Protein AF-A0A419FSQ4-F1 (afdb_monomer_lite)

Sequence (465 aa):
MSKDSKLITILVILYAFLVFSLTVTVSAEEASLGAWVLKETPSRTVMCEERNSCFSPNVVVTDSTVYITYFAKEGECDAQYNSKAAWNVPPTELKPGESMISTLSLSASQSTDCPGGEPIIGVTLYMGKSELLGDWAGSWEIMERVEIRGWLKKGKDLTDTRAITWKVPSGSDGEELHVKFASGFSTLPAGDKTFLYEYKSNNLSSDNAKKEKKSSPVSCSAFFKSGSADSSGIKLKSDDLLNLITIIPAAYARDSGARFADFSGEVAVAPGLDPKDAQPAELNMVLEVGSIITTESDSSAIISFADMTTFCMQSFSKVILDTPPEKDSKLQLLTGKILLNVEKMIKDGTLSVTMNQAVAGIKATTLVLEETENQSVLKVVQGEVEFTSLATGEKQMVRTGEMLVANSSGLSKIDWFDLEEEKKSWENLESGENKSKSWTRFFWVLVIGVLALFAVGYFFAKKKK

Foldseek 3Di:
DDPVVVVVVVVVVVVVVVVVVPPPPPPPPPQQAWKWAWDDKDKDFDQDPDPDDDFGWDWDDDQFKIKTWGWDDDPPDIKIKIKMWGWDHDDRIGGAFDKDKIKIKMKMAIQDQPQDDWWKKKKWKWKFFDPPVPVDDDTIDGQDMDIDTDGHGHPDMDMDMDIGIDGHHGDDAQTKMKIKIFIDTDPDTRMMMITITGTDGPPPPVPDPDDDDDDDADALLVQQDDDDDDDDDDDDDDDPPPPPPDDDPPPDQDFLQKFWSDKDDFKWKDRADDPVRIDTHDGRDGDGQRIKIAAAPPMKTWMAGPQRKIKIFDHGWIKGFHHRQPAEGEIETEAGKMKIADQGDDPRHWYWYHYPFKIKIDDRFIWMWGHDPFKIKIAGQADKIWIATPQPRDTDIAHHQWMWMGGNVGIDDIDGDDNVVVSVVRNVRPPSDPPPPPVVVVVVVVVVVVVVVVVVVVVVVVVVD

Secondary structure (DSSP, 8-state):
--HHHHHHHHHHHHHHHHHHT-------------EEEEEE--EEE-PPPSSS-----EEEE-SSEEEEEEEEEETTEEEEEEEEEEEPPPPSEE-TTPEEEEEEEEEEEESS-S-----EEEEEEEEES-----SSSSS-EEEEEEEEE---BTTB-EEEEEEEEEEPPP--TT-EEEEEEEEEETTEEEEEEEEEEEEE-----TT---------S--TTGGGS------------GGGSTT-SS---S----EEEEEEEEEES-EEEESTT-GGG-EE--TTPEEETT-EEEE-TT-EEEEEETTS-EEEE-TT-EEEE-S-TTSEEEEEEEEEEEEEE-----TT-EEEEE-SSEEEEESS-EEEEEE-SSEEEEEEEESEEEEEETTT--EEEEETTEEEEEETTEE---EE--HHHHHHHHHGGGS-----TTHHHHHHHHHHHHHHHHHHHHHHHHTT-

Radius of gyration: 31.24 Å; chains: 1; bounding box: 74×76×105 Å

Structure (mmCIF, N/CA/C/O backbone):
data_AF-A0A419FSQ4-F1
#
_entry.id   AF-A0A419FSQ4-F1
#
loop_
_atom_site.group_PDB
_atom_site.id
_atom_site.type_symbol
_atom_site.label_atom_id
_atom_site.label_alt_id
_atom_site.label_comp_id
_atom_site.label_asym_id
_atom_site.label_entity_id
_atom_site.label_seq_id
_atom_site.pdbx_PDB_ins_code
_atom_site.Cartn_x
_atom_site.Cartn_y
_atom_site.Cartn_z
_atom_site.occupancy
_atom_site.B_iso_or_equiv
_atom_site.auth_seq_id
_atom_site.auth_comp_id
_atom_site.auth_asym_id
_atom_site.auth_atom_id
_atom_site.pdbx_PDB_model_num
ATOM 1 N N . MET A 1 1 ? 45.066 45.951 48.649 1.00 55.22 1 MET A N 1
ATOM 2 C CA . MET A 1 1 ? 43.899 45.103 48.309 1.00 55.22 1 MET A CA 1
ATOM 3 C C . MET A 1 1 ? 44.220 43.670 48.694 1.00 55.22 1 MET A C 1
ATOM 5 O O . MET A 1 1 ? 45.184 43.130 48.158 1.00 55.22 1 MET A O 1
ATOM 9 N N . SER A 1 2 ? 43.491 43.095 49.658 1.00 67.00 2 SER A N 1
ATOM 10 C CA . SER A 1 2 ? 43.689 41.695 50.065 1.00 67.00 2 SER A CA 1
ATOM 11 C C . SER A 1 2 ? 43.283 40.750 48.929 1.00 67.00 2 SER A C 1
ATOM 13 O O . SER A 1 2 ? 42.531 41.138 48.028 1.00 67.00 2 SER A O 1
ATOM 15 N N . LYS A 1 3 ? 43.794 39.513 48.956 1.00 71.50 3 LYS A N 1
ATOM 16 C CA . LYS A 1 3 ? 43.436 38.459 47.988 1.00 71.50 3 LYS A CA 1
ATOM 17 C C . LYS A 1 3 ? 41.915 38.296 47.842 1.00 71.50 3 LYS A C 1
ATOM 19 O O . LYS A 1 3 ? 41.444 38.039 46.738 1.00 71.50 3 LYS A O 1
ATOM 24 N N . ASP A 1 4 ? 41.164 38.560 48.905 1.00 73.75 4 ASP A N 1
ATOM 25 C CA . ASP A 1 4 ? 39.710 38.382 48.951 1.00 73.75 4 ASP A CA 1
ATOM 26 C C . ASP A 1 4 ? 38.963 39.429 48.109 1.00 73.75 4 ASP A C 1
ATOM 28 O O . ASP A 1 4 ? 37.964 39.121 47.463 1.00 73.75 4 ASP A O 1
ATOM 32 N N . SER A 1 5 ? 39.502 40.648 47.995 1.00 72.50 5 SER A N 1
ATOM 33 C CA . SER A 1 5 ? 38.918 41.712 47.162 1.00 72.50 5 SER A CA 1
ATOM 34 C C . SER A 1 5 ? 39.000 41.400 45.659 1.00 72.50 5 SER A C 1
ATOM 36 O O . SER A 1 5 ? 38.109 41.779 44.893 1.00 72.50 5 SER A O 1
ATOM 38 N N . LYS A 1 6 ? 40.031 40.662 45.223 1.00 79.31 6 LYS A N 1
ATOM 39 C CA . LYS A 1 6 ? 40.174 40.256 43.815 1.00 79.31 6 LYS A CA 1
ATOM 40 C C . LYS A 1 6 ? 39.195 39.142 43.439 1.00 79.31 6 LYS A C 1
ATOM 42 O O . LYS A 1 6 ? 38.668 39.162 42.332 1.00 79.31 6 LYS A O 1
ATOM 47 N N . LEU A 1 7 ? 38.911 38.220 44.362 1.00 83.19 7 LEU A N 1
ATOM 48 C CA . LEU A 1 7 ? 37.983 37.112 44.124 1.00 83.19 7 LEU A CA 1
ATOM 49 C C . LEU A 1 7 ? 36.540 37.608 43.940 1.00 83.19 7 LEU A C 1
ATOM 51 O O . LEU A 1 7 ? 35.853 37.185 43.014 1.00 83.19 7 LEU A O 1
ATOM 55 N N . ILE A 1 8 ? 36.113 38.563 44.771 1.00 82.12 8 ILE A N 1
ATOM 56 C CA . ILE A 1 8 ? 34.764 39.147 44.699 1.00 82.12 8 ILE A CA 1
ATOM 57 C C . ILE A 1 8 ? 34.567 39.901 43.379 1.00 82.12 8 ILE A C 1
ATOM 59 O O . ILE A 1 8 ? 33.534 39.759 42.732 1.00 82.12 8 ILE A O 1
ATOM 63 N N . THR A 1 9 ? 35.581 40.642 42.928 1.00 83.81 9 THR A N 1
ATOM 64 C CA . THR A 1 9 ? 35.501 41.398 41.667 1.00 83.81 9 THR A CA 1
ATOM 65 C C . THR A 1 9 ? 35.370 40.467 40.455 1.00 83.81 9 THR A C 1
ATOM 67 O O . THR A 1 9 ? 34.580 40.733 39.554 1.00 83.81 9 THR A O 1
ATOM 70 N N . ILE A 1 10 ? 36.086 39.336 40.453 1.00 85.00 10 ILE A N 1
ATOM 71 C CA . ILE A 1 10 ? 35.995 38.331 39.382 1.00 85.00 10 ILE A CA 1
ATOM 72 C C . ILE A 1 10 ? 34.615 37.659 39.369 1.00 85.00 10 ILE A C 1
ATOM 74 O O . ILE A 1 10 ? 34.037 37.484 38.298 1.00 85.00 10 ILE A O 1
ATOM 78 N N . LEU A 1 11 ? 34.052 37.337 40.539 1.00 84.81 11 LEU A N 1
ATOM 79 C CA . LEU A 1 11 ? 32.713 36.747 40.643 1.00 84.81 11 LEU A CA 1
ATOM 80 C C . LEU A 1 11 ? 31.612 37.696 40.156 1.00 84.81 11 LEU A C 1
ATOM 82 O O . LEU A 1 11 ? 30.695 37.254 39.471 1.00 84.81 11 LEU A O 1
ATOM 86 N N . VAL A 1 12 ? 31.720 38.996 40.442 1.00 85.69 12 VAL A N 1
ATOM 87 C CA . VAL A 1 12 ? 30.748 39.998 39.971 1.00 85.69 12 VAL A CA 1
ATOM 88 C C . VAL A 1 12 ? 30.815 40.172 38.450 1.00 85.69 12 VAL A C 1
ATOM 90 O O . VAL A 1 12 ? 29.773 40.268 37.807 1.00 85.69 12 VAL A O 1
ATOM 93 N N . ILE A 1 13 ? 32.012 40.147 37.854 1.00 83.75 13 ILE A N 1
ATOM 94 C CA . ILE A 1 13 ? 32.176 40.233 36.392 1.00 83.75 13 ILE A CA 1
ATOM 95 C C . ILE A 1 13 ? 31.641 38.970 35.702 1.00 83.75 13 ILE A C 1
ATOM 97 O O . ILE A 1 13 ? 30.959 39.078 34.685 1.00 83.75 13 ILE A O 1
ATOM 101 N N . LEU A 1 14 ? 31.887 37.784 36.270 1.00 81.81 14 LEU A N 1
ATOM 102 C CA . LEU A 1 14 ? 31.327 36.527 35.762 1.00 81.81 14 LEU A CA 1
ATOM 103 C C . LEU A 1 14 ? 29.801 36.499 35.867 1.00 81.81 14 LEU A C 1
ATOM 105 O O . LEU A 1 14 ? 29.144 36.091 34.916 1.00 81.81 14 LEU A O 1
ATOM 109 N N . TYR A 1 15 ? 29.236 36.979 36.977 1.00 79.88 15 TYR A N 1
ATOM 110 C CA . TYR A 1 15 ? 27.787 37.075 37.147 1.00 79.88 15 TYR A CA 1
ATOM 111 C C . TYR A 1 15 ? 27.168 38.071 36.159 1.00 79.88 15 TYR A C 1
ATOM 113 O O . TYR A 1 15 ? 26.154 37.768 35.539 1.00 79.88 15 TYR A O 1
ATOM 121 N N . ALA A 1 16 ? 27.812 39.220 35.930 1.00 76.00 16 ALA A N 1
ATOM 122 C CA . ALA A 1 16 ? 27.371 40.182 34.925 1.00 76.00 16 ALA A CA 1
ATOM 123 C C . ALA A 1 16 ? 27.417 39.593 33.502 1.00 76.00 16 ALA A C 1
ATOM 125 O O . ALA A 1 16 ? 26.468 39.781 32.748 1.00 76.00 16 ALA A O 1
ATOM 126 N N . PHE A 1 17 ? 28.452 38.819 33.153 1.00 72.50 17 PHE A N 1
ATOM 127 C CA . PHE A 1 17 ? 28.522 38.108 31.868 1.00 72.50 17 PHE A CA 1
ATOM 128 C C . PHE A 1 17 ? 27.434 37.034 31.727 1.00 72.50 17 PHE A C 1
ATOM 130 O O . PHE A 1 17 ? 26.852 36.883 30.653 1.00 72.50 17 PHE A O 1
ATOM 137 N N . LEU A 1 18 ? 27.115 36.322 32.811 1.00 68.69 18 LEU A N 1
ATOM 138 C CA . LEU A 1 18 ? 26.058 35.308 32.831 1.00 68.69 18 LEU A CA 1
ATOM 139 C C . LEU A 1 18 ? 24.667 35.932 32.659 1.00 68.69 18 LEU A C 1
ATOM 141 O O . LEU A 1 18 ? 23.848 35.402 31.916 1.00 68.69 18 LEU A O 1
ATOM 145 N N . VAL A 1 19 ? 24.423 37.090 33.277 1.00 69.06 19 VAL A N 1
ATOM 146 C CA . VAL A 1 19 ? 23.147 37.813 33.168 1.00 69.06 19 VAL A CA 1
ATOM 147 C C . VAL A 1 19 ? 23.000 38.511 31.809 1.00 69.06 19 VAL A C 1
ATOM 149 O O . VAL A 1 19 ? 21.898 38.554 31.272 1.00 69.06 19 VAL A O 1
ATOM 152 N N . PHE A 1 20 ? 24.088 38.999 31.199 1.00 55.66 20 PHE A N 1
ATOM 153 C CA . PHE A 1 20 ? 24.032 39.669 29.888 1.00 55.66 20 PHE A CA 1
ATOM 154 C C . PHE A 1 20 ? 23.961 38.701 28.693 1.00 55.66 20 PHE A C 1
ATOM 156 O O . PHE A 1 20 ? 23.584 39.108 27.598 1.00 55.66 20 PHE A O 1
ATOM 163 N N . SER A 1 21 ? 24.273 37.416 28.898 1.00 55.06 21 SER A N 1
ATOM 164 C CA . SER A 1 21 ? 24.117 36.363 27.878 1.00 55.06 21 SER A CA 1
ATOM 165 C C . SER A 1 21 ? 22.671 35.858 27.746 1.00 55.06 21 SER A C 1
ATOM 167 O O . SER A 1 21 ? 22.371 35.073 26.853 1.00 55.06 21 SER A O 1
ATOM 169 N N . LEU A 1 22 ? 21.761 36.322 28.610 1.00 50.16 22 LEU A N 1
ATOM 170 C CA . LEU A 1 22 ? 20.314 36.141 28.486 1.00 50.16 22 LEU A CA 1
ATOM 171 C C . LEU A 1 22 ? 19.706 37.273 27.641 1.00 50.16 22 LEU A C 1
ATOM 173 O O . LEU A 1 22 ? 18.767 37.954 28.050 1.00 50.16 22 LEU A O 1
ATOM 177 N N . THR A 1 23 ? 20.227 37.495 26.436 1.00 51.53 23 TH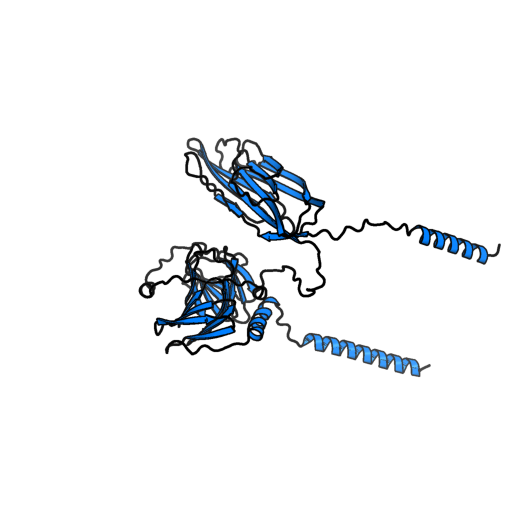R A N 1
ATOM 178 C CA . THR A 1 23 ? 19.441 38.168 25.402 1.00 51.53 23 THR A CA 1
ATOM 179 C C . THR A 1 23 ? 18.353 37.201 24.969 1.00 51.53 23 THR A C 1
ATOM 181 O O . THR A 1 23 ? 18.585 36.247 24.231 1.00 51.53 23 THR A O 1
ATOM 184 N N . VAL A 1 24 ? 17.155 37.444 25.496 1.00 51.38 24 VAL A N 1
ATOM 185 C CA . VAL A 1 24 ? 15.910 36.810 25.075 1.00 51.38 24 VAL A CA 1
ATOM 186 C C . VAL A 1 24 ? 15.805 36.995 23.564 1.00 51.38 24 VAL A C 1
ATOM 188 O O . VAL A 1 24 ? 15.484 38.077 23.073 1.00 51.38 24 VAL A O 1
ATOM 191 N N . THR A 1 25 ? 16.110 35.939 22.813 1.00 51.38 25 THR A N 1
ATOM 192 C CA . THR A 1 25 ? 15.549 35.770 21.483 1.00 51.38 25 THR A CA 1
ATOM 193 C C . THR A 1 25 ? 14.054 35.685 21.720 1.00 51.38 25 THR A C 1
ATOM 195 O O . THR A 1 25 ? 13.527 34.665 22.156 1.00 51.38 25 THR A O 1
ATOM 198 N N . VAL A 1 26 ? 13.372 36.813 21.522 1.00 44.69 26 VAL A N 1
ATOM 199 C CA . VAL A 1 26 ? 11.932 36.822 21.308 1.00 44.69 26 VAL A CA 1
ATOM 200 C C . VAL A 1 26 ? 11.757 36.089 19.985 1.00 44.69 26 VAL A C 1
ATOM 202 O O . VAL A 1 26 ? 11.758 36.692 18.915 1.00 44.69 26 VAL A O 1
ATOM 205 N N . SER A 1 27 ? 11.758 34.756 20.062 1.00 52.75 27 SER A N 1
ATOM 206 C CA . SER A 1 27 ? 11.221 33.902 19.022 1.00 52.75 27 SER A CA 1
ATOM 207 C C . SER A 1 27 ? 9.819 34.434 18.833 1.00 52.75 27 SER A C 1
ATOM 209 O O . SER A 1 27 ? 9.017 34.366 19.766 1.00 52.75 27 SER A O 1
ATOM 211 N N . ALA A 1 28 ? 9.575 35.073 17.687 1.00 53.94 28 ALA A N 1
ATOM 212 C CA . ALA A 1 28 ? 8.225 35.379 17.267 1.00 53.94 28 ALA A CA 1
ATOM 213 C C . ALA A 1 28 ? 7.434 34.099 17.511 1.00 53.94 28 ALA A C 1
ATOM 215 O O . ALA A 1 28 ? 7.850 33.023 17.076 1.00 53.94 28 ALA A O 1
ATOM 216 N N . GLU A 1 29 ? 6.420 34.211 18.356 1.00 47.03 29 GLU A N 1
ATOM 217 C CA . GLU A 1 29 ? 5.527 33.128 18.703 1.00 47.03 29 GLU A CA 1
ATOM 218 C C . GLU A 1 29 ? 4.869 32.738 17.378 1.00 47.03 29 GLU A C 1
ATOM 220 O O . GLU A 1 29 ? 3.941 33.397 16.911 1.00 47.03 29 GLU A O 1
ATOM 225 N N . GLU A 1 30 ? 5.480 31.771 16.684 1.00 56.75 30 GLU A N 1
ATOM 226 C CA . GLU A 1 30 ? 4.935 31.120 15.504 1.00 56.75 30 GLU A CA 1
ATOM 227 C C . GLU A 1 30 ? 3.662 30.460 16.006 1.00 56.75 30 GLU A C 1
ATOM 229 O O . GLU A 1 30 ? 3.686 29.339 16.515 1.00 56.75 30 GLU A O 1
ATOM 234 N N . ALA A 1 31 ? 2.568 31.227 15.961 1.00 55.75 31 ALA A N 1
ATOM 235 C CA . ALA A 1 31 ? 1.217 30.753 16.183 1.00 55.75 31 ALA A CA 1
ATOM 236 C C . ALA A 1 31 ? 1.130 29.411 15.476 1.00 55.75 31 ALA A C 1
ATOM 238 O O . ALA A 1 31 ? 1.364 29.371 14.272 1.00 55.75 31 ALA A O 1
ATOM 239 N N . SER A 1 32 ? 0.943 28.342 16.253 1.00 58.66 32 SER A N 1
ATOM 240 C CA . SER A 1 32 ? 1.217 26.962 15.859 1.00 58.66 32 SER A CA 1
ATOM 241 C C . SER A 1 32 ? 0.625 26.665 14.487 1.00 58.66 32 SER A C 1
ATOM 243 O O . SER A 1 32 ? -0.555 26.325 14.372 1.00 58.66 32 SER A O 1
ATOM 245 N N . LEU A 1 33 ? 1.442 26.835 13.447 1.00 74.00 33 LEU A N 1
ATOM 246 C CA . LEU A 1 33 ? 1.026 26.633 12.073 1.00 74.00 33 LEU A CA 1
ATOM 247 C C . LEU A 1 33 ? 0.652 25.156 11.984 1.00 74.00 33 LEU A C 1
ATOM 249 O O . LEU A 1 33 ? 1.411 24.291 12.424 1.00 74.00 33 LEU A O 1
ATOM 253 N N . GLY A 1 34 ? -0.555 24.875 11.503 1.00 91.38 34 GLY A N 1
ATOM 254 C CA . GLY A 1 34 ? -0.958 23.515 11.169 1.00 91.38 34 GLY A CA 1
ATOM 255 C C . GLY A 1 34 ? 0.036 22.836 10.233 1.00 91.38 34 GLY A C 1
ATOM 256 O O . GLY A 1 34 ? 0.904 23.490 9.651 1.00 91.38 34 GLY A O 1
ATOM 257 N N . ALA A 1 35 ? -0.109 21.532 10.056 1.00 95.62 35 ALA A N 1
ATOM 258 C CA . ALA A 1 35 ? 0.738 20.745 9.169 1.00 95.62 35 ALA A CA 1
ATOM 259 C C . ALA A 1 35 ? -0.077 20.170 8.012 1.00 95.62 35 ALA A C 1
ATOM 261 O O . ALA A 1 35 ? -1.254 19.847 8.158 1.00 95.62 35 ALA A O 1
ATOM 262 N N . TRP A 1 36 ? 0.569 20.007 6.864 1.00 95.75 36 TRP A N 1
ATOM 263 C CA . TRP A 1 36 ? 0.065 19.161 5.791 1.00 95.75 36 TRP A CA 1
ATOM 264 C C . TRP A 1 36 ? 0.360 17.710 6.153 1.00 95.75 36 TRP A C 1
ATOM 266 O O . TRP A 1 36 ? 1.524 17.348 6.314 1.00 95.75 36 TRP A O 1
ATOM 276 N N . VAL A 1 37 ? -0.670 16.882 6.282 1.00 95.81 37 VAL A N 1
ATOM 277 C CA . VAL A 1 37 ? -0.555 15.470 6.659 1.00 95.81 37 VAL A CA 1
ATOM 278 C C . VAL A 1 37 ? -0.890 14.605 5.454 1.00 95.81 37 VAL A C 1
ATOM 280 O O . VAL A 1 37 ? -1.927 14.795 4.824 1.00 95.81 37 VAL A O 1
ATOM 283 N N . LEU A 1 38 ? -0.011 13.661 5.123 1.00 96.31 38 LEU A N 1
ATOM 284 C CA . LEU A 1 38 ? -0.189 12.762 3.989 1.00 96.31 38 LEU A CA 1
ATOM 285 C C . LEU A 1 38 ? -1.467 11.931 4.170 1.00 96.31 38 LEU A C 1
ATOM 287 O O . LEU A 1 38 ? -1.641 11.247 5.179 1.00 96.31 38 LEU A O 1
ATOM 291 N N . LYS A 1 39 ? -2.343 11.993 3.169 1.00 93.88 39 LYS A N 1
ATOM 292 C CA . LYS A 1 39 ? -3.635 11.306 3.112 1.00 93.88 39 LYS A CA 1
ATOM 293 C C . LYS A 1 39 ? -3.556 10.057 2.240 1.00 93.88 39 LYS A C 1
ATOM 295 O O . LYS A 1 39 ? -3.975 8.984 2.664 1.00 93.88 39 LYS A O 1
ATOM 300 N N . GLU A 1 40 ? -2.997 10.186 1.039 1.00 91.88 40 GLU A N 1
ATOM 301 C CA . GLU A 1 40 ? -2.890 9.093 0.069 1.00 91.88 40 GLU A CA 1
ATOM 302 C C . GLU A 1 40 ? -1.773 9.327 -0.956 1.00 91.88 40 GLU A C 1
ATOM 304 O O . GLU A 1 40 ? -1.227 10.426 -1.083 1.00 91.88 40 GLU A O 1
ATOM 309 N N . THR A 1 41 ? -1.421 8.269 -1.689 1.00 92.81 41 THR A N 1
ATOM 310 C CA . THR A 1 41 ? -0.322 8.276 -2.663 1.00 92.81 41 THR A CA 1
ATOM 311 C C . THR A 1 41 ? -0.737 7.687 -4.021 1.00 92.81 41 THR A C 1
ATOM 313 O O . THR A 1 41 ? -0.186 6.664 -4.449 1.00 92.81 41 THR A O 1
ATOM 316 N N . PRO A 1 42 ? -1.715 8.286 -4.727 1.00 90.06 42 PRO A N 1
ATOM 317 C CA . PRO A 1 42 ? -2.197 7.745 -5.991 1.00 90.06 42 PRO A CA 1
ATOM 318 C C . PRO A 1 42 ? -1.089 7.685 -7.050 1.00 90.06 42 PRO A C 1
ATOM 320 O O . PRO A 1 42 ? -0.217 8.556 -7.145 1.00 90.06 42 PRO A O 1
ATOM 323 N N . SER A 1 43 ? -1.132 6.640 -7.870 1.00 89.00 43 SER A N 1
ATOM 324 C CA . SER A 1 43 ? -0.288 6.472 -9.051 1.00 89.00 43 SER A CA 1
ATOM 325 C C . SER A 1 43 ? -1.155 6.388 -10.300 1.00 89.00 43 SER A C 1
ATOM 327 O O . SER A 1 43 ? -2.279 5.886 -10.270 1.00 89.00 43 SER A O 1
ATOM 329 N N . ARG A 1 44 ? -0.625 6.883 -11.419 1.00 86.25 44 ARG A N 1
ATOM 330 C CA . ARG A 1 44 ? -1.280 6.790 -12.722 1.00 86.25 44 ARG A CA 1
ATOM 331 C C . ARG A 1 44 ? -0.295 6.324 -13.778 1.00 86.25 44 ARG A C 1
ATOM 333 O O . ARG A 1 44 ? 0.822 6.827 -13.874 1.00 86.25 44 ARG A O 1
ATOM 340 N N . THR A 1 45 ? -0.755 5.406 -14.616 1.00 87.00 45 THR A N 1
ATOM 341 C CA . THR A 1 45 ? -0.118 5.036 -15.880 1.00 87.00 45 THR A CA 1
ATOM 342 C C . THR A 1 45 ? -0.976 5.571 -17.017 1.00 87.00 45 THR A C 1
ATOM 344 O O . THR A 1 45 ? -2.169 5.269 -17.090 1.00 87.00 45 THR A O 1
ATOM 347 N N . VAL A 1 46 ? -0.400 6.387 -17.895 1.00 78.94 46 VAL A N 1
ATOM 348 C CA . VAL A 1 46 ? -1.113 6.896 -19.069 1.00 78.94 46 VAL A CA 1
ATOM 349 C C . VAL A 1 46 ? -0.909 5.898 -20.200 1.00 78.94 46 VAL A C 1
ATOM 351 O O . VAL A 1 46 ? 0.157 5.825 -20.806 1.00 78.94 46 VAL A O 1
ATOM 354 N N . MET A 1 47 ? -1.946 5.112 -20.476 1.00 67.44 47 MET A N 1
ATOM 355 C CA . MET A 1 47 ? -2.020 4.309 -21.693 1.00 67.44 47 MET A CA 1
ATOM 356 C C . MET A 1 47 ? -2.380 5.259 -22.834 1.00 67.44 47 MET A C 1
ATOM 358 O O . MET A 1 47 ? -3.393 5.954 -22.764 1.00 67.44 47 MET A O 1
ATOM 362 N N . CYS A 1 48 ? -1.538 5.357 -23.858 1.00 63.19 48 CYS A N 1
ATOM 363 C CA . CYS A 1 48 ? -1.851 6.215 -24.991 1.00 63.19 48 CYS A CA 1
ATOM 364 C C . CYS A 1 48 ? -3.077 5.674 -25.751 1.00 63.19 48 CYS A C 1
ATOM 366 O O . CYS A 1 48 ? -3.093 4.503 -26.127 1.00 63.19 48 CYS A O 1
ATOM 368 N N . GLU A 1 49 ? -4.082 6.520 -26.001 1.00 53.78 49 GLU A N 1
ATOM 369 C CA . GLU A 1 49 ? -5.224 6.172 -26.857 1.00 53.78 49 GLU A CA 1
ATOM 370 C C . GLU A 1 49 ? -4.777 5.944 -28.312 1.00 53.78 49 GLU A C 1
ATOM 372 O O . GLU A 1 49 ? -3.927 6.662 -28.837 1.00 53.78 49 GLU A O 1
ATOM 377 N N . GLU A 1 50 ? -5.393 4.949 -28.957 1.00 46.03 50 GLU A N 1
ATOM 378 C CA . GLU A 1 50 ? -5.042 4.234 -30.201 1.00 46.03 50 GLU A CA 1
ATOM 379 C C . GLU A 1 50 ? -4.855 5.056 -31.500 1.00 46.03 50 GLU A C 1
ATOM 381 O O . GLU A 1 50 ? -4.923 4.509 -32.602 1.00 46.03 50 GLU A O 1
ATOM 386 N N . ARG A 1 51 ? -4.588 6.365 -31.460 1.00 47.72 51 ARG A N 1
ATOM 387 C CA . ARG A 1 51 ? -4.358 7.145 -32.687 1.00 47.72 51 ARG A CA 1
ATOM 388 C C . ARG A 1 51 ? -2.910 7.022 -33.180 1.00 47.72 51 ARG A C 1
ATOM 390 O O . ARG A 1 51 ? -2.075 7.893 -32.982 1.00 47.72 51 ARG A O 1
ATOM 397 N N . ASN A 1 52 ? -2.676 5.924 -33.900 1.00 44.69 52 ASN A N 1
ATOM 398 C CA . ASN A 1 52 ? -1.718 5.709 -34.999 1.00 44.69 52 ASN A CA 1
ATOM 399 C C . ASN A 1 52 ? -0.200 5.852 -34.786 1.00 44.69 52 ASN A C 1
ATOM 401 O O . ASN A 1 52 ? 0.538 5.646 -35.750 1.00 44.69 52 ASN A O 1
ATOM 405 N N . SER A 1 53 ? 0.315 6.105 -33.585 1.00 53.19 53 SER A N 1
ATOM 406 C CA . SER A 1 53 ? 1.776 6.034 -33.365 1.00 53.19 53 SER A CA 1
ATOM 407 C C . SER A 1 53 ? 2.175 5.747 -31.920 1.00 53.19 53 SER A C 1
ATOM 409 O O . SER A 1 53 ? 3.210 6.215 -31.446 1.00 53.19 53 SER A O 1
ATOM 411 N N . CYS A 1 54 ? 1.347 5.001 -31.196 1.00 48.75 54 CYS A N 1
ATOM 412 C CA . CYS A 1 54 ? 1.597 4.692 -29.799 1.00 48.75 54 CYS A CA 1
ATOM 413 C C . CYS A 1 54 ? 2.129 3.272 -29.667 1.00 48.75 54 CYS A C 1
ATOM 415 O O . CYS A 1 54 ? 1.409 2.299 -29.866 1.00 48.75 54 CYS A O 1
ATOM 417 N N . PHE A 1 55 ? 3.406 3.167 -29.323 1.00 62.41 55 PHE A N 1
ATOM 418 C CA . PHE A 1 55 ? 3.969 1.924 -28.830 1.00 62.41 55 PHE A CA 1
ATOM 419 C C . PHE A 1 55 ? 3.638 1.873 -27.344 1.00 62.41 55 PHE A C 1
ATOM 421 O O . PHE A 1 55 ? 4.041 2.778 -26.619 1.00 62.41 55 PHE A O 1
ATOM 428 N N . SER A 1 56 ? 2.863 0.882 -26.912 1.00 64.62 56 SER A N 1
ATOM 429 C CA . SER A 1 56 ? 2.425 0.721 -25.524 1.00 64.62 56 SER A CA 1
ATOM 430 C C . SER A 1 56 ? 3.641 0.633 -24.594 1.00 64.62 56 SER A C 1
ATOM 432 O O . SER A 1 56 ? 4.305 -0.408 -24.579 1.00 64.62 56 SER A O 1
ATOM 434 N N . PRO A 1 57 ? 3.989 1.700 -23.849 1.00 79.38 57 PRO A N 1
ATOM 435 C CA . PRO A 1 57 ? 5.125 1.622 -22.955 1.00 79.38 57 PRO A CA 1
ATOM 436 C C . PRO A 1 57 ? 4.743 0.744 -21.762 1.00 79.38 57 PRO A C 1
ATOM 438 O O . PRO A 1 57 ? 3.641 0.856 -21.224 1.00 79.38 57 PRO A O 1
ATOM 441 N N . ASN A 1 58 ? 5.654 -0.120 -21.323 1.00 86.94 58 ASN A N 1
ATOM 442 C CA . ASN A 1 58 ? 5.519 -0.749 -20.018 1.00 86.94 58 ASN A CA 1
ATOM 443 C C . ASN A 1 58 ? 5.942 0.288 -18.972 1.00 86.94 58 ASN A C 1
ATOM 445 O O . ASN A 1 58 ? 7.095 0.722 -18.966 1.00 86.94 58 ASN A O 1
ATOM 449 N N . VAL A 1 59 ? 4.993 0.729 -18.148 1.00 90.50 59 VAL A N 1
ATOM 450 C CA . VAL A 1 59 ? 5.213 1.747 -17.118 1.00 90.50 59 VAL A CA 1
ATOM 451 C C . VAL A 1 59 ? 5.046 1.097 -15.753 1.00 90.50 59 VAL A C 1
ATOM 453 O O . VAL A 1 59 ? 3.969 0.605 -15.427 1.00 90.50 59 VAL A O 1
ATOM 456 N N . VAL A 1 60 ? 6.093 1.149 -14.934 1.00 90.25 60 VAL A N 1
ATOM 457 C CA . VAL A 1 60 ? 6.058 0.713 -13.535 1.00 90.25 60 VAL A CA 1
ATOM 458 C C . VAL A 1 60 ? 6.247 1.933 -12.646 1.00 90.25 60 VAL A C 1
ATOM 460 O O . VAL A 1 60 ? 7.276 2.607 -12.710 1.00 90.25 60 VAL A O 1
ATOM 463 N N . VAL A 1 61 ? 5.247 2.221 -11.815 1.00 92.12 61 VAL A N 1
ATOM 464 C CA . VAL A 1 61 ? 5.258 3.351 -10.879 1.00 92.12 61 VAL A CA 1
ATOM 465 C C . VAL A 1 61 ? 5.364 2.823 -9.455 1.00 92.12 61 VAL A C 1
ATOM 467 O O . VAL A 1 61 ? 4.566 1.996 -9.028 1.00 92.12 61 VAL A O 1
ATOM 470 N N . THR A 1 62 ? 6.336 3.334 -8.710 1.00 92.62 62 THR A N 1
ATOM 471 C CA . THR A 1 62 ? 6.533 3.086 -7.273 1.00 92.62 62 THR A CA 1
ATOM 472 C C . THR A 1 62 ? 6.484 4.415 -6.513 1.00 92.62 62 THR A C 1
ATOM 474 O O . THR A 1 62 ? 6.313 5.474 -7.117 1.00 92.62 62 THR A O 1
ATOM 477 N N . ASP A 1 63 ? 6.690 4.397 -5.196 1.00 90.88 63 ASP A N 1
ATOM 478 C CA . ASP A 1 63 ? 6.723 5.632 -4.401 1.00 90.88 63 ASP A CA 1
ATOM 479 C C . ASP A 1 63 ? 7.900 6.558 -4.728 1.00 90.88 63 ASP A C 1
ATOM 481 O O . ASP A 1 63 ? 7.802 7.766 -4.543 1.00 90.88 63 ASP A O 1
ATOM 485 N N . SER A 1 64 ? 9.010 6.024 -5.231 1.00 92.38 64 SER A N 1
ATOM 486 C CA . SER A 1 64 ? 10.240 6.798 -5.460 1.00 92.38 64 SER A CA 1
ATOM 487 C C . SER A 1 64 ? 10.726 6.759 -6.900 1.00 92.38 64 SER A C 1
ATOM 489 O O . SER A 1 64 ? 11.718 7.407 -7.224 1.00 92.38 64 SER A O 1
ATOM 491 N N . THR A 1 65 ? 10.089 5.972 -7.767 1.00 92.81 65 THR A N 1
ATOM 492 C CA . THR A 1 65 ? 10.561 5.768 -9.136 1.00 92.81 65 THR A CA 1
ATOM 493 C C . THR A 1 65 ? 9.421 5.560 -10.121 1.00 92.81 65 THR A C 1
ATOM 495 O O . THR A 1 65 ? 8.429 4.902 -9.804 1.00 92.81 65 THR A O 1
ATOM 498 N N . VAL A 1 66 ? 9.609 6.079 -11.333 1.00 92.44 66 VAL A N 1
ATOM 499 C CA . VAL A 1 66 ? 8.869 5.690 -12.538 1.00 92.44 66 VAL A CA 1
ATOM 500 C C . VAL A 1 66 ? 9.864 5.054 -13.494 1.00 92.44 66 VAL A C 1
ATOM 502 O O . VAL A 1 66 ? 10.850 5.680 -13.886 1.00 92.44 66 VAL A O 1
ATOM 505 N N . TYR A 1 67 ? 9.607 3.804 -13.853 1.00 92.06 67 TYR A N 1
ATOM 506 C CA . TYR A 1 67 ? 10.352 3.075 -14.865 1.00 92.06 67 TYR A CA 1
ATOM 507 C C . TYR A 1 67 ? 9.494 2.951 -16.116 1.00 92.06 67 TYR A C 1
ATOM 509 O O . TYR A 1 67 ? 8.334 2.552 -16.030 1.00 92.06 67 TYR A O 1
ATOM 517 N N . ILE A 1 68 ? 10.052 3.312 -17.267 1.00 90.44 68 ILE A N 1
ATOM 518 C CA . ILE A 1 68 ? 9.352 3.247 -18.543 1.00 90.44 68 ILE A CA 1
ATOM 519 C C . ILE A 1 68 ? 10.212 2.456 -19.518 1.00 90.44 68 ILE A C 1
ATOM 521 O O . ILE A 1 68 ? 11.334 2.847 -19.839 1.00 90.44 68 ILE A O 1
ATOM 525 N N . THR A 1 69 ? 9.662 1.364 -20.030 1.00 89.06 69 THR A N 1
ATOM 526 C CA . THR A 1 69 ? 10.223 0.645 -21.169 1.00 89.06 69 THR A CA 1
ATOM 527 C C . THR A 1 69 ? 9.373 0.929 -22.391 1.00 89.06 69 THR A C 1
ATOM 529 O O . THR A 1 69 ? 8.166 0.702 -22.395 1.00 89.06 69 THR A O 1
ATOM 532 N N . TYR A 1 70 ? 10.017 1.404 -23.445 1.00 85.50 70 TYR A N 1
ATOM 533 C CA . TYR A 1 70 ? 9.387 1.701 -24.718 1.00 85.50 70 TYR A CA 1
ATOM 534 C C . TYR A 1 70 ? 10.136 0.972 -25.832 1.00 85.50 70 TYR A C 1
ATOM 536 O O . TYR A 1 70 ? 11.366 0.954 -25.862 1.00 85.50 70 TYR A O 1
ATOM 544 N N . PHE A 1 71 ? 9.387 0.364 -26.745 1.00 83.81 71 PHE A N 1
ATOM 545 C CA . PHE A 1 71 ? 9.927 -0.303 -27.923 1.00 83.81 71 PHE A CA 1
ATOM 546 C C . PHE A 1 71 ? 9.672 0.588 -29.130 1.00 83.81 71 PHE A C 1
ATOM 548 O O . PHE A 1 71 ? 8.553 1.055 -29.291 1.00 83.81 71 PHE A O 1
ATOM 555 N N . ALA A 1 72 ? 10.674 0.817 -29.972 1.00 79.69 72 ALA A N 1
ATOM 556 C CA . ALA A 1 72 ? 10.516 1.477 -31.261 1.00 79.69 72 ALA A CA 1
ATOM 557 C C . ALA A 1 72 ? 10.970 0.542 -32.369 1.00 79.69 72 ALA A C 1
ATOM 559 O O . ALA A 1 72 ? 11.953 -0.178 -32.210 1.00 79.69 72 ALA A O 1
ATOM 560 N N . LYS A 1 73 ? 10.303 0.615 -33.515 1.00 79.12 73 LYS A N 1
ATOM 561 C CA . LYS A 1 73 ? 10.775 -0.029 -34.733 1.00 79.12 73 LYS A CA 1
ATOM 562 C C . LYS A 1 73 ? 11.255 1.037 -35.702 1.00 79.12 73 LYS A C 1
ATOM 564 O O . LYS A 1 73 ? 10.460 1.860 -36.151 1.00 79.12 73 LYS A O 1
ATOM 569 N N . GLU A 1 74 ? 12.543 1.022 -36.015 1.00 74.50 74 GLU A N 1
ATOM 570 C CA . GLU A 1 74 ? 13.177 1.966 -36.935 1.00 74.50 74 GLU A CA 1
ATOM 571 C C . GLU A 1 74 ? 13.739 1.184 -38.128 1.00 74.50 74 GLU A C 1
ATOM 573 O O . GLU A 1 74 ? 14.809 0.574 -38.076 1.00 74.50 74 GLU A O 1
ATOM 578 N N . GLY A 1 75 ? 12.945 1.114 -39.202 1.00 82.94 75 GLY A N 1
ATOM 579 C CA . GLY A 1 75 ? 13.216 0.230 -40.338 1.00 82.94 75 GLY A CA 1
ATOM 580 C C . GLY A 1 75 ? 13.078 -1.250 -39.962 1.00 82.94 75 GLY A C 1
ATOM 581 O O . GLY A 1 75 ? 12.012 -1.694 -39.532 1.00 82.94 75 GLY A O 1
ATOM 582 N N . GLU A 1 76 ? 14.154 -2.018 -40.142 1.00 83.88 76 GLU A N 1
ATOM 583 C CA . GLU A 1 76 ? 14.239 -3.437 -39.751 1.00 83.88 76 GLU A CA 1
ATOM 584 C C . GLU A 1 76 ? 14.762 -3.639 -38.318 1.00 83.88 76 GLU A C 1
ATOM 586 O O . GLU A 1 76 ? 14.890 -4.774 -37.867 1.00 83.88 76 GLU A O 1
ATOM 591 N N . CYS A 1 77 ? 15.074 -2.555 -37.600 1.00 81.44 77 CYS A N 1
ATOM 592 C CA . CYS A 1 77 ? 15.660 -2.618 -36.268 1.00 81.44 77 CYS A CA 1
ATOM 593 C C . CYS A 1 77 ? 14.593 -2.412 -35.188 1.00 81.44 77 CYS A C 1
ATOM 595 O O . CYS A 1 77 ? 13.909 -1.388 -35.182 1.00 81.44 77 CYS A O 1
ATOM 597 N N . ASP A 1 78 ? 14.485 -3.360 -34.259 1.00 82.81 78 ASP A N 1
ATOM 598 C CA . ASP A 1 78 ? 13.656 -3.231 -33.061 1.00 82.81 78 ASP A CA 1
ATOM 599 C C . ASP A 1 78 ? 14.535 -2.710 -31.915 1.00 82.81 78 ASP A C 1
ATOM 601 O O . ASP A 1 78 ? 15.438 -3.404 -31.448 1.00 82.81 78 ASP A O 1
ATOM 605 N N . ALA A 1 79 ? 14.296 -1.475 -31.480 1.00 82.12 79 ALA A N 1
ATOM 606 C CA . ALA A 1 79 ? 15.011 -0.833 -30.388 1.00 82.12 79 ALA A CA 1
ATOM 607 C C . ALA A 1 79 ? 14.180 -0.831 -29.108 1.00 82.12 79 ALA A C 1
ATOM 609 O O . ALA A 1 79 ? 13.011 -0.456 -29.121 1.00 82.12 79 ALA A O 1
ATOM 610 N N . GLN A 1 80 ? 14.795 -1.181 -27.980 1.00 87.38 80 GLN A N 1
ATOM 611 C CA . GLN A 1 80 ? 14.189 -1.000 -26.663 1.00 87.38 80 GLN A CA 1
ATOM 612 C C . GLN A 1 80 ? 14.918 0.113 -25.917 1.00 87.38 80 GLN A C 1
ATOM 614 O O . GLN A 1 80 ? 16.136 0.066 -25.717 1.00 87.38 80 GLN A O 1
ATOM 619 N N . TYR A 1 81 ? 14.136 1.090 -25.480 1.00 86.00 81 TYR A N 1
ATOM 620 C CA . TYR A 1 81 ? 14.555 2.214 -24.667 1.00 86.00 81 TYR A CA 1
ATOM 621 C C . TYR A 1 81 ? 14.035 2.020 -23.256 1.00 86.00 81 TYR A C 1
ATOM 623 O O . TYR A 1 81 ? 12.846 1.781 -23.048 1.00 86.00 81 TYR A O 1
ATOM 631 N N . ASN A 1 82 ? 14.927 2.148 -22.286 1.00 89.25 82 ASN A N 1
ATOM 632 C CA . ASN A 1 82 ? 14.569 2.113 -20.882 1.00 89.25 82 ASN A CA 1
ATOM 633 C C . ASN A 1 82 ? 14.845 3.484 -20.294 1.00 89.25 82 ASN A C 1
ATOM 635 O O . ASN A 1 82 ? 15.927 4.037 -20.496 1.00 89.25 82 ASN A O 1
ATOM 639 N N . SER A 1 83 ? 13.886 4.019 -19.555 1.00 89.69 83 SER A N 1
ATOM 640 C CA . SER A 1 83 ? 14.077 5.218 -18.764 1.00 89.69 83 SER A CA 1
ATOM 641 C C . SER A 1 83 ? 13.667 4.982 -17.323 1.00 89.69 83 SER A C 1
ATOM 643 O O . SER A 1 83 ? 12.748 4.221 -17.023 1.00 89.69 83 SER A O 1
ATOM 645 N N . LYS A 1 84 ? 14.393 5.618 -16.410 1.00 91.31 84 LYS A N 1
ATOM 646 C CA . LYS A 1 84 ? 14.095 5.594 -14.986 1.00 91.31 84 LYS A CA 1
ATOM 647 C C . LYS A 1 84 ? 14.161 7.013 -14.463 1.00 91.31 84 LYS A C 1
ATOM 649 O O . LYS A 1 84 ? 15.238 7.602 -14.423 1.00 91.31 84 LYS A O 1
ATOM 654 N N . ALA A 1 85 ? 13.023 7.534 -14.037 1.00 91.38 85 ALA A N 1
ATOM 655 C CA . ALA A 1 85 ? 12.965 8.695 -13.169 1.00 91.38 85 ALA A CA 1
ATOM 656 C C . ALA A 1 85 ? 12.950 8.220 -11.715 1.00 91.38 85 ALA A C 1
ATOM 658 O O . ALA A 1 85 ? 12.255 7.261 -11.380 1.00 91.38 85 ALA A O 1
ATOM 659 N N . ALA A 1 86 ? 13.717 8.878 -10.858 1.00 89.00 86 ALA A N 1
ATOM 660 C CA . ALA A 1 86 ? 13.764 8.612 -9.432 1.00 89.00 86 ALA A CA 1
ATOM 661 C C . ALA A 1 86 ? 13.719 9.917 -8.640 1.00 89.00 86 ALA A C 1
ATOM 663 O O . ALA A 1 86 ? 14.238 10.941 -9.090 1.00 89.00 86 ALA A O 1
ATOM 664 N N . TRP A 1 87 ? 13.115 9.863 -7.459 1.00 93.69 87 TRP A N 1
ATOM 665 C CA . TRP A 1 87 ? 13.062 10.965 -6.512 1.00 93.69 87 TRP A CA 1
ATOM 666 C C . TRP A 1 87 ? 13.098 10.480 -5.067 1.00 93.69 87 TRP A C 1
ATOM 668 O O . TRP A 1 87 ? 12.815 9.321 -4.766 1.00 93.69 87 TRP A O 1
ATOM 678 N N . ASN A 1 88 ? 13.448 11.375 -4.148 1.00 90.94 88 ASN A N 1
ATOM 679 C CA . ASN A 1 88 ? 13.246 11.135 -2.725 1.00 90.94 88 ASN A CA 1
ATOM 680 C C . ASN A 1 88 ? 11.763 11.291 -2.372 1.00 90.94 88 ASN A C 1
ATOM 682 O O . ASN A 1 88 ? 11.120 12.268 -2.750 1.00 90.94 88 ASN A O 1
ATOM 686 N N . VAL A 1 89 ? 11.239 10.318 -1.628 1.00 93.31 89 VAL A N 1
ATOM 687 C CA . VAL A 1 89 ? 9.853 10.318 -1.154 1.00 93.31 89 VAL A CA 1
ATOM 688 C C . VAL A 1 89 ? 9.655 11.506 -0.203 1.00 93.31 89 VAL A C 1
ATOM 690 O O . VAL A 1 89 ? 10.407 11.619 0.771 1.00 93.31 89 VAL A O 1
ATOM 693 N N . PRO A 1 90 ? 8.689 12.404 -0.468 1.00 93.88 90 PRO A N 1
ATOM 694 C CA . PRO A 1 90 ? 8.325 13.455 0.473 1.00 93.88 90 PRO A CA 1
ATOM 695 C C . PRO A 1 90 ? 7.919 12.877 1.847 1.00 93.88 90 PRO A C 1
ATOM 697 O O . PRO A 1 90 ? 7.357 11.783 1.909 1.00 93.88 90 PRO A O 1
ATOM 700 N N . PRO A 1 91 ? 8.191 13.572 2.965 1.00 94.81 91 PRO A N 1
ATOM 701 C CA . PRO A 1 91 ? 7.818 13.105 4.299 1.00 94.81 91 PRO A CA 1
ATOM 702 C C . PRO A 1 91 ? 6.295 13.035 4.469 1.00 94.81 91 PRO A C 1
ATOM 704 O O . PRO A 1 91 ? 5.540 13.688 3.750 1.00 94.81 91 PRO A O 1
ATOM 707 N N . THR A 1 92 ? 5.831 12.276 5.461 1.00 95.50 92 THR A N 1
ATOM 708 C CA . THR A 1 92 ? 4.396 12.131 5.768 1.00 95.50 92 THR A CA 1
ATOM 709 C C . THR A 1 92 ? 3.761 13.401 6.331 1.00 95.50 92 THR A C 1
ATOM 711 O O . THR A 1 92 ? 2.541 13.522 6.329 1.00 95.50 92 THR A O 1
ATOM 714 N N . GLU A 1 93 ? 4.569 14.345 6.810 1.00 95.75 93 GLU A N 1
ATOM 715 C CA . GLU A 1 93 ? 4.128 15.641 7.318 1.00 95.75 93 GLU A CA 1
ATOM 716 C C . GLU A 1 93 ? 4.996 16.749 6.713 1.00 95.75 93 GLU A C 1
ATOM 718 O O . GLU A 1 93 ? 6.221 16.621 6.680 1.00 95.75 93 GLU A O 1
ATOM 723 N N . LEU A 1 94 ? 4.370 17.834 6.249 1.00 95.31 94 LEU A N 1
ATOM 724 C CA . LEU A 1 94 ? 5.059 19.024 5.745 1.00 95.31 94 LEU A CA 1
ATOM 725 C C . LEU A 1 94 ? 4.630 20.252 6.546 1.00 95.31 94 LEU A C 1
ATOM 727 O O . LEU A 1 94 ? 3.434 20.520 6.707 1.00 95.31 94 LEU A O 1
ATOM 731 N N . LYS A 1 95 ? 5.601 21.038 7.015 1.00 94.88 95 LYS A N 1
ATOM 732 C CA . LYS A 1 95 ? 5.318 22.275 7.748 1.00 94.88 95 LYS A CA 1
ATOM 733 C C . LYS A 1 95 ? 5.245 23.457 6.782 1.00 94.88 95 LYS A C 1
ATOM 735 O O . LYS A 1 95 ? 6.175 23.647 6.001 1.00 94.88 95 LYS A O 1
ATOM 740 N N . PRO A 1 96 ? 4.191 24.289 6.824 1.00 94.62 96 PRO A N 1
ATOM 741 C CA . PRO A 1 96 ? 4.138 25.533 6.063 1.00 94.62 96 PRO A CA 1
ATOM 742 C C . PRO A 1 96 ? 5.402 26.378 6.211 1.00 94.62 96 PRO A C 1
ATOM 744 O O . PRO A 1 96 ? 5.887 26.593 7.318 1.00 94.62 96 PRO A O 1
ATOM 747 N N . GLY A 1 97 ? 5.922 26.880 5.093 1.00 92.12 97 GLY A N 1
ATOM 748 C CA . GLY A 1 97 ? 7.132 27.702 5.052 1.00 92.12 97 GLY A CA 1
ATOM 749 C C . GLY A 1 97 ? 8.449 26.919 5.103 1.00 92.12 97 GLY A C 1
ATOM 750 O O . GLY A 1 97 ? 9.491 27.496 4.774 1.00 92.12 97 GLY A O 1
ATOM 751 N N . GLU A 1 98 ? 8.421 25.624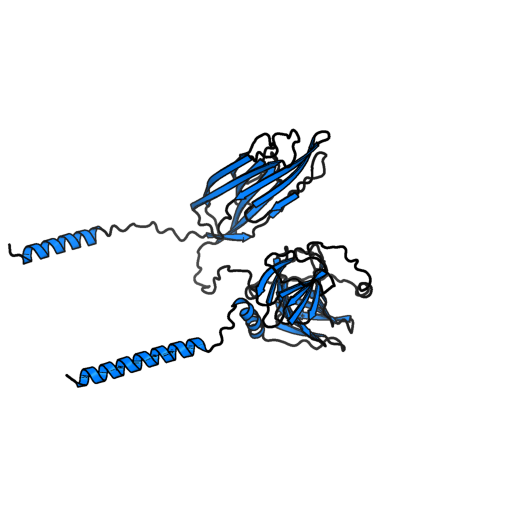 5.439 1.00 93.81 98 GLU A N 1
ATOM 752 C CA . GLU A 1 98 ? 9.596 24.754 5.384 1.00 93.81 98 GLU A CA 1
ATOM 753 C C . GLU A 1 98 ? 10.122 24.656 3.947 1.00 93.81 98 GLU A C 1
ATOM 755 O O . GLU A 1 98 ? 9.360 24.625 2.977 1.00 93.81 98 GLU A O 1
ATOM 760 N N . SER A 1 99 ? 11.447 24.658 3.801 1.00 92.69 99 SER A N 1
ATOM 761 C CA . SER A 1 99 ? 12.096 24.441 2.508 1.00 92.69 99 SER A CA 1
ATOM 762 C C . SER A 1 99 ? 12.438 22.967 2.364 1.00 92.69 99 SER A C 1
ATOM 764 O O . SER A 1 99 ? 13.230 22.430 3.132 1.00 92.69 99 SER A O 1
ATOM 766 N N . MET A 1 100 ? 11.855 22.336 1.357 1.00 92.75 100 MET A N 1
ATOM 767 C CA . MET A 1 100 ? 12.049 20.938 1.018 1.00 92.75 100 MET A CA 1
ATOM 768 C C . MET A 1 100 ? 13.031 20.817 -0.135 1.00 92.75 100 MET A C 1
ATOM 770 O O . MET A 1 100 ? 13.037 21.645 -1.044 1.00 92.75 100 MET A O 1
ATOM 774 N N . ILE A 1 101 ? 13.851 19.768 -0.110 1.00 91.00 101 ILE A N 1
ATOM 775 C CA . ILE A 1 101 ? 14.756 19.437 -1.209 1.00 91.00 101 ILE A CA 1
ATOM 776 C C . ILE A 1 101 ? 14.253 18.155 -1.858 1.00 91.00 101 ILE A C 1
ATOM 778 O O . ILE A 1 101 ? 14.234 17.108 -1.213 1.00 91.00 101 ILE A O 1
ATOM 782 N N . SER A 1 102 ? 13.889 18.228 -3.135 1.00 88.56 102 SER A N 1
ATOM 783 C CA . SER A 1 102 ? 13.596 17.062 -3.964 1.00 88.56 102 SER A CA 1
ATOM 784 C C . SER A 1 102 ? 14.755 16.801 -4.919 1.00 88.56 102 SER A C 1
ATOM 786 O O . SER A 1 102 ? 15.120 17.671 -5.702 1.00 88.56 102 SER A O 1
ATOM 788 N N . THR A 1 103 ? 15.352 15.616 -4.868 1.00 88.56 103 THR A N 1
ATOM 789 C CA . THR A 1 103 ? 16.376 15.194 -5.828 1.00 88.56 103 THR A CA 1
ATOM 790 C C . THR A 1 103 ? 15.696 14.433 -6.945 1.00 88.56 103 THR A C 1
ATOM 792 O O . THR A 1 103 ? 15.130 13.385 -6.681 1.00 88.56 103 THR A O 1
ATOM 795 N N . LEU A 1 104 ? 15.745 14.939 -8.172 1.00 87.62 104 LEU A N 1
ATOM 796 C CA . LEU A 1 104 ? 15.257 14.245 -9.356 1.00 87.62 104 LEU A CA 1
ATOM 797 C C . LEU A 1 104 ? 16.445 13.643 -10.093 1.00 87.62 104 LEU A C 1
ATOM 799 O O . LEU A 1 104 ? 17.330 14.373 -10.537 1.00 87.62 104 LEU A O 1
ATOM 803 N N . SER A 1 105 ? 16.452 12.325 -10.234 1.00 85.06 105 SER A N 1
ATOM 804 C CA . SER A 1 105 ? 17.430 11.591 -11.029 1.00 85.06 105 SER A CA 1
ATOM 805 C C . SER A 1 105 ? 16.744 10.990 -12.237 1.00 85.06 105 SER A C 1
ATOM 807 O O . SER A 1 105 ? 15.665 10.414 -12.126 1.00 85.06 105 SER A O 1
ATOM 809 N N . LEU A 1 106 ? 17.386 11.099 -13.390 1.00 88.12 106 LEU A N 1
ATOM 810 C CA . LEU A 1 106 ? 16.908 10.503 -14.618 1.00 88.12 106 LEU A CA 1
ATOM 811 C C . LEU A 1 106 ? 18.029 9.677 -15.236 1.00 88.12 106 LEU A C 1
ATOM 813 O O . LEU A 1 106 ? 19.162 10.146 -15.327 1.00 88.12 106 LEU A O 1
ATOM 817 N N . SER A 1 107 ? 17.716 8.454 -15.649 1.00 86.44 107 SER A N 1
ATOM 818 C CA . SER A 1 107 ? 18.601 7.638 -16.470 1.00 86.44 107 SER A CA 1
ATOM 819 C C . SER A 1 107 ? 17.875 7.109 -17.696 1.00 86.44 107 SER A C 1
ATOM 821 O O . SER A 1 107 ? 16.671 6.850 -17.659 1.00 86.44 107 SER A O 1
ATOM 823 N N . ALA A 1 108 ? 18.614 6.967 -18.790 1.00 84.25 108 ALA A N 1
ATOM 824 C CA . ALA A 1 108 ? 18.104 6.460 -20.047 1.00 84.25 108 ALA A CA 1
ATOM 825 C C . ALA A 1 108 ? 19.141 5.566 -20.724 1.00 84.25 108 ALA A C 1
ATOM 827 O O . ALA A 1 108 ? 20.319 5.923 -20.785 1.00 84.25 108 ALA A O 1
ATOM 828 N N . SER A 1 109 ? 18.701 4.423 -21.242 1.00 85.62 109 SER A N 1
ATOM 829 C CA . SER A 1 109 ? 19.556 3.461 -21.935 1.00 85.62 109 SER A CA 1
ATOM 830 C C . SER A 1 109 ? 18.841 2.821 -23.122 1.00 85.62 109 SER A C 1
ATOM 832 O O . SER A 1 109 ? 17.611 2.818 -23.212 1.00 85.62 109 SER A O 1
ATOM 834 N N . GLN A 1 110 ? 19.629 2.281 -24.049 1.00 85.00 110 GLN A N 1
ATOM 835 C CA . GLN A 1 110 ? 19.156 1.526 -25.207 1.00 85.00 110 GLN A CA 1
ATOM 836 C C . GLN A 1 110 ? 19.795 0.135 -25.174 1.00 85.00 110 GLN A C 1
ATOM 838 O O . GLN A 1 110 ? 21.010 0.018 -25.004 1.00 85.00 110 GLN A O 1
ATOM 843 N N . SER A 1 111 ? 18.999 -0.925 -25.324 1.00 81.69 111 SER A N 1
ATOM 844 C CA . SER A 1 111 ? 19.520 -2.302 -25.257 1.00 81.69 111 SER A CA 1
ATOM 845 C C . SER A 1 111 ? 20.136 -2.793 -26.578 1.00 81.69 111 SER A C 1
ATOM 847 O O . SER A 1 111 ? 20.902 -3.760 -26.593 1.00 81.69 111 SER A O 1
ATOM 849 N N . THR A 1 112 ? 19.841 -2.115 -27.688 1.00 82.00 112 THR A N 1
ATOM 850 C CA . THR A 1 112 ? 20.176 -2.530 -29.058 1.00 82.00 112 THR A CA 1
ATOM 851 C C . THR A 1 112 ? 21.078 -1.530 -29.773 1.00 82.00 112 THR A C 1
ATOM 853 O O . THR A 1 112 ? 20.998 -0.334 -29.518 1.00 82.00 112 THR A O 1
ATOM 856 N N . ASP A 1 113 ? 21.865 -2.000 -30.743 1.00 81.06 113 ASP A N 1
ATOM 857 C CA . ASP A 1 113 ? 22.757 -1.174 -31.580 1.00 81.06 113 ASP A CA 1
ATOM 858 C C . ASP A 1 113 ? 22.029 -0.412 -32.710 1.00 81.06 113 ASP A C 1
ATOM 860 O O . ASP A 1 113 ? 22.663 0.079 -33.645 1.00 81.06 113 ASP A O 1
ATOM 864 N N . CYS A 1 114 ? 20.697 -0.314 -32.653 1.00 80.25 114 CYS A N 1
ATOM 865 C CA . CYS A 1 114 ? 19.921 0.444 -33.629 1.00 80.25 114 CYS A CA 1
ATOM 866 C C . CYS A 1 114 ? 20.367 1.914 -33.628 1.00 80.25 114 CYS A C 1
ATOM 868 O O . CYS A 1 114 ? 20.592 2.459 -32.540 1.00 80.25 114 CYS A O 1
ATOM 870 N N . PRO A 1 115 ? 20.469 2.574 -34.798 1.00 74.31 115 PRO A N 1
ATOM 871 C CA . PRO A 1 115 ? 20.682 4.016 -34.870 1.00 74.31 115 PRO A CA 1
ATOM 872 C C . PRO A 1 115 ? 19.466 4.703 -34.246 1.00 74.31 115 PRO A C 1
ATOM 874 O O . PRO A 1 115 ? 18.487 4.946 -34.927 1.00 74.31 115 PRO A O 1
ATOM 877 N N . GLY A 1 116 ? 19.488 4.901 -32.929 1.00 64.12 116 GLY A N 1
ATOM 878 C CA . GLY A 1 116 ? 18.316 5.349 -32.192 1.00 64.12 116 GLY A CA 1
ATOM 879 C C . GLY A 1 116 ? 18.076 6.835 -32.387 1.00 64.12 116 GLY A C 1
ATOM 880 O O . GLY A 1 116 ? 19.030 7.560 -32.621 1.00 64.12 116 GLY A O 1
ATOM 881 N N . GLY A 1 117 ? 16.836 7.300 -32.241 1.00 69.44 117 GLY A N 1
ATOM 882 C CA . GLY A 1 117 ? 16.533 8.734 -32.197 1.00 69.44 117 GLY A CA 1
ATOM 883 C C . GLY A 1 117 ? 17.132 9.467 -30.982 1.00 69.44 117 GLY A C 1
ATOM 884 O O . GLY A 1 117 ? 17.801 8.878 -30.131 1.00 69.44 117 GLY A O 1
ATOM 885 N N . GLU A 1 118 ? 16.857 10.770 -30.879 1.00 77.88 118 GLU A N 1
ATOM 886 C CA . GLU A 1 118 ? 17.091 11.575 -29.670 1.00 77.88 118 GLU A CA 1
ATOM 887 C C . GLU A 1 118 ? 15.834 11.549 -28.783 1.00 77.88 118 GLU A C 1
ATOM 889 O O . GLU A 1 118 ? 14.993 12.450 -28.894 1.00 77.88 118 GLU A O 1
ATOM 894 N N . PRO A 1 119 ? 15.630 10.545 -27.907 1.00 75.06 119 PRO A N 1
ATOM 895 C CA . PRO A 1 119 ? 14.527 10.628 -26.975 1.00 75.06 119 PRO A CA 1
ATOM 896 C C . PRO A 1 119 ? 14.770 11.806 -26.036 1.00 75.06 119 PRO A C 1
ATOM 898 O O . PRO A 1 119 ? 15.840 11.975 -25.448 1.00 75.06 119 PRO A O 1
ATOM 901 N N . ILE A 1 120 ? 13.734 12.619 -25.891 1.00 81.81 120 ILE A N 1
ATOM 902 C CA . ILE A 1 120 ? 13.634 13.576 -24.802 1.00 81.81 120 ILE A CA 1
ATOM 903 C C . ILE A 1 120 ? 12.976 12.801 -23.676 1.00 81.81 120 ILE A C 1
ATOM 905 O O . ILE A 1 120 ? 11.877 12.287 -23.858 1.00 81.81 120 ILE A O 1
ATOM 909 N N . ILE A 1 121 ? 13.636 12.676 -22.537 1.00 82.88 121 ILE A N 1
ATOM 910 C CA . ILE A 1 121 ? 13.009 12.092 -21.356 1.00 82.88 121 ILE A CA 1
ATOM 911 C C . ILE A 1 121 ? 12.997 13.163 -20.286 1.00 82.88 121 ILE A C 1
ATOM 913 O O . ILE A 1 121 ? 13.999 13.847 -20.067 1.00 82.88 121 ILE A O 1
ATOM 917 N N . GLY A 1 122 ? 11.842 13.326 -19.655 1.00 87.38 122 GLY A N 1
ATOM 918 C CA . GLY A 1 122 ? 11.635 14.317 -18.618 1.00 87.38 122 GLY A CA 1
ATOM 919 C C . GLY A 1 122 ? 11.178 13.682 -17.317 1.00 87.38 122 GLY A C 1
ATOM 920 O O . GLY A 1 122 ? 10.450 12.687 -17.308 1.00 87.38 122 GLY A O 1
ATOM 921 N N . VAL A 1 123 ? 11.564 14.310 -16.215 1.00 87.56 123 VAL A N 1
ATOM 922 C CA . VAL A 1 123 ? 10.859 14.224 -14.940 1.00 87.56 123 VAL A CA 1
ATOM 923 C C . VAL A 1 123 ? 10.498 15.641 -14.509 1.00 87.56 123 VAL A C 1
ATOM 925 O O . VAL A 1 123 ? 11.330 16.548 -14.526 1.00 87.56 123 VAL A O 1
ATOM 928 N N . THR A 1 124 ? 9.226 15.856 -14.194 1.00 87.00 124 THR A N 1
ATOM 929 C CA . THR A 1 124 ? 8.699 17.163 -13.791 1.00 87.00 124 THR A CA 1
ATOM 930 C C . THR A 1 124 ? 8.097 17.053 -12.398 1.00 87.00 124 THR A C 1
ATOM 932 O O . THR A 1 124 ? 7.331 16.124 -12.131 1.00 87.00 124 THR A O 1
ATOM 935 N N . LEU A 1 125 ? 8.452 18.003 -11.532 1.00 88.81 125 LEU A N 1
ATOM 936 C CA . LEU A 1 125 ? 7.852 18.176 -10.214 1.00 88.81 125 LEU A CA 1
ATOM 937 C C . LEU A 1 125 ? 6.767 19.252 -10.302 1.00 88.81 125 LEU A C 1
ATOM 939 O O . LEU A 1 125 ? 7.040 20.401 -10.657 1.00 88.81 125 LEU A O 1
ATOM 943 N N . TYR A 1 126 ? 5.547 18.870 -9.954 1.00 89.62 126 TYR A N 1
ATOM 944 C CA . TYR A 1 126 ? 4.388 19.747 -9.883 1.00 89.62 126 TYR A CA 1
ATOM 945 C C . TYR A 1 126 ? 3.955 19.929 -8.433 1.00 89.62 126 TYR A C 1
ATOM 947 O O . TYR A 1 126 ? 4.003 18.984 -7.640 1.00 89.62 126 TYR A O 1
ATOM 955 N N . MET A 1 127 ? 3.471 21.127 -8.119 1.00 89.38 127 MET A N 1
ATOM 956 C CA . MET A 1 127 ? 2.828 21.424 -6.845 1.00 89.38 127 MET A CA 1
ATOM 957 C C . MET A 1 127 ? 1.545 22.226 -7.089 1.00 89.38 127 MET A C 1
ATOM 959 O O . MET A 1 127 ? 1.519 23.129 -7.925 1.00 89.38 127 MET A O 1
ATOM 963 N N . GLY A 1 128 ? 0.460 21.883 -6.395 1.00 87.00 128 GLY A N 1
ATOM 964 C CA . GLY A 1 128 ? -0.826 22.558 -6.580 1.00 87.00 128 GLY A CA 1
ATOM 965 C C . GLY A 1 128 ? -1.845 22.250 -5.485 1.00 87.00 128 GLY A C 1
ATOM 966 O O . GLY A 1 128 ? -1.738 21.239 -4.797 1.00 87.00 128 GLY A O 1
ATOM 967 N N . LYS A 1 129 ? -2.831 23.142 -5.331 1.00 81.00 129 LYS A N 1
ATOM 968 C CA . LYS A 1 129 ? -3.875 23.122 -4.285 1.00 81.00 129 LYS A CA 1
ATOM 969 C C . LYS A 1 129 ? -5.280 22.765 -4.811 1.00 81.00 129 LYS A C 1
ATOM 971 O O . LYS A 1 129 ? -6.276 23.235 -4.274 1.00 81.00 129 LYS A O 1
ATOM 976 N N . SER A 1 130 ? -5.397 22.061 -5.941 1.00 67.81 130 SER A N 1
ATOM 977 C CA . SER A 1 130 ? -6.690 21.898 -6.628 1.00 67.81 130 SER A CA 1
ATOM 978 C C . SER A 1 130 ? -6.941 20.486 -7.153 1.00 67.81 130 SER A C 1
ATOM 980 O O . SER A 1 130 ? -6.097 19.918 -7.842 1.00 67.81 130 SER A O 1
ATOM 982 N N . GLU A 1 131 ? -8.173 20.017 -6.925 1.00 55.16 131 GLU A N 1
ATOM 983 C CA . GLU A 1 131 ? -8.797 18.801 -7.469 1.00 55.16 131 GLU A CA 1
ATOM 984 C C . GLU A 1 131 ? -9.093 18.853 -8.977 1.00 55.16 131 GLU A C 1
ATOM 986 O O . GLU A 1 131 ? -9.687 17.912 -9.506 1.00 55.16 131 GLU A O 1
ATOM 991 N N . LEU A 1 132 ? -8.733 19.924 -9.701 1.00 52.53 132 LEU A N 1
ATOM 992 C CA . LEU A 1 132 ? -8.904 19.971 -11.155 1.00 52.53 132 LEU A CA 1
ATOM 993 C C . LEU A 1 132 ? -7.893 19.028 -11.831 1.00 52.53 132 LEU A C 1
ATOM 995 O O . LEU A 1 132 ? -6.926 19.432 -12.475 1.00 52.53 132 LEU A O 1
ATOM 999 N N . LEU A 1 133 ? -8.194 17.735 -11.711 1.00 50.31 133 LEU A N 1
ATOM 1000 C CA . LEU A 1 133 ? -7.688 16.559 -12.411 1.00 50.31 133 LEU A CA 1
ATOM 1001 C C . LEU A 1 133 ? -8.078 16.602 -13.901 1.00 50.31 133 LEU A C 1
ATOM 1003 O O . LEU A 1 133 ? -8.410 15.589 -14.508 1.00 50.31 133 LEU A O 1
ATOM 1007 N N . GLY A 1 134 ? -8.082 17.790 -14.505 1.00 51.97 134 GLY A N 1
ATOM 1008 C CA . GLY A 1 134 ? -8.110 17.924 -15.948 1.00 51.97 134 GLY A CA 1
ATOM 1009 C C . GLY A 1 134 ? -6.728 17.563 -16.472 1.00 51.97 134 GLY A C 1
ATOM 1010 O O . GLY A 1 134 ? -5.750 18.212 -16.110 1.00 51.97 134 GLY A O 1
ATOM 1011 N N . ASP A 1 135 ? -6.669 16.540 -17.323 1.00 55.03 135 ASP A N 1
ATOM 1012 C CA . ASP A 1 135 ? -5.472 15.869 -17.858 1.00 55.03 135 ASP A CA 1
ATOM 1013 C C . ASP A 1 135 ? -4.373 16.767 -18.460 1.00 55.03 135 ASP A C 1
ATOM 1015 O O . ASP A 1 135 ? -3.300 16.276 -18.805 1.00 55.03 135 ASP A O 1
ATOM 1019 N N . TRP A 1 136 ? -4.591 18.078 -18.578 1.00 54.38 136 TRP A N 1
ATOM 1020 C CA . TRP A 1 136 ? -3.685 18.997 -19.252 1.00 54.38 136 TRP A CA 1
ATOM 1021 C C . TRP A 1 136 ? -3.640 20.359 -18.546 1.00 54.38 136 TRP A C 1
ATOM 1023 O O . TRP A 1 136 ? -4.548 21.172 -18.682 1.00 54.38 136 TRP A O 1
ATOM 1033 N N . ALA A 1 137 ? -2.548 20.607 -17.815 1.00 53.38 137 ALA A N 1
ATOM 1034 C CA . ALA A 1 137 ? -1.971 21.924 -17.493 1.00 53.38 137 ALA A CA 1
ATOM 1035 C C . ALA A 1 137 ? -2.843 23.001 -16.794 1.00 53.38 137 ALA A C 1
ATOM 1037 O O . ALA A 1 137 ? -2.357 24.109 -16.588 1.00 53.38 137 ALA A O 1
ATOM 1038 N N . GLY A 1 138 ? -4.086 22.713 -16.399 1.00 50.69 138 GLY A N 1
ATOM 1039 C CA . GLY A 1 138 ? -5.055 23.751 -16.020 1.00 50.69 138 GLY A CA 1
ATOM 1040 C C . GLY A 1 138 ? -4.813 24.511 -14.709 1.00 50.69 138 GLY A C 1
ATOM 1041 O O . GLY A 1 138 ? -5.339 25.608 -14.557 1.00 50.69 138 GLY A O 1
ATOM 1042 N N . SER A 1 139 ? -4.038 23.988 -13.756 1.00 58.62 139 SER A N 1
ATOM 1043 C CA . SER A 1 139 ? -3.884 24.647 -12.442 1.00 58.62 139 SER A CA 1
ATOM 1044 C C . SER A 1 139 ? -2.632 24.247 -11.657 1.00 58.62 139 SER A C 1
ATOM 1046 O O . SER A 1 139 ? -2.535 24.540 -10.466 1.00 58.62 139 SER A O 1
ATOM 1048 N N . TRP A 1 140 ? -1.686 23.551 -12.291 1.00 69.62 140 TRP A N 1
ATOM 1049 C CA . TRP A 1 140 ? -0.473 23.073 -11.628 1.00 69.62 140 TRP A CA 1
ATOM 1050 C C . TRP A 1 140 ? 0.656 24.079 -11.806 1.00 69.62 140 TRP A C 1
ATOM 1052 O O . TRP A 1 140 ? 1.001 24.422 -12.938 1.00 69.62 140 TRP A O 1
ATOM 1062 N N . GLU A 1 141 ? 1.266 24.509 -10.704 1.00 77.19 141 GLU A N 1
ATOM 1063 C CA . GLU A 1 141 ? 2.512 25.260 -10.773 1.00 77.19 141 GLU A CA 1
ATOM 1064 C C . GLU A 1 141 ? 3.644 24.265 -11.053 1.00 77.19 141 GLU A C 1
ATOM 1066 O O . GLU A 1 141 ? 3.880 23.310 -10.303 1.00 77.19 141 GLU A O 1
ATOM 1071 N N . ILE A 1 142 ? 4.301 24.441 -12.201 1.00 78.00 142 ILE A N 1
ATOM 1072 C CA . ILE A 1 142 ? 5.500 23.676 -12.537 1.00 78.00 142 ILE A CA 1
ATOM 1073 C C . ILE A 1 142 ? 6.624 24.253 -11.689 1.00 78.00 142 ILE A C 1
ATOM 1075 O O . ILE A 1 142 ? 7.074 25.367 -11.946 1.00 78.00 142 ILE A O 1
ATOM 1079 N N . MET A 1 143 ? 7.071 23.490 -10.695 1.00 77.69 143 MET A N 1
ATOM 1080 C CA . MET A 1 143 ? 8.147 23.935 -9.813 1.00 77.69 143 MET A CA 1
ATOM 1081 C C . MET A 1 143 ? 9.489 23.867 -10.529 1.00 77.69 143 MET A C 1
ATOM 1083 O O . MET A 1 143 ? 10.267 24.812 -10.489 1.00 77.69 143 MET A O 1
ATOM 1087 N N . GLU A 1 144 ? 9.754 22.739 -11.186 1.00 81.31 144 GLU A N 1
ATOM 1088 C CA . GLU A 1 144 ? 10.974 22.523 -11.953 1.00 81.31 144 GLU A CA 1
ATOM 1089 C C . GLU A 1 144 ? 10.807 21.317 -12.879 1.00 81.31 144 GLU A C 1
ATOM 1091 O O . GLU A 1 144 ? 10.015 20.398 -12.622 1.00 81.31 144 GLU A O 1
ATOM 1096 N N . ARG A 1 145 ? 11.599 21.299 -13.950 1.00 80.44 145 ARG A N 1
ATOM 1097 C CA . ARG A 1 145 ? 11.634 20.199 -14.904 1.00 80.44 145 ARG A CA 1
ATOM 1098 C C . ARG A 1 145 ? 13.075 19.805 -15.214 1.00 80.44 145 ARG A C 1
ATOM 1100 O O . ARG A 1 145 ? 13.869 20.607 -15.696 1.00 80.44 145 ARG A O 1
ATOM 1107 N N . VAL A 1 146 ? 13.388 18.528 -15.011 1.00 80.06 146 VAL A N 1
ATOM 1108 C CA . VAL A 1 146 ? 14.665 17.934 -15.421 1.00 80.06 146 VAL A CA 1
ATOM 1109 C C . VAL A 1 146 ? 14.431 17.152 -16.702 1.00 80.06 146 VAL A C 1
ATOM 1111 O O . VAL A 1 146 ? 13.688 16.173 -16.710 1.00 80.06 146 VAL A O 1
ATOM 1114 N N . GLU A 1 147 ? 15.056 17.593 -17.791 1.00 86.12 147 GLU A N 1
ATOM 1115 C CA . GLU A 1 147 ? 15.049 16.884 -19.071 1.00 86.12 147 GLU A CA 1
ATOM 1116 C C . GLU A 1 147 ? 16.462 16.419 -19.416 1.00 86.12 147 GLU A C 1
ATOM 1118 O O . GLU A 1 147 ? 17.418 17.194 -19.344 1.00 86.12 147 GLU A O 1
ATOM 1123 N N . ILE A 1 148 ? 16.573 15.173 -19.871 1.00 78.62 148 ILE A N 1
ATOM 1124 C CA . ILE A 1 148 ? 17.742 14.686 -20.598 1.00 78.62 148 ILE A CA 1
ATOM 1125 C C . ILE A 1 148 ? 17.389 14.654 -22.076 1.00 78.62 148 ILE A C 1
ATOM 1127 O O . ILE A 1 148 ? 16.354 14.114 -22.476 1.00 78.62 148 ILE A O 1
ATOM 1131 N N . ARG A 1 149 ? 18.290 15.207 -22.887 1.00 83.00 149 ARG A N 1
ATOM 1132 C CA . ARG A 1 149 ? 18.259 15.091 -24.342 1.00 83.00 149 ARG A CA 1
ATOM 1133 C C . ARG A 1 149 ? 19.579 14.527 -24.822 1.00 83.00 149 ARG A C 1
ATOM 1135 O O . ARG A 1 149 ? 20.642 15.009 -24.433 1.00 83.00 149 ARG A O 1
ATOM 1142 N N . GLY A 1 150 ? 19.513 13.526 -25.683 1.00 78.25 150 GLY A N 1
ATOM 1143 C CA . GLY A 1 150 ? 20.697 13.017 -26.348 1.00 78.25 150 GLY A CA 1
ATOM 1144 C C . GLY A 1 150 ? 20.427 11.743 -27.122 1.00 78.25 150 GLY A C 1
ATOM 1145 O O . GLY A 1 150 ? 19.471 11.020 -26.857 1.00 78.25 150 GLY A O 1
ATOM 1146 N N . TRP A 1 151 ? 21.317 11.466 -28.068 1.00 77.88 151 TRP A N 1
ATOM 1147 C CA . TRP A 1 151 ? 21.350 10.204 -28.794 1.00 77.88 151 TRP A CA 1
ATOM 1148 C C . TRP A 1 151 ? 21.714 9.077 -27.832 1.00 77.88 151 TRP A C 1
ATOM 1150 O O . TRP A 1 151 ? 22.845 9.029 -27.328 1.00 77.88 151 TRP A O 1
ATOM 1160 N N . LEU A 1 152 ? 20.771 8.168 -27.596 1.00 78.00 152 LEU A N 1
ATOM 1161 C CA . LEU A 1 152 ? 21.072 6.927 -26.900 1.00 78.00 152 LEU A CA 1
ATOM 1162 C C . LEU A 1 152 ? 21.832 5.998 -27.842 1.00 78.00 152 LEU A C 1
ATOM 1164 O O . LEU A 1 152 ? 21.537 5.908 -29.032 1.00 78.00 152 LEU A O 1
ATOM 1168 N N . LYS A 1 153 ? 22.857 5.348 -27.297 1.00 78.81 153 LYS A N 1
ATOM 1169 C CA . LYS A 1 153 ? 23.613 4.296 -27.971 1.00 78.81 153 LYS A CA 1
ATOM 1170 C C . LYS A 1 153 ? 23.812 3.172 -26.975 1.00 78.81 153 LYS A C 1
ATOM 1172 O O . LYS A 1 153 ? 24.033 3.436 -25.792 1.00 78.81 153 LYS A O 1
ATOM 1177 N N . LYS A 1 154 ? 23.781 1.931 -27.447 1.00 82.69 154 LYS A N 1
ATOM 1178 C CA . LYS A 1 154 ? 24.077 0.769 -26.609 1.00 82.69 154 LYS A CA 1
ATOM 1179 C C . LYS A 1 154 ? 25.393 0.957 -25.849 1.00 82.69 154 LYS A C 1
ATOM 1181 O O . LYS A 1 154 ? 26.406 1.367 -26.416 1.00 82.69 154 LYS A O 1
ATOM 1186 N N . GLY A 1 155 ? 25.359 0.673 -24.549 1.00 81.62 155 GLY A N 1
ATOM 1187 C CA . GLY A 1 155 ? 26.513 0.819 -23.658 1.00 81.62 155 GLY A CA 1
ATOM 1188 C C . GLY A 1 155 ? 26.853 2.261 -23.265 1.00 81.62 155 GLY A C 1
ATOM 1189 O O . GLY A 1 155 ? 27.853 2.470 -22.581 1.00 81.62 155 GLY A O 1
ATOM 1190 N N . LYS A 1 156 ? 26.048 3.253 -23.667 1.00 84.69 156 LYS A N 1
ATOM 1191 C CA . LYS A 1 156 ? 26.170 4.638 -23.210 1.00 84.69 156 LYS A CA 1
ATOM 1192 C C . LYS A 1 156 ? 24.853 5.108 -22.604 1.00 84.69 156 LYS A C 1
ATOM 1194 O O . LYS A 1 156 ? 23.960 5.572 -23.313 1.00 84.69 156 LYS A O 1
ATOM 1199 N N . ASP A 1 157 ? 24.788 5.037 -21.284 1.00 86.81 157 ASP A N 1
ATOM 1200 C CA . ASP A 1 157 ? 23.661 5.561 -20.528 1.00 86.81 157 ASP A CA 1
ATOM 1201 C C . ASP A 1 157 ? 23.750 7.088 -20.446 1.00 86.81 157 ASP A C 1
ATOM 1203 O O . ASP A 1 157 ? 24.832 7.667 -20.298 1.00 86.81 157 ASP A O 1
ATOM 1207 N N . LEU A 1 158 ? 22.602 7.750 -20.548 1.00 87.38 158 LEU A N 1
ATOM 1208 C CA . LEU A 1 158 ? 22.479 9.166 -20.226 1.00 87.38 158 LEU A CA 1
ATOM 1209 C C . LEU A 1 158 ? 21.918 9.283 -18.819 1.00 87.38 158 LEU A C 1
ATOM 1211 O O . LEU A 1 158 ? 20.896 8.673 -18.513 1.00 87.38 158 LEU A O 1
ATOM 1215 N N . THR A 1 159 ? 22.570 10.078 -17.978 1.00 90.56 159 THR A N 1
ATOM 1216 C CA . THR A 1 159 ? 22.126 10.335 -16.608 1.00 90.56 159 THR A CA 1
ATOM 1217 C C . THR A 1 159 ? 22.202 11.822 -16.295 1.00 90.56 159 THR A C 1
ATOM 1219 O O . THR A 1 159 ? 23.203 12.458 -16.615 1.00 90.56 159 THR A O 1
ATOM 1222 N N . ASP A 1 160 ? 21.186 12.358 -15.629 1.00 91.12 160 ASP A N 1
ATOM 1223 C CA . ASP A 1 160 ? 21.175 13.705 -15.046 1.00 91.12 160 ASP A CA 1
ATOM 1224 C C . ASP A 1 160 ? 20.554 13.604 -13.653 1.00 91.12 160 ASP A C 1
ATOM 1226 O O . ASP A 1 160 ? 19.719 12.739 -13.378 1.00 91.12 160 ASP A O 1
ATOM 1230 N N . THR A 1 161 ? 21.011 14.435 -12.729 1.00 89.94 161 THR A N 1
ATOM 1231 C CA . THR A 1 161 ? 20.478 14.490 -11.370 1.00 89.94 161 THR A CA 1
ATOM 1232 C C . THR A 1 161 ? 20.505 15.922 -10.885 1.00 89.94 161 THR A C 1
ATOM 1234 O O . THR A 1 161 ? 21.551 16.568 -10.905 1.00 89.94 161 THR A O 1
ATOM 1237 N N . ARG A 1 162 ? 19.357 16.415 -10.417 1.00 88.31 162 ARG A N 1
ATOM 1238 C CA . ARG A 1 162 ? 19.226 17.776 -9.892 1.00 88.31 162 ARG A CA 1
ATOM 1239 C C . ARG A 1 162 ? 18.507 17.777 -8.561 1.00 88.31 162 ARG A C 1
ATOM 1241 O O . ARG A 1 162 ? 17.493 17.108 -8.398 1.00 88.31 162 ARG A O 1
ATOM 1248 N N . ALA A 1 163 ? 19.027 18.560 -7.627 1.00 89.06 163 ALA A N 1
ATOM 1249 C CA . ALA A 1 163 ? 18.341 18.883 -6.388 1.00 89.06 163 ALA A CA 1
ATOM 1250 C C . ALA A 1 163 ? 17.530 20.167 -6.583 1.00 89.06 163 ALA A C 1
ATOM 1252 O O . ALA A 1 163 ? 18.037 21.148 -7.124 1.00 89.06 163 ALA A O 1
ATOM 1253 N N . ILE A 1 164 ? 16.279 20.146 -6.143 1.00 88.69 164 ILE A N 1
ATOM 1254 C CA . ILE A 1 164 ? 15.317 21.232 -6.307 1.00 88.69 164 ILE A CA 1
ATOM 1255 C C . ILE A 1 164 ? 14.829 21.622 -4.933 1.00 88.69 164 ILE A C 1
ATOM 1257 O O . ILE A 1 164 ? 14.256 20.799 -4.220 1.00 88.69 164 ILE A O 1
ATOM 1261 N N . THR A 1 165 ? 15.033 22.884 -4.583 1.00 90.56 165 THR A N 1
ATOM 1262 C CA . THR A 1 165 ? 14.511 23.438 -3.341 1.00 90.56 165 THR A CA 1
ATOM 1263 C C . THR A 1 165 ? 13.163 24.089 -3.609 1.00 90.56 165 THR A C 1
ATOM 1265 O O . THR A 1 165 ? 13.067 24.990 -4.439 1.00 90.56 165 THR A O 1
ATOM 1268 N N . TRP A 1 166 ? 12.132 23.671 -2.886 1.00 91.94 166 TRP A N 1
ATOM 1269 C CA . TRP A 1 166 ? 10.794 24.251 -2.953 1.00 91.94 166 TRP A CA 1
ATOM 1270 C C . TRP A 1 166 ? 10.283 24.576 -1.551 1.00 91.94 166 TRP A C 1
ATOM 1272 O O . TRP A 1 166 ? 10.710 23.972 -0.571 1.00 91.94 166 TRP A O 1
ATOM 1282 N N . LYS A 1 167 ? 9.398 25.569 -1.435 1.00 92.81 167 LYS A N 1
ATOM 1283 C CA . LYS A 1 167 ? 8.793 25.950 -0.152 1.00 92.81 167 LYS A CA 1
ATOM 1284 C C . LYS A 1 167 ? 7.410 25.338 -0.016 1.00 92.81 167 LYS A C 1
ATOM 1286 O O . LYS A 1 167 ? 6.603 25.449 -0.934 1.00 92.81 167 LYS A O 1
ATOM 1291 N N . VAL A 1 168 ? 7.130 24.754 1.144 1.00 93.75 168 VAL A N 1
ATOM 1292 C CA . VAL A 1 168 ? 5.803 24.233 1.479 1.00 93.75 168 VAL A CA 1
ATOM 1293 C C . VAL A 1 168 ? 4.836 25.417 1.612 1.00 93.75 168 VAL A C 1
ATOM 1295 O O . VAL A 1 168 ? 5.100 26.327 2.408 1.00 93.75 168 VAL A O 1
ATOM 1298 N N . PRO A 1 169 ? 3.727 25.456 0.855 1.00 93.56 169 PRO A N 1
ATOM 1299 C CA . PRO A 1 169 ? 2.774 26.555 0.943 1.00 93.56 169 PRO A CA 1
ATOM 1300 C C . PRO A 1 169 ? 2.039 26.549 2.292 1.00 93.56 169 PRO A C 1
ATOM 1302 O O . PRO A 1 169 ? 1.964 25.531 2.980 1.00 93.56 169 PRO A O 1
ATOM 1305 N N . SER A 1 170 ? 1.461 27.685 2.680 1.00 93.06 170 SER A N 1
ATOM 1306 C CA . SER A 1 170 ? 0.483 27.723 3.774 1.00 93.06 170 SER A CA 1
ATOM 1307 C C . SER A 1 170 ? -0.811 27.018 3.370 1.00 93.06 170 SER A C 1
ATOM 1309 O O . SER A 1 170 ? -1.144 26.987 2.185 1.00 93.06 170 SER A O 1
ATOM 1311 N N . GLY A 1 171 ? -1.537 26.466 4.342 1.00 91.06 171 GLY A N 1
ATOM 1312 C CA . GLY A 1 171 ? -2.822 25.797 4.135 1.00 91.06 171 GLY A CA 1
ATOM 1313 C C . GLY A 1 171 ? -3.892 26.269 5.117 1.00 91.06 171 GLY A C 1
ATOM 1314 O O . GLY A 1 171 ? -3.604 27.019 6.054 1.00 91.06 171 GLY A O 1
ATOM 1315 N N . SER A 1 172 ? -5.121 25.831 4.879 1.00 92.12 172 SER A N 1
ATOM 1316 C CA . SER A 1 172 ? -6.309 26.015 5.718 1.00 92.12 172 SER A CA 1
ATOM 1317 C C . SER A 1 172 ? -6.983 24.665 5.974 1.00 92.12 172 SER A C 1
ATOM 1319 O O . SER A 1 172 ? -6.778 23.740 5.203 1.00 92.12 172 SER A O 1
ATOM 1321 N N . ASP A 1 173 ? -7.726 24.500 7.071 1.00 92.62 173 ASP A N 1
ATOM 1322 C CA . ASP A 1 173 ? -8.240 23.177 7.479 1.00 92.62 173 ASP A CA 1
ATOM 1323 C C . ASP A 1 173 ? -9.018 22.450 6.385 1.00 92.62 173 ASP A C 1
ATOM 1325 O O . ASP A 1 173 ? -9.969 22.994 5.825 1.00 92.62 173 ASP A O 1
ATOM 1329 N N . GLY A 1 174 ? -8.612 21.206 6.117 1.00 90.75 174 GLY A N 1
ATOM 1330 C CA . GLY A 1 174 ? -9.200 20.362 5.078 1.00 90.75 174 GLY A CA 1
ATOM 1331 C C . GLY A 1 174 ? -8.777 20.726 3.652 1.00 90.75 174 GLY A C 1
ATOM 1332 O O . GLY A 1 174 ? -9.199 20.058 2.713 1.00 90.75 174 GLY A O 1
ATOM 1333 N N . GLU A 1 175 ? -7.954 21.762 3.460 1.00 92.94 175 GLU A N 1
ATOM 1334 C CA . GLU A 1 175 ? -7.348 22.062 2.162 1.00 92.94 175 GLU A CA 1
ATOM 1335 C C . GLU A 1 175 ? -6.409 20.927 1.754 1.00 92.94 175 GLU A C 1
ATOM 1337 O O . GLU A 1 175 ? -5.745 20.325 2.601 1.00 92.94 175 GLU A O 1
ATOM 1342 N N . GLU A 1 176 ? -6.326 20.662 0.452 1.00 93.62 176 GLU A N 1
ATOM 1343 C CA . GLU A 1 176 ? -5.469 19.620 -0.101 1.00 93.62 176 GLU A CA 1
ATOM 1344 C C . GLU A 1 176 ? -4.258 20.204 -0.841 1.00 93.62 176 GLU A C 1
ATOM 1346 O O . GLU A 1 176 ? -4.346 21.211 -1.546 1.00 93.62 176 GLU A O 1
ATOM 1351 N N . LEU A 1 177 ? -3.103 19.562 -0.674 1.00 93.50 177 LEU A N 1
ATOM 1352 C CA . LEU A 1 177 ? -1.862 19.872 -1.377 1.00 93.50 177 LEU A CA 1
ATOM 1353 C C . LEU A 1 177 ? -1.402 18.629 -2.118 1.00 93.50 177 LEU A C 1
ATOM 1355 O O . LEU A 1 177 ? -1.196 17.571 -1.528 1.00 93.50 177 LEU A O 1
ATOM 1359 N N . HIS A 1 178 ? -1.174 18.787 -3.411 1.00 93.25 178 HIS A N 1
ATOM 1360 C CA . HIS A 1 178 ? -0.692 17.726 -4.271 1.00 93.25 178 HIS A CA 1
ATOM 1361 C C . HIS A 1 178 ? 0.767 17.995 -4.626 1.00 93.25 178 HIS A C 1
ATOM 1363 O O . HIS A 1 178 ? 1.091 19.033 -5.209 1.00 93.25 178 HIS A O 1
ATOM 1369 N N . VAL A 1 179 ? 1.639 17.036 -4.323 1.00 93.50 179 VAL A N 1
ATOM 1370 C CA . VAL A 1 179 ? 3.032 17.015 -4.785 1.00 93.50 179 VAL A CA 1
ATOM 1371 C C . VAL A 1 179 ? 3.161 15.880 -5.790 1.00 93.50 179 VAL A C 1
ATOM 1373 O O . VAL A 1 179 ? 3.055 14.710 -5.426 1.00 93.50 179 VAL A O 1
ATOM 1376 N N . LYS A 1 180 ? 3.339 16.210 -7.069 1.00 93.44 180 LYS A N 1
ATOM 1377 C CA . LYS A 1 180 ? 3.275 15.238 -8.166 1.00 93.44 180 LYS A CA 1
ATOM 1378 C C . LYS A 1 180 ? 4.599 15.146 -8.912 1.00 93.44 180 LYS A C 1
ATOM 1380 O O . LYS A 1 180 ? 5.153 16.151 -9.347 1.00 93.44 180 LYS A O 1
ATOM 1385 N N . PHE A 1 181 ? 5.059 13.920 -9.121 1.00 93.06 181 PHE A N 1
ATOM 1386 C CA . PHE A 1 181 ? 6.222 13.581 -9.928 1.00 93.06 181 PHE A CA 1
ATOM 1387 C C . PHE A 1 181 ? 5.736 12.872 -11.185 1.00 93.06 181 PHE A C 1
ATOM 1389 O O . PHE A 1 181 ? 5.214 11.762 -11.103 1.00 93.06 181 PHE A O 1
ATOM 1396 N N . ALA A 1 182 ? 5.888 13.505 -12.347 1.00 90.44 182 ALA A N 1
ATOM 1397 C CA . ALA A 1 182 ? 5.530 12.886 -13.621 1.00 90.44 182 ALA A CA 1
ATOM 1398 C C . ALA A 1 182 ? 6.778 12.632 -14.457 1.00 90.44 182 ALA A C 1
ATOM 1400 O O . ALA A 1 182 ? 7.641 13.506 -14.568 1.00 90.44 182 ALA A O 1
ATOM 1401 N N . SER A 1 183 ? 6.843 11.463 -15.084 1.00 90.62 183 SER A N 1
ATOM 1402 C CA . SER A 1 183 ? 7.870 11.133 -16.061 1.00 90.62 183 SER A CA 1
ATOM 1403 C C . SER A 1 183 ? 7.251 10.671 -17.370 1.00 90.62 183 SER A C 1
ATOM 1405 O O . SER A 1 183 ? 6.159 10.100 -17.415 1.00 90.62 183 SER A O 1
ATOM 1407 N N . GLY A 1 184 ? 7.944 10.953 -18.463 1.00 87.31 184 GLY A N 1
ATOM 1408 C CA . GLY A 1 184 ? 7.479 10.608 -19.790 1.00 87.31 184 GLY A CA 1
ATOM 1409 C C . GLY A 1 184 ? 8.539 10.816 -20.853 1.00 87.31 184 GLY A C 1
ATOM 1410 O O . GLY A 1 184 ? 9.622 11.353 -20.598 1.00 87.31 184 GLY A O 1
ATOM 1411 N N . PHE A 1 185 ? 8.188 10.377 -22.056 1.00 77.88 185 PHE A N 1
ATOM 1412 C CA . PHE A 1 185 ? 8.951 10.641 -23.262 1.00 77.88 185 PHE A CA 1
ATOM 1413 C C . PHE A 1 185 ? 8.373 11.882 -23.948 1.00 77.88 185 PHE A C 1
ATOM 1415 O O . PHE A 1 185 ? 7.175 11.976 -24.215 1.00 77.88 185 PHE A O 1
ATOM 1422 N N . SER A 1 186 ? 9.244 12.832 -24.274 1.00 76.81 186 SER A N 1
ATOM 1423 C CA . SER A 1 186 ? 8.901 14.103 -24.898 1.00 76.81 186 SER A CA 1
ATOM 1424 C C . SER A 1 186 ? 7.927 14.917 -24.036 1.00 76.81 186 SER A C 1
ATOM 1426 O O . SER A 1 186 ? 8.121 15.072 -22.832 1.00 76.81 186 SER A O 1
ATOM 1428 N N . THR A 1 187 ? 6.897 15.488 -24.650 1.00 64.88 187 THR A N 1
ATOM 1429 C CA . THR A 1 187 ? 5.889 16.329 -24.001 1.00 64.88 187 THR A CA 1
ATOM 1430 C C . THR A 1 187 ? 4.765 15.538 -23.332 1.00 64.88 187 THR A C 1
ATOM 1432 O O . THR A 1 187 ? 3.913 16.156 -22.694 1.00 64.88 187 THR A O 1
ATOM 1435 N N . LEU A 1 188 ? 4.754 14.204 -23.445 1.00 67.56 188 LEU A N 1
ATOM 1436 C CA . LEU A 1 188 ? 3.669 13.357 -22.953 1.00 67.56 188 LEU A CA 1
ATOM 1437 C C . LEU A 1 188 ? 4.085 12.612 -21.674 1.00 67.56 188 LEU A C 1
ATOM 1439 O O . LEU A 1 188 ? 5.037 11.828 -21.716 1.00 67.56 188 LEU A O 1
ATOM 1443 N N . PRO A 1 189 ? 3.393 12.815 -20.537 1.00 76.00 189 PRO A N 1
ATOM 1444 C CA . PRO A 1 189 ? 3.617 12.007 -19.344 1.00 76.00 189 PRO A CA 1
ATOM 1445 C C . PRO A 1 189 ? 3.187 10.559 -19.615 1.00 76.00 189 PRO A C 1
ATOM 1447 O O . PRO A 1 189 ? 2.093 10.318 -20.116 1.00 76.00 189 PRO A O 1
ATOM 1450 N N . ALA A 1 190 ? 4.052 9.600 -19.284 1.00 84.38 190 ALA A N 1
ATOM 1451 C CA . ALA A 1 190 ? 3.767 8.167 -19.402 1.00 84.38 190 ALA A CA 1
ATOM 1452 C C . ALA A 1 190 ? 3.353 7.565 -18.050 1.00 84.38 190 ALA A C 1
ATOM 1454 O O . ALA A 1 190 ? 2.508 6.673 -17.989 1.00 84.38 190 ALA A O 1
ATOM 1455 N N . GLY A 1 191 ? 3.911 8.083 -16.955 1.00 89.38 191 GLY A N 1
ATOM 1456 C CA . GLY A 1 191 ? 3.547 7.685 -15.602 1.00 89.38 191 GLY A CA 1
ATOM 1457 C C . GLY A 1 191 ? 3.754 8.812 -14.608 1.00 89.38 191 GLY A C 1
ATOM 1458 O O . GLY A 1 191 ? 4.651 9.645 -14.769 1.00 89.38 191 GLY A O 1
ATOM 1459 N N . ASP A 1 192 ? 2.930 8.833 -13.568 1.00 92.31 192 ASP A N 1
ATOM 1460 C CA . ASP A 1 192 ? 3.085 9.779 -12.477 1.00 92.31 192 ASP A CA 1
ATOM 1461 C C . ASP A 1 192 ? 2.731 9.199 -11.111 1.00 92.31 192 ASP A C 1
ATOM 1463 O O . ASP A 1 192 ? 1.924 8.276 -10.981 1.00 92.31 192 ASP A O 1
ATOM 1467 N N . LYS A 1 193 ? 3.376 9.766 -10.092 1.00 94.06 193 LYS A N 1
ATOM 1468 C CA . LYS A 1 193 ? 3.115 9.509 -8.682 1.00 94.06 193 LYS A CA 1
ATOM 1469 C C . LYS A 1 193 ? 2.731 10.819 -8.017 1.00 94.06 193 LYS A C 1
ATOM 1471 O O . LYS A 1 193 ? 3.458 11.807 -8.130 1.00 94.06 193 LYS A O 1
ATOM 1476 N N . THR A 1 194 ? 1.608 10.819 -7.313 1.00 94.19 194 THR A N 1
ATOM 1477 C CA . THR A 1 194 ? 1.107 11.988 -6.592 1.00 94.19 194 THR A CA 1
ATOM 1478 C C . THR A 1 194 ? 1.067 11.685 -5.098 1.00 94.19 194 THR A C 1
ATOM 1480 O O . THR A 1 194 ? 0.633 10.613 -4.691 1.00 94.19 194 THR A O 1
ATOM 1483 N N . PHE A 1 195 ? 1.533 12.629 -4.287 1.00 94.75 195 PHE A N 1
ATOM 1484 C CA . PHE A 1 195 ? 1.419 12.623 -2.832 1.00 94.75 195 PHE A CA 1
ATOM 1485 C C . PHE A 1 195 ? 0.359 13.649 -2.447 1.00 94.75 195 PHE A C 1
ATOM 1487 O O . PHE A 1 195 ? 0.560 14.846 -2.671 1.00 94.75 195 PHE A O 1
ATOM 1494 N N . LEU A 1 196 ? -0.774 13.169 -1.932 1.00 94.62 196 LEU A N 1
ATOM 1495 C CA . LEU A 1 196 ? -1.889 14.007 -1.511 1.00 94.62 196 LEU A CA 1
ATOM 1496 C C . LEU A 1 196 ? -1.794 14.268 -0.015 1.00 94.62 196 LEU A C 1
ATOM 1498 O O . LEU A 1 196 ? -1.817 13.332 0.785 1.00 94.62 196 LEU A O 1
ATOM 1502 N N . TYR A 1 197 ? -1.728 15.535 0.356 1.00 95.69 197 TYR A N 1
ATOM 1503 C CA . TYR A 1 197 ? -1.732 15.985 1.737 1.00 95.69 197 TYR A CA 1
ATOM 1504 C C . TYR A 1 197 ? -3.020 16.730 2.051 1.00 95.69 197 TYR A C 1
ATOM 1506 O O . TYR A 1 197 ? -3.522 17.457 1.205 1.00 95.69 197 TYR A O 1
ATOM 1514 N N . GLU A 1 198 ? -3.489 16.615 3.286 1.00 95.44 198 GLU A N 1
ATOM 1515 C CA . GLU A 1 198 ? -4.585 17.401 3.849 1.00 95.44 198 GLU A CA 1
ATOM 1516 C C . GLU A 1 198 ? -4.033 18.297 4.962 1.00 95.44 198 GLU A C 1
ATOM 1518 O O . GLU A 1 198 ? -3.282 17.838 5.829 1.00 95.44 198 GLU A O 1
ATOM 1523 N N . TYR A 1 199 ? -4.381 19.578 4.954 1.00 95.12 199 TYR A N 1
ATOM 1524 C CA . TYR A 1 199 ? -3.943 20.504 5.987 1.00 95.12 199 TYR A CA 1
ATOM 1525 C C . TYR A 1 199 ? -4.759 20.349 7.273 1.00 95.12 199 TYR A C 1
ATOM 1527 O O . TYR A 1 199 ? -5.991 20.362 7.255 1.00 95.12 199 TYR A O 1
ATOM 1535 N N . LYS A 1 200 ? -4.059 20.258 8.407 1.00 94.44 200 LYS A N 1
ATOM 1536 C CA . LYS A 1 200 ? -4.643 20.184 9.750 1.00 94.44 200 LYS A CA 1
ATOM 1537 C C . LYS A 1 200 ? -4.073 21.288 10.629 1.00 94.44 200 LYS A C 1
ATOM 1539 O O . LYS A 1 200 ? -2.896 21.253 10.991 1.00 94.44 200 LYS A O 1
ATOM 1544 N N . SER A 1 201 ? -4.896 22.267 10.983 1.00 92.38 201 SER A N 1
ATOM 1545 C CA . SER A 1 201 ? -4.567 23.316 11.940 1.00 92.38 201 SER A CA 1
ATOM 1546 C C . SER A 1 201 ? -4.461 22.729 13.334 1.00 92.38 201 SER A C 1
ATOM 1548 O O . SER A 1 201 ? -5.221 21.855 13.748 1.00 92.38 201 SER A O 1
ATOM 1550 N N . ASN A 1 202 ? -3.519 23.267 14.098 1.00 84.69 202 ASN A N 1
ATOM 1551 C CA . ASN A 1 202 ? -3.348 22.931 15.503 1.00 84.69 202 ASN A CA 1
ATOM 1552 C C . ASN A 1 202 ? -4.410 23.598 16.393 1.00 84.69 202 ASN A C 1
ATOM 1554 O O . ASN A 1 202 ? -4.164 23.781 17.585 1.00 84.69 202 ASN A O 1
ATOM 1558 N N . ASN A 1 203 ? -5.579 23.974 15.851 1.00 64.56 203 ASN A N 1
ATOM 1559 C CA . ASN A 1 203 ? -6.703 24.445 16.651 1.00 64.56 203 ASN A CA 1
ATOM 1560 C C . ASN A 1 203 ? -7.265 23.272 17.459 1.00 64.56 203 ASN A C 1
ATOM 1562 O O . ASN A 1 203 ? -8.302 22.686 17.151 1.00 64.56 203 ASN A O 1
ATOM 1566 N N . LEU A 1 204 ? -6.564 22.958 18.545 1.00 53.16 204 LEU A N 1
ATOM 1567 C CA . LEU A 1 204 ? -7.101 22.277 19.703 1.00 53.16 204 LEU A CA 1
ATOM 1568 C C . LEU A 1 204 ? -8.248 23.135 20.248 1.00 53.16 204 LEU A C 1
ATOM 1570 O O . LEU A 1 204 ? -8.078 23.944 21.157 1.00 53.16 204 LEU A O 1
ATOM 1574 N N . SER A 1 205 ? -9.445 22.937 19.694 1.00 45.78 205 SER A N 1
ATOM 1575 C CA . SER A 1 205 ? -10.662 23.058 20.485 1.00 45.78 205 SER A CA 1
ATOM 1576 C C . SER A 1 205 ? -10.447 22.206 21.737 1.00 45.78 205 SER A C 1
ATOM 1578 O O . SER A 1 205 ? -10.171 21.007 21.653 1.00 45.78 205 SER A O 1
ATOM 1580 N N . SER A 1 206 ? -10.514 22.849 22.900 1.00 46.22 206 SER A N 1
ATOM 1581 C CA . SER A 1 206 ? -10.250 22.285 24.226 1.00 46.22 206 SER A CA 1
ATOM 1582 C C . SER A 1 206 ? -11.155 21.115 24.625 1.00 46.22 206 SER A C 1
ATOM 1584 O O . SER A 1 206 ? -11.006 20.596 25.729 1.00 46.22 206 SER A O 1
ATOM 1586 N N . ASP A 1 207 ? -12.065 20.672 23.758 1.00 44.25 207 ASP A N 1
ATOM 1587 C CA . ASP A 1 207 ? -13.143 19.765 24.142 1.00 44.25 207 ASP A CA 1
ATOM 1588 C C . ASP A 1 207 ? -12.937 18.310 23.713 1.00 44.25 207 ASP A C 1
ATOM 1590 O O . ASP A 1 207 ? -13.725 17.459 24.108 1.00 44.25 207 ASP A O 1
ATOM 1594 N N . ASN A 1 208 ? -11.857 17.963 23.002 1.00 41.47 208 ASN A N 1
ATOM 1595 C CA . ASN A 1 208 ? -11.563 16.559 22.679 1.00 41.47 208 ASN A CA 1
ATOM 1596 C C . ASN A 1 208 ? -10.080 16.199 22.818 1.00 41.47 208 ASN A C 1
ATOM 1598 O O . ASN A 1 208 ? -9.418 15.732 21.892 1.00 41.47 208 ASN A O 1
ATOM 1602 N N . ALA A 1 209 ? -9.563 16.318 24.039 1.00 41.38 209 ALA A N 1
ATOM 1603 C CA . ALA A 1 209 ? -8.349 15.617 24.435 1.00 41.38 209 ALA A CA 1
ATOM 1604 C C . ALA A 1 209 ? -8.634 14.113 24.620 1.00 41.38 209 ALA A C 1
ATOM 1606 O O . ALA A 1 209 ? -8.784 13.637 25.747 1.00 41.38 209 ALA A O 1
ATOM 1607 N N . LYS A 1 210 ? -8.686 13.344 23.521 1.00 42.88 210 LYS A N 1
ATOM 1608 C CA . LYS A 1 210 ? -8.257 11.932 23.519 1.00 42.88 210 LYS A CA 1
ATOM 1609 C C . LYS A 1 210 ? -8.069 11.361 22.108 1.00 42.88 210 LYS A C 1
ATOM 1611 O O . LYS A 1 210 ? -9.031 11.110 21.394 1.00 42.88 210 LYS A O 1
ATOM 1616 N N . LYS A 1 211 ? -6.806 10.983 21.867 1.00 38.88 211 LYS A N 1
ATOM 1617 C CA . LYS A 1 211 ? -6.254 10.040 20.873 1.00 38.88 211 LYS A CA 1
ATOM 1618 C C . LYS A 1 211 ? -5.828 10.610 19.516 1.00 38.88 211 LYS A C 1
ATOM 1620 O O . LYS A 1 211 ? -6.465 10.378 18.497 1.00 38.88 211 LYS A O 1
ATOM 1625 N N . GLU A 1 212 ? -4.606 11.133 19.491 1.00 38.25 212 GLU A N 1
ATOM 1626 C CA . GLU A 1 212 ? -3.691 10.889 18.370 1.00 38.25 212 GLU A CA 1
ATOM 1627 C C . GLU A 1 212 ? -3.267 9.410 18.315 1.00 38.25 212 GLU A C 1
ATOM 1629 O O . GLU A 1 212 ? -3.141 8.739 19.346 1.00 38.25 212 GLU A O 1
ATOM 1634 N N . LYS A 1 213 ? -2.967 8.905 17.112 1.00 37.09 213 LYS A N 1
ATOM 1635 C CA . LYS A 1 213 ? -2.019 7.794 16.946 1.00 37.09 213 LYS A CA 1
ATOM 1636 C C . LYS A 1 213 ? -1.284 7.931 15.608 1.00 37.09 213 LYS A C 1
ATOM 1638 O O . LYS A 1 213 ? -1.923 7.925 14.561 1.00 37.09 213 LYS A O 1
ATOM 1643 N N . LYS A 1 214 ? 0.046 8.022 15.716 1.00 32.19 214 LYS A N 1
ATOM 1644 C CA . LYS A 1 214 ? 1.074 7.835 14.682 1.00 32.19 214 LYS A CA 1
ATOM 1645 C C . LYS A 1 214 ? 0.774 6.640 13.772 1.00 32.19 214 LYS A C 1
ATOM 1647 O O . LYS A 1 214 ? 0.418 5.576 14.279 1.00 32.19 214 LYS A O 1
ATOM 1652 N N . SER A 1 215 ? 1.021 6.794 12.472 1.00 32.69 215 SER A N 1
ATOM 1653 C CA . SER A 1 215 ? 1.169 5.673 11.544 1.00 32.69 215 SER A CA 1
ATOM 1654 C C . SER A 1 215 ? 2.509 4.980 11.797 1.00 32.69 215 SER A C 1
ATOM 1656 O O . SER A 1 215 ? 3.582 5.580 11.730 1.00 32.69 215 SER A O 1
ATOM 1658 N N . SER A 1 216 ? 2.429 3.705 12.137 1.00 36.34 216 SER A N 1
ATOM 1659 C CA . SER A 1 216 ? 3.514 2.720 12.099 1.00 36.34 216 SER A CA 1
ATOM 1660 C C . SER A 1 216 ? 2.999 1.553 11.219 1.00 36.34 216 SER A C 1
ATOM 1662 O O . SER A 1 216 ? 1.925 1.726 10.637 1.00 36.34 216 SER A O 1
ATOM 1664 N N . PRO A 1 217 ? 3.749 0.455 11.007 1.00 36.62 217 PRO A N 1
ATOM 1665 C CA . PRO A 1 217 ? 3.557 -0.456 9.872 1.00 36.62 217 PRO A CA 1
ATOM 1666 C C . PRO A 1 217 ? 2.148 -1.062 9.842 1.00 36.62 217 PRO A C 1
ATOM 1668 O O . PRO A 1 217 ? 1.466 -1.080 10.861 1.00 36.62 217 PRO A O 1
ATOM 1671 N N . VAL A 1 218 ? 1.710 -1.518 8.663 1.00 49.12 218 VAL A N 1
ATOM 1672 C CA . VAL A 1 218 ? 0.407 -2.169 8.443 1.00 49.12 218 VAL A CA 1
ATOM 1673 C C . VAL A 1 218 ? 0.203 -3.251 9.510 1.00 49.12 218 VAL A C 1
ATOM 1675 O O . VAL A 1 218 ? 0.931 -4.234 9.555 1.00 49.12 218 VAL A O 1
ATOM 1678 N N . SER A 1 219 ? -0.751 -3.000 10.406 1.00 50.22 219 SER A N 1
ATOM 1679 C CA . SER A 1 219 ? -0.924 -3.677 11.694 1.00 50.22 219 SER A CA 1
ATOM 1680 C C . SER A 1 219 ? -2.340 -4.255 11.742 1.00 50.22 219 SER A C 1
ATOM 1682 O O . SER A 1 219 ? -3.294 -3.505 11.516 1.00 50.22 219 SER A O 1
ATOM 1684 N N . CYS A 1 220 ? -2.518 -5.536 12.074 1.00 56.75 220 CYS A N 1
ATOM 1685 C CA . CYS A 1 220 ? -3.840 -6.150 12.264 1.00 56.75 220 CYS A CA 1
ATOM 1686 C C . CYS A 1 220 ? -4.721 -5.459 13.336 1.00 56.75 220 CYS A C 1
ATOM 1688 O O . CYS A 1 220 ? -5.941 -5.589 13.335 1.00 56.75 220 CYS A O 1
ATOM 1690 N N . SER A 1 221 ? -4.132 -4.688 14.248 1.00 48.50 221 SER A N 1
ATOM 1691 C CA . SER A 1 221 ? -4.795 -3.900 15.289 1.00 48.50 221 SER A CA 1
ATOM 1692 C C . SER A 1 221 ? -5.198 -2.499 14.827 1.00 48.50 221 SER A C 1
ATOM 1694 O O . SER A 1 221 ? -5.986 -1.823 15.495 1.00 48.50 221 SER A O 1
ATOM 1696 N N . ALA A 1 222 ? -4.695 -2.038 13.676 1.00 51.59 222 ALA A N 1
ATOM 1697 C CA . ALA A 1 222 ? -5.057 -0.735 13.124 1.00 51.59 222 ALA A CA 1
ATOM 1698 C C . ALA A 1 222 ? -6.488 -0.711 12.552 1.00 51.59 222 ALA A C 1
ATOM 1700 O O . ALA A 1 222 ? -7.050 0.371 12.388 1.00 51.59 222 ALA A O 1
ATOM 1701 N N . PHE A 1 223 ? -7.102 -1.880 12.331 1.00 53.31 223 PHE A N 1
ATOM 1702 C CA . PHE A 1 223 ? -8.405 -2.051 11.674 1.00 53.31 223 PHE A CA 1
ATOM 1703 C C . PHE A 1 223 ? -9.629 -1.580 12.470 1.00 53.31 223 PHE A C 1
ATOM 1705 O O . PHE A 1 223 ? -10.728 -1.527 11.931 1.00 53.31 223 PHE A O 1
ATOM 1712 N N . PHE A 1 224 ? -9.481 -1.207 13.743 1.00 50.72 224 PHE A N 1
ATOM 1713 C CA . PHE A 1 224 ? -10.620 -0.858 14.605 1.00 50.72 224 PHE A CA 1
ATOM 1714 C C . PHE A 1 224 ? -10.953 0.647 14.636 1.00 50.72 224 PHE A C 1
ATOM 1716 O O . PHE A 1 224 ? -11.489 1.138 15.635 1.00 50.72 224 PHE A O 1
ATOM 1723 N N . LYS A 1 225 ? -10.620 1.413 13.585 1.00 36.72 225 LYS A N 1
ATOM 1724 C CA . LYS A 1 225 ? -10.832 2.871 13.540 1.00 36.72 225 LYS A CA 1
ATOM 1725 C C . LYS A 1 225 ? -11.740 3.329 12.387 1.00 36.72 225 LYS A C 1
ATOM 1727 O O . LYS A 1 225 ? -11.270 3.612 11.303 1.00 36.72 225 LYS A O 1
ATOM 1732 N N . SER A 1 226 ? -13.014 3.506 12.749 1.00 34.97 226 SER A N 1
ATOM 1733 C CA . SER A 1 226 ? -14.071 4.377 12.190 1.00 34.97 226 SER A CA 1
ATOM 1734 C C . SER A 1 226 ? -14.400 4.344 10.691 1.00 34.97 226 SER A C 1
ATOM 1736 O O . SER A 1 226 ? -13.624 4.799 9.863 1.00 34.97 226 SER A O 1
ATOM 1738 N N . GLY A 1 227 ? -15.670 4.052 10.395 1.00 30.73 227 GLY A N 1
ATOM 1739 C CA . GLY A 1 227 ? -16.348 4.451 9.159 1.00 30.73 227 GLY A CA 1
ATOM 1740 C C . GLY A 1 227 ? -17.734 3.813 9.053 1.00 30.73 227 GLY A C 1
ATOM 1741 O O . GLY A 1 227 ? -17.848 2.593 9.055 1.00 30.73 227 GLY A O 1
ATOM 1742 N N . SER A 1 228 ? -18.784 4.634 9.015 1.00 33.09 228 SER A N 1
ATOM 1743 C CA . SER A 1 228 ? -20.194 4.242 8.855 1.00 33.09 228 SER A CA 1
ATOM 1744 C C . SER A 1 228 ? -20.630 4.511 7.415 1.00 33.09 228 SER A C 1
ATOM 1746 O O . SER A 1 228 ? -20.408 5.624 6.940 1.00 33.09 228 SER A O 1
ATOM 1748 N N . ALA A 1 229 ? -21.297 3.562 6.748 1.00 31.31 229 ALA A N 1
ATOM 1749 C CA . ALA A 1 229 ? -21.985 3.815 5.479 1.00 31.31 229 ALA A CA 1
ATOM 1750 C C . ALA A 1 229 ? -23.183 2.871 5.251 1.00 31.31 229 ALA A C 1
ATOM 1752 O O . ALA A 1 229 ? -23.100 1.674 5.518 1.00 31.31 229 ALA A O 1
ATOM 1753 N N . ASP A 1 230 ? -24.271 3.451 4.734 1.00 29.48 230 ASP A N 1
ATOM 1754 C CA . ASP A 1 230 ? -25.545 2.820 4.369 1.00 29.48 230 ASP A CA 1
ATOM 1755 C C . ASP A 1 230 ? -25.448 1.949 3.103 1.00 29.48 230 ASP A C 1
ATOM 1757 O O . ASP A 1 230 ? -24.716 2.267 2.159 1.00 29.48 230 ASP A O 1
ATOM 1761 N N . SER A 1 231 ? -26.247 0.878 3.042 1.00 31.92 231 SER A N 1
ATOM 1762 C CA . SER A 1 231 ? -26.247 -0.101 1.953 1.00 31.92 231 SER A CA 1
ATOM 1763 C C . SER A 1 231 ? -27.568 -0.141 1.166 1.00 31.92 231 SER A C 1
ATOM 1765 O O . SER A 1 231 ? -28.671 0.020 1.689 1.00 31.92 231 SER A O 1
ATOM 1767 N N . SER A 1 232 ? -27.455 -0.398 -0.140 1.00 27.45 232 SER A N 1
ATOM 1768 C CA . SER A 1 232 ? -28.523 -0.980 -0.958 1.00 27.45 232 SER A CA 1
ATOM 1769 C C . SER A 1 232 ? -27.941 -2.154 -1.753 1.00 27.45 232 SER A C 1
ATOM 1771 O O . SER A 1 232 ? -26.826 -2.079 -2.283 1.00 27.45 232 SER A O 1
ATOM 1773 N N . GLY A 1 233 ? -28.659 -3.280 -1.719 1.00 27.25 233 GLY A N 1
ATOM 1774 C CA . GLY A 1 233 ? -28.178 -4.598 -2.137 1.00 27.25 233 GLY A CA 1
ATOM 1775 C C . GLY A 1 233 ? -28.478 -4.958 -3.593 1.00 27.25 233 GLY A C 1
ATOM 1776 O O . GLY A 1 233 ? -29.445 -4.484 -4.189 1.00 27.25 233 GLY A O 1
ATOM 1777 N N . ILE A 1 234 ? -27.664 -5.865 -4.137 1.00 26.98 234 ILE A N 1
ATOM 1778 C CA . ILE A 1 234 ? -27.844 -6.519 -5.441 1.00 26.98 234 ILE A CA 1
ATOM 1779 C C . ILE A 1 234 ? -27.908 -8.035 -5.199 1.00 26.98 234 ILE A C 1
ATOM 1781 O O . ILE A 1 234 ? -27.163 -8.567 -4.382 1.00 26.98 234 ILE A O 1
ATOM 1785 N N . LYS A 1 235 ? -28.825 -8.729 -5.885 1.00 27.88 235 LYS A N 1
ATOM 1786 C CA . LYS A 1 235 ? -29.062 -10.179 -5.765 1.00 27.88 235 LYS A CA 1
ATOM 1787 C C . LYS A 1 235 ? -28.336 -10.950 -6.871 1.00 27.88 235 LYS A C 1
ATOM 1789 O O . LYS A 1 235 ? -28.559 -10.659 -8.043 1.00 27.88 235 LYS A O 1
ATOM 1794 N N . LEU A 1 236 ? -27.597 -11.998 -6.509 1.00 29.22 236 LEU A N 1
ATOM 1795 C CA . LEU A 1 236 ? -27.088 -13.030 -7.427 1.00 29.22 236 LEU A CA 1
ATOM 1796 C C . LEU A 1 236 ? -27.709 -14.403 -7.088 1.00 29.22 236 LEU A C 1
ATOM 1798 O O . LEU A 1 236 ? -28.050 -14.665 -5.931 1.00 29.22 236 LEU A O 1
ATOM 1802 N N . LYS A 1 237 ? -27.935 -15.237 -8.115 1.00 32.81 237 LYS A N 1
ATOM 1803 C CA . LYS A 1 237 ? -28.652 -16.530 -8.049 1.00 32.81 237 LYS A CA 1
ATOM 1804 C C . LYS A 1 237 ? -27.694 -17.711 -7.823 1.00 32.81 237 LYS A C 1
ATOM 1806 O O . LYS A 1 237 ? -26.549 -17.664 -8.248 1.00 32.81 237 LYS A O 1
ATOM 1811 N N . SER A 1 238 ? -28.199 -18.756 -7.164 1.00 38.62 238 SER A N 1
ATOM 1812 C CA . SER A 1 238 ? -27.464 -19.891 -6.576 1.00 38.62 238 SER A CA 1
ATOM 1813 C C . SER A 1 238 ? -26.967 -20.970 -7.540 1.00 38.62 238 SER A C 1
ATOM 1815 O O . SER A 1 238 ? -26.198 -21.832 -7.125 1.00 38.62 238 SER A O 1
ATOM 1817 N N . ASP A 1 239 ? -27.389 -20.960 -8.802 1.00 33.81 239 ASP A N 1
ATOM 1818 C CA . ASP A 1 239 ? -27.343 -22.184 -9.616 1.00 33.81 239 ASP A CA 1
ATOM 1819 C C . ASP A 1 239 ? -26.040 -22.360 -10.428 1.00 33.81 239 ASP A C 1
ATOM 1821 O O . ASP A 1 239 ? -25.865 -23.380 -11.089 1.00 33.81 239 ASP A O 1
ATOM 1825 N N . ASP A 1 240 ? -25.084 -21.428 -10.314 1.00 40.44 240 ASP A N 1
ATOM 1826 C CA . ASP A 1 240 ? -23.791 -21.470 -11.025 1.00 40.44 240 ASP A CA 1
ATOM 1827 C C . ASP A 1 240 ? -22.619 -22.055 -10.198 1.00 40.44 240 ASP A C 1
ATOM 1829 O O . ASP A 1 240 ? -21.524 -22.247 -10.726 1.00 40.44 240 ASP A O 1
ATOM 1833 N N . LEU A 1 241 ? -22.804 -22.366 -8.906 1.00 42.88 241 LEU A N 1
ATOM 1834 C CA . LEU A 1 241 ? -21.683 -22.688 -7.998 1.00 42.88 241 LEU A CA 1
ATOM 1835 C C . LEU A 1 241 ? -21.228 -24.160 -7.996 1.00 42.88 241 LEU A C 1
ATOM 1837 O O . LEU A 1 241 ? -20.114 -24.447 -7.566 1.00 42.88 241 LEU A O 1
ATOM 1841 N N . LEU A 1 242 ? -22.036 -25.102 -8.494 1.00 38.09 242 LEU A N 1
ATOM 1842 C CA . LEU A 1 242 ? -21.751 -26.544 -8.364 1.00 38.09 242 LEU A CA 1
ATOM 1843 C C . LEU A 1 242 ? -21.074 -27.192 -9.586 1.00 38.09 242 LEU A C 1
ATOM 1845 O O . LEU A 1 242 ? -20.688 -28.355 -9.515 1.00 38.09 242 LEU A O 1
ATOM 1849 N N . ASN A 1 243 ? -20.848 -26.449 -10.674 1.00 34.22 243 ASN A N 1
ATOM 1850 C CA . ASN A 1 243 ? -20.146 -26.947 -11.869 1.00 34.22 243 ASN A CA 1
ATOM 1851 C C . ASN A 1 243 ? -18.674 -26.495 -11.974 1.00 34.22 243 ASN A C 1
ATOM 1853 O O . ASN A 1 243 ? -18.036 -26.735 -12.996 1.00 34.22 243 ASN A O 1
ATOM 1857 N N . LEU A 1 244 ? -18.101 -25.877 -10.933 1.00 39.03 244 LEU A N 1
ATOM 1858 C CA . LEU A 1 244 ? -16.749 -25.296 -10.975 1.00 39.03 244 LEU A CA 1
ATOM 1859 C C . LEU A 1 244 ? -15.627 -26.214 -10.440 1.00 39.03 244 LEU A C 1
ATOM 1861 O O . LEU A 1 244 ? -14.520 -25.748 -10.203 1.00 39.03 244 LEU A O 1
ATOM 1865 N N . ILE A 1 245 ? -15.887 -27.510 -10.221 1.00 39.31 245 ILE A N 1
ATOM 1866 C CA . ILE A 1 245 ? -14.903 -28.443 -9.619 1.00 39.31 245 ILE A CA 1
ATOM 1867 C C . ILE A 1 245 ? -14.099 -29.225 -10.675 1.00 39.31 245 ILE A C 1
ATOM 1869 O O . ILE A 1 245 ? -13.210 -30.005 -10.345 1.00 39.31 245 ILE A O 1
ATOM 1873 N N . THR A 1 246 ? -14.334 -29.024 -11.973 1.00 37.34 246 THR A N 1
ATOM 1874 C CA . THR A 1 246 ? -13.601 -29.780 -13.001 1.00 37.34 246 THR A CA 1
ATOM 1875 C C . THR A 1 246 ? -12.961 -28.882 -14.052 1.00 37.34 246 THR A C 1
ATOM 1877 O O . THR A 1 246 ? -13.640 -28.278 -14.872 1.00 37.34 246 THR A O 1
ATOM 1880 N N . ILE A 1 247 ? -11.622 -28.937 -14.066 1.00 40.00 247 ILE A N 1
ATOM 1881 C CA . ILE A 1 247 ? -10.689 -28.438 -15.088 1.00 40.00 247 ILE A CA 1
ATOM 1882 C C . ILE A 1 247 ? -10.300 -26.957 -14.918 1.00 40.00 247 ILE A C 1
ATOM 1884 O O . ILE A 1 247 ? -10.718 -26.094 -15.682 1.00 40.00 247 ILE A O 1
ATOM 1888 N N . ILE A 1 248 ? -9.390 -26.681 -13.978 1.00 43.31 248 ILE A N 1
ATOM 1889 C CA . ILE A 1 248 ? -8.459 -25.550 -14.114 1.00 43.31 248 ILE A CA 1
ATOM 1890 C C . ILE A 1 248 ? -7.129 -26.146 -14.604 1.00 43.31 248 ILE A C 1
ATOM 1892 O O . ILE A 1 248 ? -6.483 -26.881 -13.855 1.00 43.31 248 ILE A O 1
ATOM 1896 N N . PRO A 1 249 ? -6.728 -25.933 -15.872 1.00 38.84 249 PRO A N 1
ATOM 1897 C CA . PRO A 1 249 ? -5.408 -26.330 -16.348 1.00 38.84 249 PRO A CA 1
ATOM 1898 C C . PRO A 1 249 ? -4.324 -25.597 -15.550 1.00 38.84 249 PRO A C 1
ATOM 1900 O O . PRO A 1 249 ? -4.522 -24.448 -15.165 1.00 38.84 249 PRO A O 1
ATOM 1903 N N . ALA A 1 250 ? -3.158 -26.226 -15.386 1.00 41.84 250 ALA A N 1
ATOM 1904 C CA . ALA A 1 250 ? -1.943 -25.705 -14.741 1.00 41.84 250 ALA A CA 1
ATOM 1905 C C . ALA A 1 250 ? -1.302 -24.481 -15.445 1.00 41.84 250 ALA A C 1
ATOM 1907 O O . ALA A 1 250 ? -0.090 -24.293 -15.428 1.00 41.84 250 ALA A O 1
ATOM 1908 N N . ALA A 1 251 ? -2.100 -23.663 -16.120 1.00 41.25 251 ALA A N 1
ATOM 1909 C CA . ALA A 1 251 ? -1.672 -22.542 -16.924 1.00 41.25 251 ALA A CA 1
ATOM 1910 C C . ALA A 1 251 ? -2.474 -21.311 -16.523 1.00 41.25 251 ALA A C 1
ATOM 1912 O O . ALA A 1 251 ? -3.359 -20.938 -17.272 1.00 41.25 251 ALA A O 1
ATOM 1913 N N . TYR A 1 252 ? -2.168 -20.707 -15.371 1.00 48.88 252 TYR A N 1
ATOM 1914 C CA . TYR A 1 252 ? -2.202 -19.252 -15.170 1.00 48.88 252 TYR A CA 1
ATOM 1915 C C . TYR A 1 252 ? -1.425 -18.884 -13.898 1.00 48.88 252 TYR A C 1
ATOM 1917 O O . TYR A 1 252 ? -2.015 -18.596 -12.865 1.00 48.88 252 TYR A 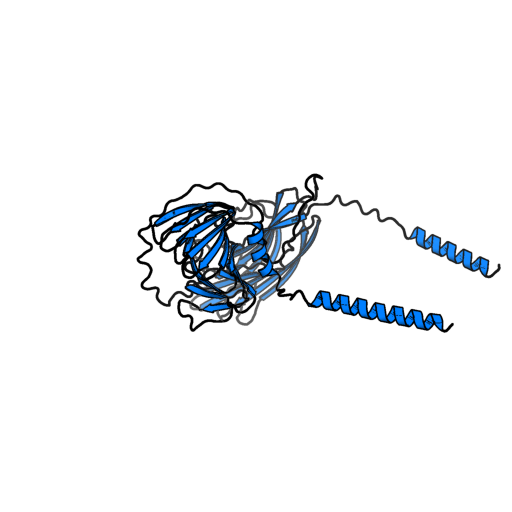O 1
ATOM 1925 N N . ALA A 1 253 ? -0.097 -18.818 -14.017 1.00 63.56 253 ALA A N 1
ATOM 1926 C CA . ALA A 1 253 ? 0.766 -18.007 -13.154 1.00 63.56 253 ALA A CA 1
ATOM 1927 C C . ALA A 1 253 ? 0.467 -16.515 -13.407 1.00 63.56 253 ALA A C 1
ATOM 1929 O O . ALA A 1 253 ? 1.230 -15.794 -14.052 1.00 63.56 253 ALA A O 1
ATOM 1930 N N . ARG A 1 254 ? -0.750 -16.081 -13.061 1.00 77.06 254 ARG A N 1
ATOM 1931 C CA . ARG A 1 254 ? -1.164 -14.680 -13.139 1.00 77.06 254 ARG A CA 1
ATOM 1932 C C . ARG A 1 254 ? -1.030 -14.079 -11.757 1.00 77.06 254 ARG A C 1
ATOM 1934 O O . ARG A 1 254 ? -1.498 -14.656 -10.781 1.00 77.06 254 ARG A O 1
ATOM 1941 N N . ASP A 1 255 ? -0.425 -12.905 -11.712 1.00 84.81 255 ASP A N 1
ATOM 1942 C CA . ASP A 1 255 ? -0.336 -12.094 -10.510 1.00 84.81 255 ASP A CA 1
ATOM 1943 C C . ASP A 1 255 ? -1.740 -11.826 -9.942 1.00 84.81 255 ASP A C 1
ATOM 1945 O O . ASP A 1 255 ? -2.612 -11.312 -10.645 1.00 84.81 255 ASP A O 1
ATOM 1949 N N . SER A 1 256 ? -1.964 -12.192 -8.679 1.00 82.75 256 SER A N 1
ATOM 1950 C CA . SER A 1 256 ? -3.225 -11.916 -7.980 1.00 82.75 256 SER A CA 1
ATOM 1951 C C . SER A 1 256 ? -3.319 -10.475 -7.465 1.00 82.75 256 SER A C 1
ATOM 1953 O O . SER A 1 256 ? -4.348 -10.080 -6.931 1.00 82.75 256 SER A O 1
ATOM 1955 N N . GLY A 1 257 ? -2.246 -9.685 -7.559 1.00 85.06 257 GLY A N 1
ATOM 1956 C CA . GLY A 1 257 ? -2.136 -8.380 -6.908 1.00 85.06 257 GLY A CA 1
ATOM 1957 C C . GLY A 1 257 ? -1.955 -8.461 -5.387 1.00 85.06 257 GLY A C 1
ATOM 1958 O O . GLY A 1 257 ? -1.874 -7.415 -4.744 1.00 85.06 257 GLY A O 1
ATOM 1959 N N . ALA A 1 258 ? -1.874 -9.669 -4.814 1.00 88.19 258 ALA A N 1
ATOM 1960 C CA . ALA A 1 258 ? -1.641 -9.897 -3.393 1.00 88.19 258 ALA A CA 1
ATOM 1961 C C . ALA A 1 258 ? -0.150 -10.094 -3.088 1.00 88.19 258 ALA A C 1
ATOM 1963 O O . ALA A 1 258 ? 0.578 -10.739 -3.849 1.00 88.19 258 ALA A O 1
ATOM 1964 N N . ARG A 1 259 ? 0.311 -9.543 -1.965 1.00 91.56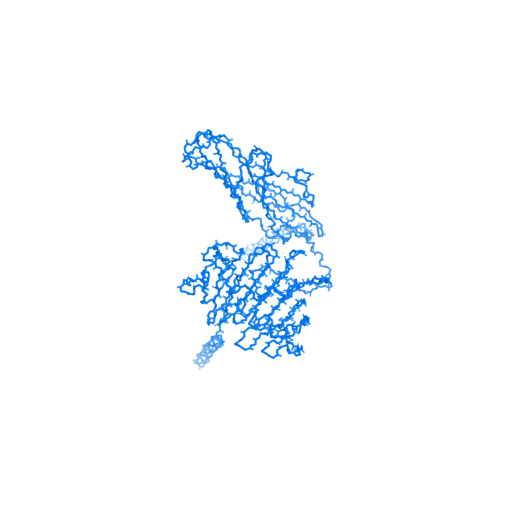 259 ARG A N 1
ATOM 1965 C CA . ARG A 1 259 ? 1.696 -9.634 -1.475 1.00 91.56 259 ARG A CA 1
ATOM 1966 C C . ARG A 1 259 ? 1.707 -9.826 0.037 1.00 91.56 259 ARG A C 1
ATOM 1968 O O . ARG A 1 259 ? 0.807 -9.345 0.723 1.00 91.56 259 ARG A O 1
ATOM 1975 N N . PHE A 1 260 ? 2.748 -10.462 0.573 1.00 91.19 260 PHE A N 1
ATOM 1976 C CA . PHE A 1 260 ? 2.987 -10.415 2.017 1.00 91.19 260 PHE A CA 1
ATOM 1977 C C . PHE A 1 260 ? 3.448 -9.018 2.427 1.00 91.19 260 PHE A C 1
ATOM 1979 O O . PHE A 1 260 ? 4.501 -8.555 1.982 1.00 91.19 260 PHE A O 1
ATOM 1986 N N . ALA A 1 261 ? 2.656 -8.379 3.284 1.00 87.56 261 ALA A N 1
ATOM 1987 C CA . ALA A 1 261 ? 3.012 -7.141 3.961 1.00 87.56 261 ALA A CA 1
ATOM 1988 C C . ALA A 1 261 ? 3.928 -7.416 5.162 1.00 87.56 261 ALA A C 1
ATOM 1990 O O . ALA A 1 261 ? 4.873 -6.667 5.394 1.00 87.56 261 ALA A O 1
ATOM 1991 N N . ASP A 1 262 ? 3.648 -8.494 5.897 1.00 90.00 262 ASP A N 1
ATOM 1992 C CA . ASP A 1 262 ? 4.444 -8.976 7.026 1.00 90.00 262 ASP A CA 1
ATOM 1993 C C . ASP A 1 262 ? 4.138 -10.460 7.284 1.00 90.00 262 ASP A C 1
ATOM 1995 O O . ASP A 1 262 ? 3.098 -10.964 6.853 1.00 90.00 262 ASP A O 1
ATOM 1999 N N . PHE A 1 263 ? 5.016 -11.171 7.984 1.00 91.81 263 PHE A N 1
ATOM 2000 C CA . PHE A 1 263 ? 4.751 -12.519 8.486 1.00 91.81 263 PHE A CA 1
ATOM 2001 C C . PHE A 1 263 ? 5.717 -12.897 9.612 1.00 91.81 263 PHE A C 1
ATOM 2003 O O . PHE A 1 263 ? 6.817 -12.362 9.739 1.00 91.81 263 PHE A O 1
ATOM 2010 N N . SER A 1 264 ? 5.311 -13.863 10.430 1.00 89.69 264 SER A N 1
ATOM 2011 C CA . SER A 1 264 ? 6.112 -14.425 11.512 1.00 89.69 264 SER A CA 1
ATOM 2012 C C . SER A 1 264 ? 6.004 -15.947 11.524 1.00 89.69 264 SER A C 1
ATOM 2014 O O . SER A 1 264 ? 4.967 -16.499 11.162 1.00 89.69 264 SER A O 1
ATOM 2016 N N . GLY A 1 265 ? 7.065 -16.624 11.960 1.00 89.88 265 GLY A N 1
ATOM 2017 C CA . GLY A 1 265 ? 7.116 -18.085 12.021 1.00 89.88 265 GLY A CA 1
ATOM 2018 C C . GLY A 1 265 ? 7.316 -18.754 10.657 1.00 89.88 265 GLY A C 1
ATOM 2019 O O . GLY A 1 265 ? 7.972 -18.211 9.768 1.00 89.88 265 GLY A O 1
ATOM 2020 N N . GLU A 1 266 ? 6.783 -19.965 10.524 1.00 91.00 266 GLU A N 1
ATOM 2021 C CA . GLU A 1 266 ? 6.849 -20.794 9.325 1.00 91.00 266 GLU A CA 1
ATOM 2022 C C . GLU A 1 266 ? 5.599 -20.563 8.466 1.00 91.00 266 GLU A C 1
ATOM 2024 O O . GLU A 1 266 ? 4.494 -21.028 8.764 1.00 91.00 266 GLU A O 1
ATOM 2029 N N . VAL A 1 267 ? 5.789 -19.812 7.380 1.00 94.50 267 VAL A N 1
ATOM 2030 C CA . VAL A 1 267 ? 4.761 -19.545 6.373 1.00 94.50 267 VAL A CA 1
ATOM 2031 C C . VAL A 1 267 ? 5.240 -20.096 5.041 1.00 94.50 267 VAL A C 1
ATOM 2033 O O . VAL A 1 267 ? 6.360 -19.809 4.615 1.00 94.50 267 VAL A O 1
ATOM 2036 N N . ALA A 1 268 ? 4.393 -20.886 4.387 1.00 93.31 268 ALA A N 1
ATOM 2037 C CA . ALA A 1 268 ? 4.696 -21.509 3.108 1.00 93.31 268 ALA A CA 1
ATOM 2038 C C . ALA A 1 268 ? 3.651 -21.149 2.049 1.00 93.31 268 ALA A C 1
ATOM 2040 O O . ALA A 1 268 ? 2.455 -21.039 2.336 1.00 93.31 268 ALA A O 1
ATOM 2041 N N . VAL A 1 269 ? 4.112 -21.003 0.811 1.00 92.94 269 VAL A N 1
ATOM 2042 C CA . VAL A 1 269 ? 3.291 -20.757 -0.373 1.00 92.94 269 VAL A CA 1
ATOM 2043 C C . VAL A 1 269 ? 3.545 -21.856 -1.386 1.00 92.94 269 VAL A C 1
ATOM 2045 O O . VAL A 1 269 ? 4.679 -22.059 -1.811 1.00 92.94 269 VAL A O 1
ATOM 2048 N N . ALA A 1 270 ? 2.491 -22.551 -1.797 1.00 89.94 270 ALA A N 1
ATOM 2049 C CA . ALA A 1 270 ? 2.540 -23.477 -2.919 1.00 89.94 270 ALA A CA 1
ATOM 2050 C C . ALA A 1 270 ? 1.875 -22.826 -4.147 1.00 89.94 270 ALA A C 1
ATOM 2052 O O . ALA A 1 270 ? 0.732 -22.364 -4.041 1.00 89.94 270 ALA A O 1
ATOM 2053 N N . PRO A 1 271 ? 2.562 -22.742 -5.301 1.00 80.50 271 PRO A N 1
ATOM 2054 C CA . PRO A 1 271 ? 1.955 -22.270 -6.538 1.00 80.50 271 PRO A CA 1
ATOM 2055 C C . PRO A 1 271 ? 0.952 -23.309 -7.065 1.00 80.50 271 PRO A C 1
ATOM 2057 O O . PRO A 1 271 ? 1.292 -24.464 -7.315 1.00 80.50 271 PRO A O 1
ATOM 2060 N N . GLY A 1 272 ? -0.305 -22.896 -7.243 1.00 69.00 272 GLY A N 1
ATOM 2061 C CA . GLY A 1 272 ? -1.385 -23.773 -7.696 1.00 69.00 272 GLY A CA 1
ATOM 2062 C C . GLY A 1 272 ? -1.830 -24.817 -6.661 1.00 69.00 272 GLY A C 1
ATOM 2063 O O . GLY A 1 272 ? -1.639 -24.667 -5.459 1.00 69.00 272 GLY A O 1
ATOM 2064 N N . LEU A 1 273 ? -2.461 -25.896 -7.139 1.00 60.78 273 LEU A N 1
ATOM 2065 C CA . LEU A 1 273 ? -3.068 -26.936 -6.294 1.00 60.78 273 LEU A CA 1
ATOM 2066 C C . LEU A 1 273 ? -2.103 -28.057 -5.858 1.00 60.78 273 LEU A C 1
ATOM 2068 O O . LEU A 1 273 ? -2.560 -29.014 -5.228 1.00 60.78 273 LEU A O 1
ATOM 2072 N N . ASP A 1 274 ? -0.806 -27.985 -6.186 1.00 63.97 274 ASP A N 1
ATOM 2073 C CA . ASP A 1 274 ? 0.165 -29.010 -5.778 1.00 63.97 274 ASP A CA 1
ATOM 2074 C C . ASP A 1 274 ? 0.953 -28.570 -4.527 1.00 63.97 274 ASP A C 1
ATOM 2076 O O . ASP A 1 274 ? 1.854 -27.737 -4.619 1.00 63.97 274 ASP A O 1
ATOM 2080 N N . PRO A 1 275 ? 0.669 -29.139 -3.339 1.00 63.00 275 PRO A N 1
ATOM 2081 C CA . PRO A 1 275 ? 1.382 -28.797 -2.110 1.00 63.00 275 PRO A CA 1
ATOM 2082 C C . PRO A 1 275 ? 2.856 -29.237 -2.101 1.00 63.00 275 PRO A C 1
ATOM 2084 O O . PRO A 1 275 ? 3.573 -28.908 -1.158 1.00 63.00 275 PRO A O 1
ATOM 2087 N N . LYS A 1 276 ? 3.327 -30.000 -3.098 1.00 72.38 276 LYS A N 1
ATOM 2088 C CA . LYS A 1 276 ? 4.714 -30.492 -3.152 1.00 72.38 276 LYS A CA 1
ATOM 2089 C C . LYS A 1 276 ? 5.734 -29.424 -3.527 1.00 72.38 276 LYS A C 1
ATOM 2091 O O . LYS A 1 276 ? 6.902 -29.588 -3.185 1.00 72.38 276 LYS A O 1
ATOM 2096 N N . ASP A 1 277 ? 5.289 -28.340 -4.154 1.00 80.00 277 ASP A N 1
ATOM 2097 C CA . ASP A 1 277 ? 6.140 -27.222 -4.565 1.00 80.00 277 ASP A CA 1
ATOM 2098 C C . ASP A 1 277 ? 6.063 -26.046 -3.575 1.00 80.00 277 ASP A C 1
ATOM 2100 O O . ASP A 1 277 ? 6.269 -24.891 -3.946 1.00 80.00 277 ASP A O 1
ATOM 2104 N N . ALA A 1 278 ? 5.750 -26.328 -2.304 1.00 86.69 278 ALA A N 1
ATOM 2105 C CA . ALA A 1 278 ? 5.688 -25.321 -1.253 1.00 86.69 278 ALA A CA 1
ATOM 2106 C C . ALA A 1 278 ? 7.061 -24.670 -1.016 1.00 86.69 278 ALA A C 1
ATOM 2108 O O . ALA A 1 278 ? 8.062 -25.345 -0.767 1.00 86.69 278 ALA A O 1
ATOM 2109 N N . GLN A 1 279 ? 7.089 -23.342 -1.061 1.00 90.50 279 GLN A N 1
ATOM 2110 C CA . GLN A 1 279 ? 8.264 -22.512 -0.817 1.00 90.50 279 GLN A CA 1
ATOM 2111 C C . GLN A 1 279 ? 8.031 -21.632 0.414 1.00 90.50 279 GLN A C 1
ATOM 2113 O O . GLN A 1 279 ? 6.888 -21.253 0.677 1.00 90.50 279 GLN A O 1
ATOM 2118 N N . PRO A 1 280 ? 9.077 -21.301 1.188 1.00 92.62 280 PRO A N 1
ATOM 2119 C CA . PRO A 1 280 ? 8.940 -20.363 2.295 1.00 92.62 280 PRO A CA 1
ATOM 2120 C C . PRO A 1 280 ? 8.484 -18.989 1.786 1.00 92.62 280 PRO A C 1
ATOM 2122 O O . PRO A 1 280 ? 8.882 -18.556 0.706 1.00 92.62 280 PRO A O 1
ATOM 2125 N N . ALA A 1 281 ? 7.648 -18.308 2.568 1.00 92.75 281 ALA A N 1
ATOM 2126 C CA . ALA A 1 281 ? 7.189 -16.965 2.248 1.00 92.75 281 ALA A CA 1
ATOM 2127 C C . ALA A 1 281 ? 8.353 -15.965 2.240 1.00 92.75 281 ALA A C 1
ATOM 2129 O O . ALA A 1 281 ? 9.217 -15.981 3.119 1.00 92.75 281 ALA A O 1
ATOM 2130 N N . GLU A 1 282 ? 8.335 -15.049 1.273 1.00 91.50 282 GLU A N 1
ATOM 2131 C CA . GLU A 1 282 ? 9.240 -13.904 1.219 1.00 91.50 282 GLU A CA 1
ATOM 2132 C C . GLU A 1 282 ? 8.440 -12.598 1.200 1.00 91.50 282 GLU A C 1
ATOM 2134 O O . GLU A 1 282 ? 7.350 -12.506 0.624 1.00 91.50 282 GLU A O 1
ATOM 2139 N N . LEU A 1 283 ? 8.985 -11.558 1.837 1.00 88.12 283 LEU A N 1
ATOM 2140 C CA . LEU A 1 283 ? 8.354 -10.240 1.841 1.00 88.12 283 LEU A CA 1
ATOM 2141 C C . LEU A 1 283 ? 8.255 -9.718 0.408 1.00 88.12 283 LEU A C 1
ATOM 2143 O O . LEU A 1 283 ? 9.223 -9.773 -0.349 1.00 88.12 283 LEU A O 1
ATOM 2147 N N . ASN A 1 284 ? 7.095 -9.165 0.054 1.00 81.56 284 ASN A N 1
ATOM 2148 C CA . ASN A 1 284 ? 6.782 -8.701 -1.300 1.00 81.56 284 ASN A CA 1
ATOM 2149 C C . ASN A 1 284 ? 6.812 -9.784 -2.396 1.00 81.56 284 ASN A C 1
ATOM 2151 O O . ASN A 1 284 ? 6.789 -9.425 -3.578 1.00 81.56 284 ASN A O 1
ATOM 2155 N N . MET A 1 285 ? 6.828 -11.082 -2.058 1.00 88.31 285 MET A N 1
ATOM 2156 C CA . MET A 1 285 ? 6.703 -12.120 -3.085 1.00 88.31 285 MET A CA 1
ATOM 2157 C C . MET A 1 285 ? 5.355 -12.003 -3.795 1.00 88.31 285 MET A C 1
ATOM 2159 O O . MET A 1 285 ? 4.328 -11.734 -3.165 1.00 88.31 285 MET A O 1
ATOM 2163 N N . VAL A 1 286 ? 5.369 -12.218 -5.108 1.00 88.31 286 VAL A N 1
ATOM 2164 C CA . VAL A 1 286 ? 4.157 -12.245 -5.925 1.00 88.31 286 VAL A CA 1
ATOM 2165 C C . VAL A 1 286 ? 3.355 -13.485 -5.568 1.00 88.31 286 VAL A C 1
ATOM 2167 O O . VAL A 1 286 ? 3.831 -14.600 -5.759 1.00 88.31 286 VAL A O 1
ATOM 2170 N N . LEU A 1 287 ? 2.144 -13.289 -5.049 1.00 90.06 287 LEU A N 1
ATOM 2171 C CA . LEU A 1 287 ? 1.192 -14.374 -4.869 1.00 90.06 287 LEU A CA 1
ATOM 2172 C C . LEU A 1 287 ? 0.381 -14.507 -6.154 1.00 90.06 287 LEU A C 1
ATOM 2174 O O . LEU A 1 287 ? -0.179 -13.528 -6.657 1.00 90.06 287 LEU A O 1
ATOM 2178 N N . GLU A 1 288 ? 0.339 -15.706 -6.708 1.00 88.44 288 GLU A N 1
ATOM 2179 C CA . GLU A 1 288 ? -0.361 -15.978 -7.955 1.00 88.44 288 GLU A CA 1
ATOM 2180 C C . GLU A 1 288 ? -1.800 -16.410 -7.675 1.00 88.44 288 GLU A C 1
ATOM 2182 O O . GLU A 1 288 ? -2.159 -16.868 -6.587 1.00 88.44 288 GLU A O 1
ATOM 2187 N N . VAL A 1 289 ? -2.655 -16.261 -8.681 1.00 86.06 289 VAL A N 1
ATOM 2188 C CA . VAL A 1 289 ? -3.989 -16.853 -8.645 1.00 86.06 289 VAL A CA 1
ATOM 2189 C C . VAL A 1 289 ? -3.848 -18.376 -8.561 1.00 86.06 289 VAL A C 1
ATOM 2191 O O . VAL A 1 289 ? -3.111 -19.001 -9.318 1.00 86.06 289 VAL A O 1
ATOM 2194 N N . GLY A 1 290 ? -4.554 -18.971 -7.612 1.00 85.75 290 GLY A N 1
ATOM 2195 C CA . GLY A 1 290 ? -4.491 -20.377 -7.239 1.00 85.75 290 GLY A CA 1
ATOM 2196 C C . GLY A 1 290 ? -3.438 -20.699 -6.178 1.00 85.75 290 GLY A C 1
ATOM 2197 O O . GLY A 1 290 ? -3.365 -21.855 -5.770 1.00 85.75 290 GLY A O 1
ATOM 2198 N N . SER A 1 291 ? -2.629 -19.733 -5.721 1.00 88.38 291 SER A N 1
ATOM 2199 C CA . SER A 1 291 ? -1.642 -19.983 -4.666 1.00 88.38 291 SER A CA 1
ATOM 2200 C C . SER A 1 291 ? -2.308 -20.423 -3.363 1.00 88.38 291 SER A C 1
ATOM 2202 O O . SER A 1 291 ? -3.286 -19.825 -2.907 1.00 88.38 291 SER A O 1
ATOM 2204 N N . ILE A 1 292 ? -1.727 -21.453 -2.748 1.00 91.06 292 ILE A N 1
ATOM 2205 C CA . ILE A 1 292 ? -2.110 -21.961 -1.433 1.00 91.06 292 ILE A CA 1
ATOM 2206 C C . ILE A 1 292 ? -1.131 -21.408 -0.405 1.00 91.06 292 ILE A C 1
ATOM 2208 O O . ILE A 1 292 ? 0.065 -21.684 -0.473 1.00 91.06 292 ILE A O 1
ATOM 2212 N N . ILE A 1 293 ? -1.649 -20.678 0.575 1.00 92.88 293 ILE A N 1
ATOM 2213 C CA . ILE A 1 293 ? -0.869 -20.080 1.658 1.00 92.88 293 ILE A CA 1
ATOM 2214 C C . ILE A 1 293 ? -1.163 -20.853 2.934 1.00 92.88 293 ILE A C 1
ATOM 2216 O O . ILE A 1 293 ? -2.331 -21.052 3.275 1.00 92.88 293 ILE A O 1
ATOM 2220 N N . THR A 1 294 ? -0.114 -21.299 3.621 1.00 93.06 294 THR A N 1
ATOM 2221 C CA . THR A 1 294 ? -0.215 -22.118 4.834 1.00 93.06 294 THR A CA 1
ATOM 2222 C C . THR A 1 294 ? 0.622 -21.505 5.953 1.00 93.06 294 THR A C 1
ATOM 2224 O O . THR A 1 294 ? 1.786 -21.170 5.736 1.00 93.06 294 THR A O 1
ATOM 2227 N N . THR A 1 295 ? 0.030 -21.361 7.138 1.00 92.62 295 THR A N 1
ATOM 2228 C CA . THR A 1 295 ? 0.706 -20.952 8.377 1.00 92.62 295 THR A CA 1
ATOM 2229 C C . THR A 1 295 ? 0.753 -22.125 9.355 1.00 92.62 295 THR A C 1
ATOM 2231 O O . THR A 1 295 ? -0.272 -22.745 9.644 1.00 92.62 295 THR A O 1
ATOM 2234 N N . GLU A 1 296 ? 1.936 -22.425 9.887 1.00 91.38 296 GLU A N 1
ATOM 2235 C CA . GLU A 1 296 ? 2.131 -23.516 10.851 1.00 91.38 296 GLU A CA 1
ATOM 2236 C C . GLU A 1 296 ? 1.880 -23.065 12.305 1.00 91.38 296 GLU A C 1
ATOM 2238 O O . GLU A 1 296 ? 1.245 -22.035 12.568 1.00 91.38 296 GLU A O 1
ATOM 2243 N N . SER A 1 297 ? 2.349 -23.854 13.279 1.00 88.19 297 SER A N 1
ATOM 2244 C CA . SER A 1 297 ? 2.333 -23.478 14.699 1.00 88.19 297 SER A CA 1
ATOM 2245 C C . SER A 1 297 ? 3.066 -22.158 14.923 1.00 88.19 297 SER A C 1
ATOM 2247 O O . SER A 1 297 ? 4.084 -21.890 14.289 1.00 88.19 297 SER A O 1
ATOM 2249 N N . ASP A 1 298 ? 2.551 -21.339 15.846 1.00 86.69 298 ASP A N 1
ATOM 2250 C CA . ASP A 1 298 ? 3.160 -20.057 16.242 1.00 86.69 298 ASP A CA 1
ATOM 2251 C C . ASP A 1 298 ? 3.505 -19.121 15.065 1.00 86.69 298 ASP A C 1
ATOM 2253 O O . ASP A 1 298 ? 4.421 -18.304 15.159 1.00 86.69 298 ASP A O 1
ATOM 2257 N N . SER A 1 299 ? 2.769 -19.248 13.957 1.00 90.00 299 SER A N 1
ATOM 2258 C CA . SER A 1 299 ? 3.024 -18.531 12.711 1.00 90.00 299 SER A CA 1
ATOM 2259 C C . SER A 1 299 ? 1.861 -17.610 12.361 1.00 90.00 299 SER A C 1
ATOM 2261 O O . SER A 1 299 ? 0.703 -17.891 12.664 1.00 90.00 299 SER A O 1
ATOM 2263 N N . SER A 1 300 ? 2.159 -16.493 11.714 1.00 90.19 300 SER A N 1
ATOM 2264 C CA . SER A 1 300 ? 1.167 -15.512 11.286 1.00 90.19 300 SER A CA 1
ATOM 2265 C C . SER A 1 300 ? 1.566 -14.902 9.954 1.00 90.19 300 SER A C 1
ATOM 2267 O O . SER A 1 300 ? 2.749 -14.804 9.634 1.00 90.19 300 SER A O 1
ATOM 2269 N N . ALA A 1 301 ? 0.583 -14.485 9.165 1.00 92.06 301 ALA A N 1
ATOM 2270 C CA . ALA A 1 301 ? 0.845 -13.815 7.898 1.00 92.06 301 ALA A CA 1
ATOM 2271 C C . ALA A 1 301 ? -0.115 -12.646 7.701 1.00 92.06 301 ALA A C 1
ATOM 2273 O O . ALA A 1 301 ? -1.305 -12.759 7.997 1.00 92.06 301 ALA A O 1
ATOM 2274 N N . ILE A 1 302 ? 0.401 -11.535 7.187 1.00 90.94 302 ILE A N 1
ATOM 2275 C CA . ILE A 1 302 ? -0.370 -10.363 6.785 1.00 90.94 302 ILE A CA 1
ATOM 2276 C C . ILE A 1 302 ? -0.222 -10.217 5.277 1.00 90.94 302 ILE A C 1
ATOM 2278 O O . ILE A 1 302 ? 0.871 -9.984 4.761 1.00 90.94 302 ILE A O 1
ATOM 2282 N N . ILE A 1 303 ? -1.334 -10.348 4.566 1.00 90.94 303 ILE A N 1
ATOM 2283 C CA . ILE A 1 303 ? -1.395 -10.234 3.111 1.00 90.94 303 ILE A CA 1
ATOM 2284 C C . ILE A 1 303 ? -2.138 -8.950 2.769 1.00 90.94 303 ILE A C 1
ATOM 2286 O O . ILE A 1 303 ? -3.223 -8.692 3.294 1.00 90.94 303 ILE A O 1
ATOM 2290 N N . SER A 1 304 ? -1.561 -8.153 1.879 1.00 87.75 304 SER A N 1
ATOM 2291 C CA . SER A 1 304 ? -2.174 -6.943 1.344 1.00 87.75 304 SER A CA 1
ATOM 2292 C C . SER A 1 304 ? -2.420 -7.082 -0.151 1.00 87.75 304 SER A C 1
ATOM 2294 O O . SER A 1 304 ? -1.629 -7.680 -0.882 1.00 87.75 304 SER A O 1
ATOM 2296 N N . PHE A 1 305 ? -3.537 -6.523 -0.599 1.00 84.38 305 PHE A N 1
ATOM 2297 C CA . PHE A 1 305 ? -3.920 -6.443 -2.002 1.00 84.38 305 PHE A CA 1
ATOM 2298 C C . PHE A 1 305 ? -3.755 -5.008 -2.510 1.00 84.38 305 PHE A C 1
ATOM 2300 O O . PHE A 1 305 ? -3.723 -4.048 -1.733 1.00 84.38 305 PHE A O 1
ATOM 2307 N N . ALA A 1 306 ? -3.668 -4.848 -3.832 1.00 77.00 306 ALA A N 1
ATOM 2308 C CA . ALA A 1 306 ? -3.560 -3.538 -4.478 1.00 77.00 306 ALA A CA 1
ATOM 2309 C C . ALA A 1 306 ? -4.753 -2.601 -4.187 1.00 77.00 306 ALA A C 1
ATOM 2311 O O . ALA A 1 306 ? -4.605 -1.382 -4.238 1.00 77.00 306 ALA A O 1
ATOM 2312 N N . ASP A 1 307 ? -5.919 -3.156 -3.849 1.00 69.19 307 ASP A N 1
ATOM 2313 C CA . ASP A 1 307 ? -7.136 -2.428 -3.471 1.00 69.19 307 ASP A CA 1
ATOM 2314 C C . ASP A 1 307 ? -7.165 -2.003 -1.984 1.00 69.19 307 ASP A C 1
ATOM 2316 O O . ASP A 1 307 ? -8.188 -1.525 -1.496 1.00 69.19 307 ASP A O 1
ATOM 2320 N N . MET A 1 308 ? -6.041 -2.152 -1.265 1.00 71.62 308 MET A N 1
ATOM 2321 C CA . MET A 1 308 ? -5.895 -1.941 0.185 1.00 71.62 308 MET A CA 1
ATOM 2322 C C . MET A 1 308 ? -6.679 -2.930 1.060 1.00 71.62 308 MET A C 1
ATOM 2324 O O . MET A 1 308 ? -6.688 -2.777 2.285 1.00 71.62 308 MET A O 1
ATOM 2328 N N . THR A 1 309 ? -7.294 -3.966 0.482 1.00 80.44 309 THR A N 1
ATOM 2329 C CA . THR A 1 309 ? -7.855 -5.067 1.265 1.00 80.44 309 THR A CA 1
ATOM 2330 C C . THR A 1 309 ? -6.716 -5.809 1.958 1.00 80.44 309 THR A C 1
ATOM 2332 O O . THR A 1 309 ? -5.656 -6.067 1.378 1.00 80.44 309 THR A O 1
ATOM 2335 N N . THR A 1 310 ? -6.920 -6.130 3.231 1.00 83.62 310 THR A N 1
ATOM 2336 C CA . THR A 1 310 ? -5.899 -6.764 4.068 1.00 83.62 310 THR A CA 1
ATOM 2337 C C . THR A 1 310 ? -6.452 -7.986 4.782 1.00 83.62 310 THR A C 1
ATOM 2339 O O . THR A 1 310 ? -7.584 -7.997 5.271 1.00 83.62 310 THR A O 1
ATOM 2342 N N . PHE A 1 311 ? -5.618 -9.021 4.833 1.00 86.81 311 PHE A N 1
ATOM 2343 C CA . PHE A 1 311 ? -5.919 -10.315 5.427 1.00 86.81 311 PHE A CA 1
ATOM 2344 C C . PHE A 1 311 ? -4.861 -10.635 6.463 1.00 86.81 311 PHE A C 1
ATOM 2346 O O . PHE A 1 311 ? -3.670 -10.621 6.156 1.00 86.81 311 PHE A O 1
ATOM 2353 N N . CYS A 1 312 ? -5.294 -10.964 7.672 1.00 90.12 312 CYS A N 1
ATOM 2354 C CA . CYS A 1 312 ? -4.419 -11.490 8.705 1.00 90.12 312 CYS A CA 1
ATOM 2355 C C . CYS A 1 312 ? -4.756 -12.955 8.955 1.00 90.12 312 CYS A C 1
ATOM 2357 O O . CYS A 1 312 ? -5.900 -13.292 9.254 1.00 90.12 312 CYS A O 1
ATOM 2359 N N . MET A 1 313 ? -3.750 -13.815 8.853 1.00 92.62 313 MET A N 1
ATOM 2360 C CA . MET A 1 313 ? -3.830 -15.251 9.099 1.00 92.62 313 MET A CA 1
ATOM 2361 C C . MET A 1 313 ? -3.185 -15.579 10.447 1.00 92.62 313 MET A C 1
ATOM 2363 O O . MET A 1 313 ? -2.060 -15.149 10.711 1.00 92.62 313 MET A O 1
ATOM 2367 N N . GLN A 1 314 ? -3.887 -16.342 11.288 1.00 91.50 314 GLN A N 1
ATOM 2368 C CA . GLN A 1 314 ? -3.321 -16.931 12.510 1.00 91.50 314 GLN A CA 1
ATOM 2369 C C . GLN A 1 314 ? -2.674 -18.288 12.227 1.00 91.50 314 GLN A C 1
ATOM 2371 O O . GLN A 1 314 ? -2.743 -18.796 11.107 1.00 91.50 314 GLN A O 1
ATOM 2376 N N . SER A 1 315 ? -2.068 -18.888 13.250 1.00 89.12 315 SER A N 1
ATOM 2377 C CA . SER A 1 315 ? -1.506 -20.238 13.198 1.00 89.12 315 SER A CA 1
ATOM 2378 C C . SER A 1 315 ? -2.525 -21.260 12.684 1.00 89.12 315 SER A C 1
ATOM 2380 O O . SER A 1 315 ? -3.727 -21.115 12.919 1.00 89.12 315 SER A O 1
ATOM 2382 N N . PHE A 1 316 ? -2.042 -22.313 12.023 1.00 88.62 316 PHE A N 1
ATOM 2383 C CA . PHE A 1 316 ? -2.862 -23.402 11.471 1.00 88.62 316 PHE A CA 1
ATOM 2384 C C . PHE A 1 316 ? -3.917 -22.951 10.449 1.00 88.62 316 PHE A C 1
ATOM 2386 O O . PHE A 1 316 ? -5.010 -23.521 10.378 1.00 88.62 316 PHE A O 1
ATOM 2393 N N . SER A 1 317 ? -3.602 -21.927 9.652 1.00 89.62 317 SER A N 1
ATOM 2394 C CA . SER A 1 317 ? -4.510 -21.406 8.630 1.00 89.62 317 SER A CA 1
ATOM 2395 C C . SER A 1 317 ? -4.068 -21.794 7.230 1.00 89.62 317 SER A C 1
ATOM 2397 O O . SER A 1 317 ? -2.882 -21.767 6.903 1.00 89.62 317 SER A O 1
ATOM 2399 N N . LYS A 1 318 ? -5.045 -22.126 6.380 1.00 90.81 318 LYS A N 1
ATOM 2400 C CA . LYS A 1 318 ? -4.816 -22.457 4.973 1.00 90.81 318 LYS A CA 1
ATOM 2401 C C . LYS A 1 318 ? -5.821 -21.743 4.077 1.00 90.81 318 LYS A C 1
ATOM 2403 O O . LYS A 1 318 ? -7.027 -21.968 4.194 1.00 90.81 318 LYS A O 1
ATOM 2408 N N . VAL A 1 319 ? -5.313 -20.905 3.176 1.00 89.81 319 VAL A N 1
ATOM 2409 C CA . VAL A 1 319 ? -6.114 -20.053 2.282 1.00 89.81 319 VAL A CA 1
ATOM 2410 C C . VAL A 1 319 ? -5.702 -20.277 0.829 1.00 89.81 319 VAL A C 1
ATOM 2412 O O . VAL A 1 319 ? -4.514 -20.412 0.542 1.00 89.81 319 VAL A O 1
ATOM 2415 N N . ILE A 1 320 ? -6.679 -20.301 -0.080 1.00 88.81 320 ILE A N 1
ATOM 2416 C CA . ILE A 1 320 ? -6.460 -20.297 -1.533 1.00 88.81 320 ILE A CA 1
ATOM 2417 C C . ILE A 1 320 ? -6.918 -18.956 -2.110 1.00 88.81 320 ILE A C 1
ATOM 2419 O O . ILE A 1 320 ? -8.034 -18.501 -1.836 1.00 88.81 320 ILE A O 1
ATOM 2423 N N . LEU A 1 321 ? -6.067 -18.349 -2.936 1.00 86.19 321 LEU A N 1
ATOM 2424 C CA . LEU A 1 321 ? -6.403 -17.164 -3.726 1.00 86.19 321 LEU A CA 1
ATOM 2425 C C . LEU A 1 321 ? -7.081 -17.592 -5.033 1.00 86.19 321 LEU A C 1
ATOM 2427 O O . LEU A 1 321 ? -6.407 -18.137 -5.890 1.00 86.19 321 LEU A O 1
ATOM 2431 N N . ASP A 1 322 ? -8.385 -17.388 -5.217 1.00 75.81 322 ASP A N 1
ATOM 2432 C CA . ASP A 1 322 ? -9.113 -17.996 -6.350 1.00 75.81 322 ASP A CA 1
ATOM 2433 C C . ASP A 1 322 ? -9.258 -17.056 -7.563 1.00 75.81 322 ASP A C 1
ATOM 2435 O O . ASP A 1 322 ? -9.123 -17.488 -8.707 1.00 75.81 322 ASP A O 1
ATOM 2439 N N . THR A 1 323 ? -9.467 -15.750 -7.357 1.00 67.44 323 THR A N 1
ATOM 2440 C CA . THR A 1 323 ? -9.585 -14.782 -8.467 1.00 67.44 323 THR A CA 1
ATOM 2441 C C . THR A 1 323 ? -8.831 -13.474 -8.220 1.00 67.44 323 THR A C 1
ATOM 2443 O O . THR A 1 323 ? -8.701 -13.045 -7.072 1.00 67.44 323 THR A O 1
ATOM 2446 N N . PRO A 1 324 ? -8.330 -12.816 -9.287 1.00 59.53 324 PRO A N 1
ATOM 2447 C CA . PRO A 1 324 ? -7.706 -11.503 -9.176 1.00 59.53 324 PRO A CA 1
ATOM 2448 C C . PRO A 1 324 ? -8.753 -10.413 -8.863 1.00 59.53 324 PRO A C 1
ATOM 2450 O O . PRO A 1 324 ? -9.909 -10.532 -9.279 1.00 59.53 324 PRO A O 1
ATOM 2453 N N . PRO A 1 325 ? -8.354 -9.317 -8.194 1.00 55.31 325 PRO A N 1
ATOM 2454 C CA . PRO A 1 325 ? -9.259 -8.344 -7.579 1.00 55.31 325 PRO A CA 1
ATOM 2455 C C . PRO A 1 325 ? -9.909 -7.343 -8.548 1.00 55.31 325 PRO A C 1
ATOM 2457 O O . PRO A 1 325 ? -10.356 -6.282 -8.127 1.00 55.31 325 PRO A O 1
ATOM 2460 N N . GLU A 1 326 ? -9.977 -7.626 -9.853 1.00 55.53 326 GLU A N 1
ATOM 2461 C CA . GLU A 1 326 ? -10.419 -6.620 -10.830 1.00 55.53 326 GLU A CA 1
ATOM 2462 C C . GLU A 1 326 ? -11.898 -6.218 -10.673 1.00 55.53 326 GLU A C 1
ATOM 2464 O O . GLU A 1 326 ? -12.227 -5.067 -10.966 1.00 55.53 326 GLU A O 1
ATOM 2469 N N . LYS A 1 327 ? -12.786 -7.124 -10.216 1.00 54.41 327 LYS A N 1
ATOM 2470 C CA . LYS A 1 327 ? -14.217 -6.833 -9.950 1.00 54.41 327 LYS A CA 1
ATOM 2471 C C . LYS A 1 327 ? -14.847 -7.710 -8.864 1.00 54.41 327 LYS A C 1
ATOM 2473 O O . LYS A 1 327 ? -15.496 -7.182 -7.973 1.00 54.41 327 LYS A O 1
ATOM 2478 N N . ASP A 1 328 ? -14.635 -9.023 -8.930 1.00 61.19 328 ASP A N 1
ATOM 2479 C CA . ASP A 1 328 ? -15.140 -9.978 -7.940 1.00 61.19 328 ASP A CA 1
ATOM 2480 C C . ASP A 1 328 ? -13.978 -10.807 -7.396 1.00 61.19 328 ASP A C 1
ATOM 2482 O O . ASP A 1 328 ? -13.363 -11.610 -8.109 1.00 61.19 328 ASP A O 1
ATOM 2486 N N . SER A 1 329 ? -13.688 -10.608 -6.116 1.00 64.94 329 SER A N 1
ATOM 2487 C CA . SER A 1 329 ? -12.640 -11.341 -5.418 1.00 64.94 329 SER A CA 1
ATOM 2488 C C . SER A 1 329 ? -13.242 -12.584 -4.768 1.00 64.94 329 SER A C 1
ATOM 2490 O O . SER A 1 329 ? -14.252 -12.519 -4.056 1.00 64.94 329 SER A O 1
ATOM 2492 N N . LYS A 1 330 ? -12.622 -13.735 -5.017 1.00 74.88 330 LYS A N 1
ATOM 2493 C CA . LYS A 1 330 ? -12.966 -15.016 -4.405 1.00 74.88 330 LYS A CA 1
ATOM 2494 C C . LYS A 1 330 ? -11.785 -15.516 -3.600 1.00 74.88 330 LYS A C 1
ATOM 2496 O O . LYS A 1 330 ? -10.660 -15.602 -4.094 1.00 74.88 330 LYS A O 1
ATOM 2501 N N . LEU A 1 331 ? -12.063 -15.855 -2.352 1.00 81.56 331 LEU A N 1
ATOM 2502 C CA . LEU A 1 331 ? -11.103 -16.466 -1.447 1.00 81.56 331 LEU A CA 1
ATOM 2503 C C . LEU A 1 331 ? -11.695 -17.735 -0.883 1.00 81.56 331 LEU A C 1
ATOM 2505 O O . LEU A 1 331 ? -12.893 -17.791 -0.607 1.00 81.56 331 LEU A O 1
ATOM 2509 N N . GLN A 1 332 ? -10.854 -18.742 -0.691 1.00 83.31 332 GLN A N 1
ATOM 2510 C CA . GLN A 1 332 ? -11.277 -19.991 -0.077 1.00 83.31 332 GLN A CA 1
ATOM 2511 C C . GLN A 1 332 ? -10.503 -20.195 1.220 1.00 83.31 332 GLN A C 1
ATOM 2513 O O . GLN A 1 332 ? -9.272 -20.244 1.211 1.00 83.31 332 GLN A O 1
ATOM 2518 N N . LEU A 1 333 ? -11.225 -20.297 2.335 1.00 87.44 333 LEU A N 1
ATOM 2519 C CA . LEU A 1 333 ? -10.671 -20.640 3.639 1.00 87.44 333 LEU A CA 1
ATOM 2520 C C . LEU A 1 333 ? -10.907 -22.130 3.881 1.00 87.44 333 LEU A C 1
ATOM 2522 O O . LEU A 1 333 ? -12.045 -22.556 4.060 1.00 87.44 333 LEU A O 1
ATOM 2526 N N . LEU A 1 334 ? -9.831 -22.917 3.880 1.00 82.31 334 LEU A N 1
ATOM 2527 C CA . LEU A 1 334 ? -9.919 -24.367 4.065 1.00 82.31 334 LEU A CA 1
ATOM 2528 C C . LEU A 1 334 ? -9.921 -24.764 5.544 1.00 82.31 334 LEU A C 1
ATOM 2530 O O . LEU A 1 334 ? -10.595 -25.716 5.927 1.00 82.31 334 LEU A O 1
ATOM 2534 N N . THR A 1 335 ? -9.118 -24.068 6.352 1.00 84.62 335 THR A N 1
ATOM 2535 C CA . THR A 1 335 ? -8.987 -24.280 7.798 1.00 84.62 335 THR A CA 1
ATOM 2536 C C . THR A 1 335 ? -8.352 -23.055 8.450 1.00 84.62 335 THR A C 1
ATOM 2538 O O . THR A 1 335 ? -7.612 -22.314 7.795 1.00 84.62 335 THR A O 1
ATOM 2541 N N . GLY A 1 336 ? -8.593 -22.887 9.748 1.00 89.25 336 GLY A N 1
ATOM 2542 C CA . GLY A 1 336 ? -7.935 -21.897 10.592 1.00 89.25 336 GLY A CA 1
ATOM 2543 C C . GLY A 1 336 ? -8.743 -20.621 10.751 1.00 89.25 336 GLY A C 1
ATOM 2544 O O . GLY A 1 336 ? -9.955 -20.605 10.549 1.00 89.25 336 GLY A O 1
ATOM 2545 N N . LYS A 1 337 ? -8.072 -19.546 11.160 1.00 90.75 337 LYS A N 1
ATOM 2546 C CA . LYS A 1 337 ? -8.727 -18.309 11.582 1.00 90.75 337 LYS A CA 1
ATOM 2547 C C . LYS A 1 337 ? -8.107 -17.107 10.887 1.00 90.75 337 LYS A C 1
ATOM 2549 O O . LYS A 1 337 ? -6.901 -16.871 10.982 1.00 90.75 337 LYS A O 1
ATOM 2554 N N . ILE A 1 338 ? -8.954 -16.333 10.213 1.00 90.88 338 ILE A N 1
ATOM 2555 C CA . ILE A 1 338 ? -8.553 -15.146 9.459 1.00 90.88 338 ILE A CA 1
ATOM 2556 C C . ILE A 1 338 ? -9.347 -13.914 9.889 1.00 90.88 338 ILE A C 1
ATOM 2558 O O . ILE A 1 338 ? -10.540 -13.992 10.183 1.00 90.88 338 ILE A O 1
ATOM 2562 N N . LEU A 1 339 ? -8.670 -12.770 9.902 1.00 89.81 339 LEU A N 1
ATOM 2563 C CA . LEU A 1 339 ? -9.266 -11.447 10.043 1.00 89.81 339 LEU A CA 1
ATOM 2564 C C . LEU A 1 339 ? -9.176 -10.748 8.697 1.00 89.81 339 LEU A C 1
ATOM 2566 O O . LEU A 1 339 ? -8.113 -10.698 8.078 1.00 89.81 339 LEU A O 1
ATOM 2570 N N . LEU A 1 340 ? -10.301 -10.205 8.269 1.00 87.12 340 LEU A N 1
ATOM 2571 C CA . LEU A 1 340 ? -10.463 -9.595 6.969 1.00 87.12 340 LEU A CA 1
ATOM 2572 C C . LEU A 1 340 ? -10.951 -8.164 7.144 1.00 87.12 340 LEU A C 1
ATOM 2574 O O . LEU A 1 340 ? -11.993 -7.943 7.761 1.00 87.12 340 LEU A O 1
ATOM 2578 N N . ASN A 1 341 ? -10.198 -7.212 6.594 1.00 83.81 341 ASN A N 1
ATOM 2579 C CA . ASN A 1 341 ? -10.606 -5.818 6.495 1.00 83.81 341 ASN A CA 1
ATOM 2580 C C . ASN A 1 341 ? -10.790 -5.415 5.029 1.00 83.81 341 ASN A C 1
ATOM 2582 O O . ASN A 1 341 ? -9.834 -5.386 4.251 1.00 83.81 341 ASN A O 1
ATOM 2586 N N . VAL A 1 342 ? -12.029 -5.069 4.685 1.00 79.06 342 VAL A N 1
ATOM 2587 C CA . VAL A 1 342 ? -12.452 -4.670 3.343 1.00 79.06 342 VAL A CA 1
ATOM 2588 C C . VAL A 1 342 ? -12.946 -3.230 3.405 1.00 79.06 342 VAL A C 1
ATOM 2590 O O . VAL A 1 342 ? -14.140 -2.983 3.321 1.00 79.06 342 VAL A O 1
ATOM 2593 N N . GLU A 1 343 ? -12.062 -2.258 3.622 1.00 64.75 343 GLU A N 1
ATOM 2594 C CA . GLU A 1 343 ? -12.483 -0.865 3.852 1.00 64.75 343 GLU A CA 1
ATOM 2595 C C . GLU A 1 343 ? -12.760 -0.097 2.545 1.00 64.75 343 GLU A C 1
ATOM 2597 O O . GLU A 1 343 ? -13.598 0.804 2.510 1.00 64.75 343 GLU A O 1
ATOM 2602 N N . LYS A 1 344 ? -12.080 -0.458 1.447 1.00 57.44 344 LYS A N 1
ATOM 2603 C CA . LYS A 1 344 ? -12.069 0.322 0.196 1.00 57.44 344 LYS A CA 1
ATOM 2604 C C . LYS A 1 344 ? -12.247 -0.515 -1.075 1.00 57.44 344 LYS A C 1
ATOM 2606 O O . LYS A 1 344 ? -11.621 -0.238 -2.094 1.00 57.44 344 LYS A O 1
ATOM 2611 N N . MET A 1 345 ? -13.172 -1.476 -1.073 1.00 56.38 345 MET A N 1
ATOM 2612 C CA . MET A 1 345 ? -13.676 -1.968 -2.361 1.00 56.38 345 MET A CA 1
ATOM 2613 C C . MET A 1 345 ? -14.462 -0.846 -3.052 1.00 56.38 345 MET A C 1
ATOM 2615 O O . MET A 1 345 ? -15.469 -0.358 -2.534 1.00 56.38 345 MET A O 1
ATOM 2619 N N . ILE A 1 346 ? -13.971 -0.403 -4.212 1.00 47.97 346 ILE A N 1
ATOM 2620 C CA . ILE A 1 346 ? -14.604 0.628 -5.047 1.00 47.97 346 ILE A CA 1
ATOM 2621 C C . ILE A 1 346 ? -16.024 0.168 -5.420 1.00 47.97 346 ILE A C 1
ATOM 2623 O O . ILE A 1 346 ? -16.255 -1.026 -5.565 1.00 47.97 346 ILE A O 1
ATOM 2627 N N . LYS A 1 347 ? -16.950 1.132 -5.558 1.00 46.72 347 LYS A N 1
ATOM 2628 C CA . LYS A 1 347 ? -18.430 1.072 -5.689 1.00 46.72 347 LYS A CA 1
ATOM 2629 C C . LYS A 1 347 ? -19.119 -0.172 -6.295 1.00 46.72 347 LYS A C 1
ATOM 2631 O O . LYS A 1 347 ? -20.294 -0.361 -5.983 1.00 46.72 347 LYS A O 1
ATOM 2636 N N . ASP A 1 348 ? -18.437 -1.009 -7.069 1.00 51.88 348 ASP A N 1
ATOM 2637 C CA . ASP A 1 348 ? -18.993 -2.176 -7.765 1.00 51.88 348 ASP A CA 1
ATOM 2638 C C . ASP A 1 348 ? -18.355 -3.525 -7.367 1.00 51.88 348 ASP A C 1
ATOM 2640 O O . ASP A 1 348 ? -18.774 -4.558 -7.880 1.00 51.88 348 ASP A O 1
ATOM 2644 N N . GLY A 1 349 ? -17.363 -3.540 -6.467 1.00 57.25 349 GLY A N 1
ATOM 2645 C CA . GLY A 1 349 ? -16.671 -4.765 -6.065 1.00 57.25 349 GLY A CA 1
ATOM 2646 C C . GLY A 1 349 ? -17.436 -5.584 -5.026 1.00 57.25 349 GLY A C 1
ATOM 2647 O O . GLY A 1 349 ? -17.971 -5.026 -4.062 1.00 57.25 349 GLY A O 1
ATOM 2648 N N . THR A 1 350 ? -17.470 -6.909 -5.193 1.00 66.12 350 THR A N 1
ATOM 2649 C CA . THR A 1 350 ? -17.920 -7.843 -4.150 1.00 66.12 350 THR A CA 1
ATOM 2650 C C . THR A 1 350 ? -16.799 -8.807 -3.776 1.00 66.12 350 THR A C 1
ATOM 2652 O O . THR A 1 350 ? -16.084 -9.318 -4.637 1.00 66.12 350 THR A O 1
ATOM 2655 N N . LEU A 1 351 ? -16.625 -9.048 -2.475 1.00 79.06 351 LEU A N 1
ATOM 2656 C CA . LEU A 1 351 ? -15.700 -10.055 -1.973 1.00 79.06 351 LEU A CA 1
ATOM 2657 C C . LEU A 1 351 ? -16.528 -11.208 -1.432 1.00 79.06 351 LEU A C 1
ATOM 2659 O O . LEU A 1 351 ? -17.383 -11.022 -0.566 1.00 79.06 351 LEU A O 1
ATOM 2663 N N . SER A 1 352 ? -16.265 -12.400 -1.945 1.00 82.44 352 SER A N 1
ATOM 2664 C CA . SER A 1 352 ? -16.863 -13.623 -1.429 1.00 82.44 352 SER A CA 1
ATOM 2665 C C . SER A 1 352 ? -15.782 -14.509 -0.833 1.00 82.44 352 SER A C 1
ATOM 2667 O O . SER A 1 352 ? -14.770 -14.795 -1.477 1.00 82.44 352 SER A O 1
ATOM 2669 N N . VAL A 1 353 ? -15.995 -14.937 0.409 1.00 83.38 353 VAL A N 1
ATOM 2670 C CA . VAL A 1 353 ? -15.150 -15.947 1.044 1.00 83.38 353 VAL A CA 1
ATOM 2671 C C . VAL A 1 353 ? -15.937 -17.243 1.128 1.00 83.38 353 VAL A C 1
ATOM 2673 O O . VAL A 1 353 ? -17.012 -17.292 1.725 1.00 83.38 353 VAL A O 1
ATOM 2676 N N . THR A 1 354 ? -15.403 -18.285 0.502 1.00 86.19 354 THR A N 1
ATOM 2677 C CA . THR A 1 354 ? -15.951 -19.640 0.528 1.00 86.19 354 THR A CA 1
ATOM 2678 C C . THR A 1 354 ? -15.270 -20.429 1.640 1.00 86.19 354 THR A C 1
ATOM 2680 O O . THR A 1 354 ? -14.044 -20.479 1.715 1.00 86.19 354 THR A O 1
ATOM 2683 N N . MET A 1 355 ? -16.076 -21.027 2.506 1.00 87.25 355 MET A N 1
ATOM 2684 C CA . MET A 1 355 ? -15.681 -21.902 3.610 1.00 87.25 355 MET A CA 1
ATOM 2685 C C . MET A 1 355 ? -16.259 -23.305 3.362 1.00 87.25 355 MET A C 1
ATOM 2687 O O . MET A 1 355 ? -17.037 -23.484 2.421 1.00 87.25 355 MET A O 1
ATOM 2691 N N . ASN A 1 356 ? -15.946 -24.310 4.191 1.00 84.12 356 ASN A N 1
ATOM 2692 C CA . ASN A 1 356 ? -16.446 -25.664 3.912 1.00 84.12 356 ASN A CA 1
ATOM 2693 C C . ASN A 1 356 ? -17.971 -25.779 4.087 1.00 84.12 356 ASN A C 1
ATOM 2695 O O . ASN A 1 356 ? -18.601 -26.570 3.388 1.00 84.12 356 ASN A O 1
ATOM 2699 N N . GLN A 1 357 ? -18.578 -25.012 5.004 1.00 85.81 357 GLN A N 1
ATOM 2700 C CA . GLN A 1 357 ? -20.018 -25.090 5.302 1.00 85.81 357 GLN A CA 1
ATOM 2701 C C . GLN A 1 357 ? -20.820 -23.865 4.835 1.00 85.81 357 GLN A C 1
ATOM 2703 O O . GLN A 1 357 ? -22.056 -23.894 4.874 1.00 85.81 357 GLN A O 1
ATOM 2708 N N . ALA A 1 358 ? -20.163 -22.784 4.404 1.00 85.31 358 ALA A N 1
ATOM 2709 C CA . ALA A 1 358 ? -20.834 -21.524 4.091 1.00 85.31 358 ALA A CA 1
ATOM 2710 C C . ALA A 1 358 ? -20.072 -20.623 3.110 1.00 85.31 358 ALA A C 1
ATOM 2712 O O . ALA A 1 358 ? -18.885 -20.799 2.851 1.00 85.31 358 ALA A O 1
ATOM 2713 N N . VAL A 1 359 ? -20.777 -19.612 2.602 1.00 85.56 359 VAL A N 1
ATOM 2714 C CA . VAL A 1 359 ? -20.220 -18.509 1.811 1.00 85.56 359 VAL A CA 1
ATOM 2715 C C . VAL A 1 359 ? -20.567 -17.189 2.491 1.00 85.56 359 VAL A C 1
ATOM 2717 O O . VAL A 1 359 ? -21.740 -16.916 2.759 1.00 85.56 359 VAL A O 1
ATOM 2720 N N . ALA A 1 360 ? -19.551 -16.369 2.751 1.00 83.31 360 ALA A N 1
ATOM 2721 C CA . ALA A 1 360 ? -19.701 -15.011 3.260 1.00 83.31 360 ALA A CA 1
ATOM 2722 C C . ALA A 1 360 ? -19.601 -14.011 2.099 1.00 83.31 360 ALA A C 1
ATOM 2724 O O . ALA A 1 360 ? -18.550 -13.893 1.469 1.00 83.31 360 ALA A O 1
ATOM 2725 N N . GLY A 1 361 ? -20.696 -13.305 1.814 1.00 82.19 361 GLY A N 1
ATOM 2726 C CA . GLY A 1 361 ? -20.752 -12.191 0.868 1.00 82.19 361 GLY A CA 1
ATOM 2727 C C . GLY A 1 361 ? -20.498 -10.873 1.589 1.00 82.19 361 GLY A C 1
ATOM 2728 O O . GLY A 1 361 ? -21.268 -10.482 2.468 1.00 82.19 361 GLY A O 1
ATOM 2729 N N . ILE A 1 362 ? -19.407 -10.202 1.230 1.00 81.44 362 ILE A N 1
ATOM 2730 C CA . ILE A 1 362 ? -18.828 -9.111 2.011 1.00 81.44 362 ILE A CA 1
ATOM 2731 C C . ILE A 1 362 ? -18.824 -7.835 1.181 1.00 81.44 362 ILE A C 1
ATOM 2733 O O . ILE A 1 362 ? -18.356 -7.804 0.039 1.00 81.44 362 ILE A O 1
ATOM 2737 N N . LYS A 1 363 ? -19.307 -6.756 1.795 1.00 72.50 363 LYS A N 1
ATOM 2738 C CA . LYS A 1 363 ? -19.238 -5.405 1.248 1.00 72.50 363 LYS A CA 1
ATOM 2739 C C . LYS A 1 363 ? -18.812 -4.450 2.357 1.00 72.50 363 LYS A C 1
ATOM 2741 O O . LYS A 1 363 ? -19.514 -4.328 3.353 1.00 72.50 363 LYS A O 1
ATOM 2746 N N . ALA A 1 364 ? -17.672 -3.786 2.182 1.00 56.81 364 ALA A N 1
ATOM 2747 C CA . ALA A 1 364 ? -17.220 -2.699 3.055 1.00 56.81 364 ALA A CA 1
ATOM 2748 C C . ALA A 1 364 ? -17.222 -3.034 4.574 1.00 56.81 364 ALA A C 1
ATOM 2750 O O . ALA A 1 364 ? -17.873 -2.343 5.353 1.00 56.81 364 ALA A O 1
ATOM 2751 N N . THR A 1 365 ? -16.588 -4.134 5.000 1.00 81.06 365 THR A N 1
ATOM 2752 C CA . THR A 1 365 ? -16.766 -4.707 6.354 1.00 81.06 365 THR A CA 1
ATOM 2753 C C . THR A 1 365 ? -15.449 -5.263 6.921 1.00 81.06 365 THR A C 1
ATOM 2755 O O . THR A 1 365 ? -14.613 -5.772 6.172 1.00 81.06 365 THR A O 1
ATOM 2758 N N . THR A 1 366 ? -15.302 -5.212 8.251 1.00 86.56 366 THR A N 1
ATOM 2759 C CA . THR A 1 366 ? -14.267 -5.918 9.029 1.00 86.56 366 THR A CA 1
ATOM 2760 C C . THR A 1 366 ? -14.880 -7.127 9.735 1.00 86.56 366 THR A C 1
ATOM 2762 O O . THR A 1 366 ? -15.848 -6.991 10.491 1.00 86.56 366 THR A O 1
ATOM 2765 N N . LEU A 1 367 ? -14.327 -8.319 9.521 1.00 91.75 367 LEU A N 1
ATOM 2766 C CA . LEU A 1 367 ? -14.893 -9.572 10.032 1.00 91.75 367 LEU A CA 1
ATOM 2767 C C . LEU A 1 367 ? -13.827 -10.631 10.309 1.00 91.75 367 LEU A C 1
ATOM 2769 O O . LEU A 1 367 ? -12.731 -10.594 9.756 1.00 91.75 367 LEU A O 1
ATOM 2773 N N . VAL A 1 368 ? -14.183 -11.595 11.152 1.00 92.19 368 VAL A N 1
ATOM 2774 C CA . VAL A 1 368 ? -13.381 -12.776 11.465 1.00 92.19 368 VAL A CA 1
ATOM 2775 C C . VAL A 1 368 ? -14.094 -14.009 10.921 1.00 92.19 368 VAL A C 1
ATOM 2777 O O . VAL A 1 368 ? -15.283 -14.210 11.186 1.00 92.19 368 VAL A O 1
ATOM 2780 N N . LEU A 1 369 ? -13.355 -14.829 10.178 1.00 91.69 369 LEU A N 1
ATOM 2781 C CA . LEU A 1 369 ? -13.798 -16.138 9.707 1.00 91.69 369 LEU A CA 1
ATOM 2782 C C . LEU A 1 369 ? -12.936 -17.204 10.360 1.00 91.69 369 LEU A C 1
ATOM 2784 O O . LEU A 1 369 ? -11.708 -17.111 10.357 1.00 91.69 369 LEU A O 1
ATOM 2788 N N . GLU A 1 370 ? -13.586 -18.214 10.910 1.00 92.00 370 GLU A N 1
ATOM 2789 C CA . GLU A 1 370 ? -12.931 -19.347 11.541 1.00 92.00 370 GLU A CA 1
ATOM 2790 C C . GLU A 1 370 ? -13.504 -20.631 10.954 1.00 92.00 370 GLU A C 1
ATOM 2792 O O . GLU A 1 370 ? -14.716 -20.837 10.934 1.00 92.00 370 GLU A O 1
ATOM 2797 N N . GLU A 1 371 ? -12.619 -21.475 10.444 1.00 90.12 371 GLU A N 1
ATOM 2798 C CA . GLU A 1 371 ? -12.956 -22.739 9.818 1.00 90.12 371 GLU A CA 1
ATOM 2799 C C . GLU A 1 371 ? -12.346 -23.890 10.612 1.00 90.12 371 GLU A C 1
ATOM 2801 O O . GLU A 1 371 ? -11.134 -23.958 10.831 1.00 90.12 371 GLU A O 1
ATOM 2806 N N . THR A 1 372 ? -13.215 -24.809 11.018 1.00 87.69 372 THR A N 1
ATOM 2807 C CA . THR A 1 372 ? -12.869 -26.067 11.686 1.00 87.69 372 THR A CA 1
ATOM 2808 C C . THR A 1 372 ? -13.340 -27.237 10.825 1.00 87.69 372 THR A C 1
ATOM 2810 O O . THR A 1 372 ? -14.100 -27.043 9.883 1.00 87.69 372 THR A O 1
ATOM 2813 N N . GLU A 1 373 ? -12.972 -28.474 11.166 1.00 80.31 373 GLU A N 1
ATOM 2814 C CA . GLU A 1 373 ? -13.360 -29.656 10.373 1.00 80.31 373 GLU A CA 1
ATOM 2815 C C . GLU A 1 373 ? -14.877 -29.791 10.135 1.00 80.31 373 GLU A C 1
ATOM 2817 O O . GLU A 1 373 ? -15.294 -30.356 9.128 1.00 80.31 373 GLU A O 1
ATOM 2822 N N . ASN A 1 374 ? -15.708 -29.279 11.051 1.00 87.12 374 ASN A N 1
ATOM 2823 C CA . ASN A 1 374 ? -17.156 -29.506 11.035 1.00 87.12 374 ASN A CA 1
ATOM 2824 C C . ASN A 1 374 ? -17.998 -28.224 10.992 1.00 87.12 374 ASN A C 1
ATOM 2826 O O . ASN A 1 374 ? -19.228 -28.313 10.912 1.00 87.12 374 ASN A O 1
ATOM 2830 N N . GLN A 1 375 ? -17.380 -27.049 11.136 1.00 91.06 375 GLN A N 1
ATOM 2831 C CA . GLN A 1 375 ? -18.100 -25.791 11.328 1.00 91.06 375 GLN A CA 1
A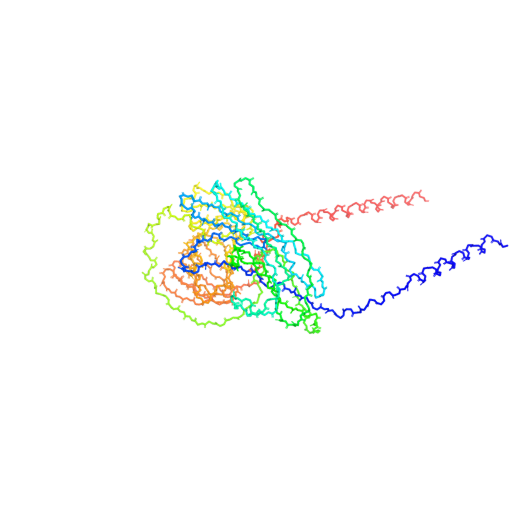TOM 2832 C C . GLN A 1 375 ? -17.357 -24.608 10.715 1.00 91.06 375 GLN A C 1
ATOM 2834 O O . GLN A 1 375 ? -16.149 -24.464 10.914 1.00 91.06 375 GLN A O 1
ATOM 2839 N N . SER A 1 376 ? -18.137 -23.732 10.084 1.00 91.69 376 SER A N 1
ATOM 2840 C CA . SER A 1 376 ? -17.725 -22.415 9.603 1.00 91.69 376 SER A CA 1
ATOM 2841 C C . SER A 1 376 ? -18.322 -21.344 10.511 1.00 91.69 376 SER A C 1
ATOM 2843 O O . SER A 1 376 ? -19.544 -21.243 10.634 1.00 91.69 376 SER A O 1
ATOM 2845 N N . VAL A 1 377 ? -17.482 -20.542 11.155 1.00 93.88 377 VAL A N 1
ATOM 2846 C CA . VAL A 1 377 ? -17.891 -19.497 12.099 1.00 93.88 377 VAL A CA 1
ATOM 2847 C C . VAL A 1 377 ? -17.600 -18.123 11.500 1.00 93.88 377 VAL A C 1
ATOM 2849 O O . VAL A 1 377 ? -16.473 -17.829 11.108 1.00 93.88 377 VAL A O 1
ATOM 2852 N N . LEU A 1 378 ? -18.618 -17.265 11.472 1.00 94.38 378 LEU A N 1
ATOM 2853 C CA . LEU A 1 378 ? -18.527 -15.857 11.095 1.00 94.38 378 LEU A CA 1
ATOM 2854 C C . LEU A 1 378 ? -18.719 -14.987 12.339 1.00 94.38 378 LEU A C 1
ATOM 2856 O O . LEU A 1 378 ? -19.693 -15.163 13.068 1.00 94.38 378 LEU A O 1
ATOM 2860 N N . LYS A 1 379 ? -17.837 -14.008 12.547 1.00 94.31 379 LYS A N 1
ATOM 2861 C CA . LYS A 1 379 ? 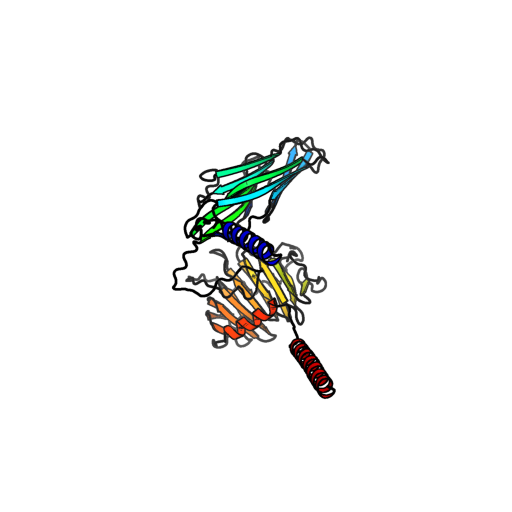-17.989 -12.948 13.555 1.00 94.31 379 LYS A CA 1
ATOM 2862 C C . LYS A 1 379 ? -17.797 -11.591 12.888 1.00 94.31 379 LYS A C 1
ATOM 2864 O O . LYS A 1 379 ? -16.763 -11.353 12.264 1.00 94.31 379 LYS A O 1
ATOM 2869 N N . VAL A 1 380 ? -18.761 -10.685 13.018 1.00 92.75 380 VAL A N 1
ATOM 2870 C CA . VAL A 1 380 ? -18.684 -9.371 12.360 1.00 92.75 380 VAL A CA 1
ATOM 2871 C C . VAL A 1 380 ? -18.202 -8.325 13.355 1.00 92.75 380 VAL A C 1
ATOM 2873 O O . VAL A 1 380 ? -18.855 -8.036 14.356 1.00 92.75 380 VAL A O 1
ATOM 2876 N N . VAL A 1 381 ? -17.043 -7.736 13.074 1.00 89.62 381 VAL A N 1
ATOM 2877 C CA . VAL A 1 381 ? -16.435 -6.699 13.917 1.00 89.62 381 VAL A CA 1
ATOM 2878 C C . VAL A 1 381 ? -17.008 -5.326 13.584 1.00 89.62 381 VAL A C 1
ATOM 2880 O O . VAL A 1 381 ? -17.235 -4.525 14.487 1.00 89.62 381 VAL A O 1
ATOM 2883 N N . GLN A 1 382 ? -17.214 -5.043 12.299 1.00 87.06 382 GLN A N 1
ATOM 2884 C CA . GLN A 1 382 ? -17.749 -3.776 11.812 1.00 87.06 382 GLN A CA 1
ATOM 2885 C C . GLN A 1 382 ? -18.382 -3.983 10.441 1.00 87.06 382 GLN A C 1
ATOM 2887 O O . GLN A 1 382 ? -17.724 -4.522 9.563 1.00 87.06 382 GLN A O 1
ATOM 2892 N N . GLY A 1 383 ? -19.607 -3.497 10.245 1.00 87.00 383 GLY A N 1
ATOM 2893 C CA . GLY A 1 383 ? -20.365 -3.632 8.998 1.00 87.00 383 GLY A CA 1
ATOM 2894 C C . GLY A 1 383 ? -21.462 -4.696 9.081 1.00 87.00 383 GLY A C 1
ATOM 2895 O O . GLY A 1 383 ? -21.969 -4.993 10.172 1.00 87.00 383 GLY A O 1
ATOM 2896 N N . GLU A 1 384 ? -21.835 -5.235 7.922 1.00 88.31 384 GLU A N 1
ATOM 2897 C CA . GLU A 1 384 ? -22.859 -6.269 7.754 1.00 88.31 384 GLU A CA 1
ATOM 2898 C C . GLU A 1 384 ? -22.462 -7.265 6.655 1.00 88.31 384 GLU A C 1
ATOM 2900 O O . GLU A 1 384 ? -21.841 -6.901 5.656 1.00 88.31 384 GLU A O 1
ATOM 2905 N N . VAL A 1 385 ? -22.797 -8.541 6.852 1.00 90.56 385 VAL A N 1
ATOM 2906 C CA . VAL A 1 385 ? -22.369 -9.647 5.982 1.00 90.56 385 VAL A CA 1
ATOM 2907 C C . VAL A 1 385 ? -23.542 -10.566 5.680 1.00 90.56 385 VAL A C 1
ATOM 2909 O O . VAL A 1 385 ? -24.260 -10.985 6.591 1.00 90.56 385 VAL A O 1
ATOM 2912 N N . GLU A 1 386 ? -23.701 -10.938 4.407 1.00 91.88 386 GLU A N 1
ATOM 2913 C CA . GLU A 1 386 ? -24.602 -12.026 4.019 1.00 91.88 386 GLU A CA 1
ATOM 2914 C C . GLU A 1 386 ? -23.891 -13.365 4.213 1.00 91.88 386 GLU A C 1
ATOM 2916 O O . GLU A 1 386 ? -22.913 -13.657 3.527 1.00 91.88 386 GLU A O 1
ATOM 2921 N N . PHE A 1 387 ? -24.389 -14.198 5.123 1.00 91.56 387 PHE A N 1
ATOM 2922 C CA . PHE A 1 387 ? -23.865 -15.539 5.355 1.00 91.56 387 PHE A CA 1
ATOM 2923 C C . PHE A 1 387 ? -24.833 -16.581 4.807 1.00 91.56 387 PHE A C 1
ATOM 2925 O O . PHE A 1 387 ? -25.991 -16.649 5.224 1.00 91.56 387 PHE A O 1
ATOM 2932 N N . THR A 1 388 ? -24.367 -17.374 3.846 1.00 91.81 388 THR A N 1
ATOM 2933 C CA . THR A 1 388 ? -25.171 -18.389 3.159 1.00 91.81 388 THR A CA 1
ATOM 2934 C C . THR A 1 388 ? -24.677 -19.780 3.532 1.00 91.81 388 THR A C 1
ATOM 2936 O O . THR A 1 388 ? -23.514 -20.088 3.284 1.00 91.81 388 THR A O 1
ATOM 2939 N N . SER A 1 389 ? -25.536 -20.640 4.083 1.00 90.88 389 SER A N 1
ATOM 2940 C CA . SER A 1 389 ? -25.184 -22.048 4.316 1.00 90.88 389 SER A CA 1
ATOM 2941 C C . SER A 1 389 ? -25.134 -22.818 3.000 1.00 90.88 389 SER A C 1
ATOM 2943 O O . SER A 1 389 ? -26.080 -22.772 2.214 1.00 90.88 389 SER A O 1
ATOM 2945 N N . LEU A 1 390 ? -24.067 -23.590 2.790 1.00 87.50 390 LEU A N 1
ATOM 2946 C CA . LEU A 1 390 ? -23.958 -24.501 1.648 1.00 87.50 390 LEU A CA 1
ATOM 2947 C C . LEU A 1 390 ? -24.845 -25.745 1.804 1.00 87.50 390 LEU A C 1
ATOM 2949 O O . LEU A 1 390 ? -25.257 -26.325 0.803 1.00 87.50 390 LEU A O 1
ATOM 2953 N N . ALA A 1 391 ? -25.170 -26.143 3.039 1.00 86.25 391 ALA A N 1
ATOM 2954 C CA . ALA A 1 391 ? -25.995 -27.319 3.312 1.00 86.25 391 ALA A CA 1
ATOM 2955 C C . ALA A 1 391 ? -27.480 -27.084 2.990 1.00 86.25 391 ALA A C 1
ATOM 2957 O O . ALA A 1 391 ? -28.147 -27.969 2.455 1.00 86.25 391 ALA A O 1
ATOM 2958 N N . THR A 1 392 ? -28.004 -25.899 3.319 1.00 88.12 392 THR A N 1
ATOM 2959 C CA . THR A 1 392 ? -29.440 -25.590 3.188 1.00 88.12 392 THR A CA 1
ATOM 2960 C C . THR A 1 392 ? -29.753 -24.523 2.140 1.00 88.12 392 THR A C 1
ATOM 2962 O O . THR A 1 392 ? -30.911 -24.385 1.751 1.00 88.12 392 THR A O 1
ATOM 2965 N N . GLY A 1 393 ? -28.759 -23.749 1.690 1.00 87.44 393 GLY A N 1
ATOM 2966 C CA . GLY A 1 393 ? -28.961 -22.556 0.860 1.00 87.44 393 GLY A CA 1
ATOM 2967 C C . GLY A 1 393 ? -29.581 -21.374 1.616 1.00 87.44 393 GLY A C 1
ATOM 2968 O O . GLY A 1 393 ? -29.888 -20.347 1.008 1.00 87.44 393 GLY A O 1
ATOM 2969 N N . GLU A 1 394 ? -29.793 -21.508 2.928 1.00 88.62 394 GLU A N 1
ATOM 2970 C CA . GLU A 1 394 ? -30.371 -20.464 3.767 1.00 88.62 394 GLU A CA 1
ATOM 2971 C C . GLU A 1 394 ? -29.398 -19.294 3.918 1.00 88.62 394 GLU A C 1
ATOM 2973 O O . GLU A 1 394 ? -28.187 -19.490 4.048 1.00 88.62 394 GLU A O 1
ATOM 2978 N N . LYS A 1 395 ? -29.942 -18.076 3.892 1.00 92.00 395 LYS A N 1
ATOM 2979 C CA . LYS A 1 395 ? -29.185 -16.828 3.968 1.00 92.00 395 LYS A CA 1
ATOM 2980 C C . LYS A 1 395 ? -29.572 -16.058 5.215 1.00 92.00 395 LYS A C 1
ATOM 2982 O O . LYS A 1 395 ? -30.758 -15.830 5.447 1.00 92.00 395 LYS A O 1
ATOM 2987 N N . GLN A 1 396 ? -28.577 -15.587 5.952 1.00 92.25 396 GLN A N 1
ATOM 2988 C CA . GLN A 1 396 ? -28.774 -14.758 7.131 1.00 92.25 396 GLN A CA 1
ATOM 2989 C C . GLN A 1 396 ? -27.850 -13.544 7.078 1.00 92.25 396 GLN A C 1
ATOM 2991 O O . GLN A 1 396 ? -26.668 -13.654 6.761 1.00 92.25 396 GLN A O 1
ATOM 2996 N N . MET A 1 397 ? -28.404 -12.376 7.398 1.00 92.69 397 MET A N 1
ATOM 2997 C CA . MET A 1 397 ? -27.624 -11.155 7.575 1.00 92.69 397 MET A CA 1
ATOM 2998 C C . MET A 1 397 ? -27.062 -11.115 8.992 1.00 92.69 397 MET A C 1
ATOM 3000 O O . MET A 1 397 ? -27.831 -11.293 9.940 1.00 92.69 397 MET A O 1
ATOM 3004 N N . VAL A 1 398 ? -25.754 -10.886 9.112 1.00 92.88 398 VAL A N 1
ATOM 3005 C CA . VAL A 1 398 ? -25.019 -10.799 10.382 1.00 92.88 398 VAL A CA 1
ATOM 3006 C C . VAL A 1 398 ? -24.407 -9.409 10.500 1.00 92.88 398 VAL A C 1
ATOM 3008 O O . VAL A 1 398 ? -23.791 -8.918 9.554 1.00 92.88 398 VAL A O 1
ATOM 3011 N N . ARG A 1 399 ? -24.599 -8.757 11.644 1.00 93.25 399 ARG A N 1
ATOM 3012 C CA . ARG A 1 399 ? -24.201 -7.368 11.898 1.00 93.25 399 ARG A CA 1
ATOM 3013 C C . ARG A 1 399 ? -23.082 -7.273 12.921 1.00 93.25 399 ARG A C 1
ATOM 3015 O O . ARG A 1 399 ? -22.721 -8.226 13.594 1.00 93.25 399 ARG A O 1
ATOM 3022 N N . THR A 1 400 ? -22.546 -6.070 13.057 1.00 91.81 400 THR A N 1
ATOM 3023 C CA . THR A 1 400 ? -21.515 -5.730 14.045 1.00 91.81 400 THR A CA 1
ATOM 3024 C C . THR A 1 400 ? -21.833 -6.251 15.455 1.00 91.81 400 THR A C 1
ATOM 3026 O O . THR A 1 400 ? -22.882 -5.937 16.013 1.00 91.81 400 THR A O 1
ATOM 3029 N N . GLY A 1 401 ? -20.893 -7.000 16.041 1.00 91.25 401 GLY A N 1
ATOM 3030 C CA . GLY A 1 401 ? -21.009 -7.628 17.363 1.00 91.25 401 GLY A CA 1
ATOM 3031 C C . GLY A 1 401 ? -21.713 -8.989 17.361 1.00 91.25 401 GLY A C 1
ATOM 3032 O O . GLY A 1 401 ? -21.722 -9.672 18.386 1.00 91.25 401 GLY A O 1
ATOM 3033 N N . GLU A 1 402 ? -22.267 -9.401 16.222 1.00 94.00 402 GLU A N 1
ATOM 3034 C CA . GLU A 1 402 ? -22.957 -10.674 16.060 1.00 94.00 402 GLU A CA 1
ATOM 3035 C C . GLU A 1 402 ? -22.020 -11.750 15.497 1.00 94.00 402 GLU A C 1
ATOM 3037 O O . GLU A 1 402 ? -21.079 -11.485 14.737 1.00 94.00 402 GLU A O 1
ATOM 3042 N N . MET A 1 403 ? -22.311 -12.993 15.865 1.00 94.56 403 MET A N 1
ATOM 3043 C CA . MET A 1 403 ? -21.675 -14.186 15.335 1.00 94.56 403 MET A CA 1
ATOM 3044 C C . MET A 1 403 ? -22.705 -15.210 14.869 1.00 94.56 403 MET A C 1
ATOM 3046 O O . MET A 1 403 ? -23.824 -15.289 15.382 1.00 94.56 403 MET A O 1
ATOM 3050 N N . LEU A 1 404 ? -22.305 -16.014 13.891 1.00 94.62 404 LEU A N 1
ATOM 3051 C CA . LEU A 1 404 ? -23.140 -17.040 13.290 1.00 94.62 404 LEU A CA 1
ATOM 3052 C C . LEU A 1 404 ? -22.294 -18.261 12.934 1.00 94.62 404 LEU A C 1
ATOM 3054 O O . LEU A 1 404 ? -21.167 -18.128 12.461 1.00 94.62 404 LEU A O 1
ATOM 3058 N N . VAL A 1 405 ? -22.841 -19.454 13.160 1.00 94.56 405 VAL A N 1
ATOM 3059 C CA . VAL A 1 405 ? -22.164 -20.723 12.882 1.00 94.56 405 VAL A CA 1
ATOM 3060 C C . VAL A 1 405 ? -22.942 -21.481 11.814 1.00 94.56 405 VAL A C 1
ATOM 3062 O O . VAL A 1 405 ? -24.154 -21.651 11.927 1.00 94.56 405 VAL A O 1
ATOM 3065 N N . ALA A 1 406 ? -22.245 -21.963 10.792 1.00 93.25 406 ALA A N 1
ATOM 3066 C CA . ALA A 1 406 ? -22.770 -22.896 9.807 1.00 93.25 406 ALA A CA 1
ATOM 3067 C C . ALA A 1 406 ? -22.161 -24.282 10.019 1.00 93.25 406 ALA A C 1
ATOM 3069 O O . ALA A 1 406 ? -20.964 -24.427 10.265 1.00 93.25 406 ALA A O 1
ATOM 3070 N N . ASN A 1 407 ? -22.995 -25.308 9.910 1.00 92.25 407 ASN A N 1
ATOM 3071 C CA . ASN A 1 407 ? -22.586 -26.706 9.958 1.00 92.25 407 ASN A CA 1
ATOM 3072 C C . ASN A 1 407 ? -23.427 -27.535 8.974 1.00 92.25 407 ASN A C 1
ATOM 3074 O O . ASN A 1 407 ? -24.270 -27.001 8.251 1.00 92.25 407 ASN A O 1
ATOM 3078 N N . SER A 1 408 ? -23.242 -28.854 8.985 1.00 88.25 408 SER A N 1
ATOM 3079 C CA . SER A 1 408 ? -23.963 -29.784 8.105 1.00 88.25 408 SER A CA 1
ATOM 3080 C C . SER A 1 408 ? -25.489 -29.780 8.273 1.00 88.25 408 SER A C 1
ATOM 3082 O O . SER A 1 408 ? -26.198 -30.292 7.411 1.00 88.25 408 SER A O 1
ATOM 3084 N N . SER A 1 409 ? -26.009 -29.214 9.367 1.00 87.31 409 SER A N 1
ATOM 3085 C CA . SER A 1 409 ? -27.446 -29.068 9.633 1.00 87.31 409 SER A CA 1
ATOM 3086 C C . SER A 1 409 ? -28.014 -27.706 9.208 1.00 87.31 409 SER A C 1
ATOM 3088 O O . SER A 1 409 ? -29.223 -27.511 9.313 1.00 87.31 409 SER A O 1
ATOM 3090 N N . GLY A 1 410 ? -27.179 -26.773 8.736 1.00 89.25 410 GLY A N 1
ATOM 3091 C CA . GLY A 1 410 ? -27.579 -25.426 8.320 1.00 89.25 410 GLY A CA 1
ATOM 3092 C C . GLY A 1 410 ? -26.975 -24.316 9.184 1.00 89.25 410 GLY A C 1
ATOM 3093 O O . GLY A 1 410 ? -25.869 -24.455 9.711 1.00 89.25 410 GLY A O 1
ATOM 3094 N N . LEU A 1 411 ? -27.693 -23.193 9.298 1.00 92.00 411 LEU A N 1
ATOM 3095 C CA . LEU A 1 411 ? -27.284 -22.029 10.091 1.00 92.00 411 LEU A CA 1
ATOM 3096 C C . LEU A 1 411 ? -27.762 -22.142 11.546 1.00 92.00 411 LEU A C 1
ATOM 3098 O O . LEU A 1 411 ? -28.888 -22.557 11.824 1.00 92.00 411 LEU A O 1
ATOM 3102 N N . SER A 1 412 ? -26.913 -21.739 12.490 1.00 93.69 412 SER A N 1
ATOM 3103 C CA . SER A 1 412 ? -27.295 -21.568 13.891 1.00 93.69 412 SER A CA 1
ATOM 3104 C C . SER A 1 412 ? -28.176 -20.330 14.083 1.00 93.69 412 SER A C 1
ATOM 3106 O O . SER A 1 412 ? -28.395 -19.533 13.174 1.00 93.69 412 SER A O 1
ATOM 3108 N N . LYS A 1 413 ? -28.662 -20.120 15.311 1.00 92.12 413 LYS A N 1
ATOM 3109 C CA . LYS A 1 413 ? -29.164 -18.795 15.696 1.00 92.12 413 LYS A CA 1
ATOM 3110 C C . LYS A 1 413 ? -27.992 -17.819 15.798 1.00 92.12 413 LYS A C 1
ATOM 3112 O O . LYS A 1 413 ? -26.881 -18.243 16.121 1.00 92.12 413 LYS A O 1
ATOM 3117 N N . ILE A 1 414 ? -28.270 -16.543 15.541 1.00 94.12 414 ILE A N 1
ATOM 3118 C CA . ILE A 1 414 ? -27.326 -15.453 15.796 1.00 94.12 414 ILE A CA 1
ATOM 3119 C C . ILE A 1 414 ? -27.032 -15.399 17.297 1.00 94.12 414 ILE A C 1
ATOM 3121 O O . ILE A 1 414 ? -27.960 -15.429 18.110 1.00 94.12 414 ILE A O 1
ATOM 3125 N N . ASP A 1 415 ? -25.750 -15.308 17.631 1.00 93.38 415 ASP A N 1
ATOM 3126 C CA . ASP A 1 415 ? -25.251 -15.089 18.986 1.00 93.38 415 ASP A CA 1
ATOM 3127 C C . ASP A 1 415 ? -24.382 -13.823 19.029 1.00 93.38 415 ASP A C 1
ATOM 3129 O O . ASP A 1 415 ? -24.074 -13.233 17.993 1.00 93.38 415 ASP A O 1
ATOM 3133 N N . TRP A 1 416 ? -23.996 -13.385 20.222 1.00 92.06 416 TRP A N 1
ATOM 3134 C CA . TRP A 1 416 ? -23.141 -12.218 20.433 1.00 92.06 416 TRP A CA 1
ATOM 3135 C C . TRP A 1 416 ? -21.764 -12.649 20.924 1.00 92.06 416 TRP A C 1
ATOM 3137 O O . TRP A 1 416 ? -21.638 -13.614 21.675 1.00 92.06 416 TRP A O 1
ATOM 3147 N N . PHE A 1 417 ? -20.728 -11.905 20.545 1.00 91.25 417 PHE A N 1
ATOM 3148 C CA . PHE A 1 417 ? -19.366 -12.149 21.021 1.00 91.25 417 PHE A CA 1
ATOM 3149 C C . PHE A 1 417 ? -18.740 -10.886 21.622 1.00 91.25 417 PHE A C 1
ATOM 3151 O O . PHE A 1 417 ? -19.160 -9.763 21.338 1.00 91.25 417 PHE A O 1
ATOM 3158 N N . ASP A 1 418 ? -17.726 -11.068 22.471 1.00 90.88 418 ASP A N 1
ATOM 3159 C CA . ASP A 1 418 ? -16.980 -9.955 23.059 1.00 90.88 418 ASP A CA 1
ATOM 3160 C C . ASP A 1 418 ? -15.982 -9.384 22.037 1.00 90.88 418 ASP A C 1
ATOM 3162 O O . ASP A 1 418 ? -14.958 -9.990 21.708 1.00 90.88 418 ASP A O 1
ATOM 3166 N N . LEU A 1 419 ? -16.297 -8.190 21.528 1.00 88.56 419 LEU A N 1
ATOM 3167 C CA . LEU A 1 419 ? -15.469 -7.468 20.563 1.00 88.56 419 LEU A CA 1
ATOM 3168 C C . LEU A 1 419 ? -14.078 -7.125 21.111 1.00 88.56 419 LEU A C 1
ATOM 3170 O O . LEU A 1 419 ? -13.119 -7.103 20.343 1.00 88.56 419 LEU A O 1
ATOM 3174 N N . GLU A 1 420 ? -13.954 -6.820 22.402 1.00 86.19 420 GLU A N 1
ATOM 3175 C CA . GLU A 1 420 ? -12.685 -6.412 23.014 1.00 86.19 420 GLU A CA 1
ATOM 3176 C C . GLU A 1 420 ? -11.776 -7.616 23.268 1.00 86.19 420 GLU A C 1
ATOM 3178 O O . GLU A 1 420 ? -10.562 -7.530 23.063 1.00 86.19 420 GLU A O 1
ATOM 3183 N N . GLU A 1 421 ? -12.348 -8.759 23.651 1.00 86.75 421 GLU A N 1
ATOM 3184 C CA . GLU A 1 421 ? -11.601 -10.016 23.736 1.00 86.75 421 GLU A CA 1
ATOM 3185 C C . GLU A 1 421 ? -11.101 -10.462 22.357 1.00 86.75 421 GLU A C 1
ATOM 3187 O O . GLU A 1 421 ? -9.918 -10.785 22.200 1.00 86.75 421 GLU A O 1
ATOM 3192 N N . GLU A 1 422 ? -11.969 -10.409 21.343 1.00 89.19 422 GLU A N 1
ATOM 3193 C CA . GLU A 1 422 ? -11.601 -10.765 19.975 1.00 89.19 422 GLU A CA 1
ATOM 3194 C C . GLU A 1 422 ? -10.489 -9.836 19.464 1.00 89.19 422 GLU A C 1
ATOM 3196 O O . GLU A 1 422 ? -9.443 -10.334 19.048 1.00 89.19 422 GLU A O 1
ATOM 3201 N N . LYS A 1 423 ? -10.631 -8.507 19.604 1.00 84.75 423 LYS A N 1
ATOM 3202 C CA . LYS A 1 423 ? -9.586 -7.507 19.287 1.00 84.75 423 LYS A CA 1
ATOM 3203 C C . LYS A 1 423 ? -8.234 -7.862 19.889 1.00 84.75 423 LYS A C 1
ATOM 3205 O O . LYS A 1 423 ? -7.223 -7.908 19.190 1.00 84.75 423 LYS A O 1
ATOM 3210 N N . LYS A 1 424 ? -8.220 -8.152 21.188 1.00 85.44 424 LYS A N 1
ATOM 3211 C CA . LYS A 1 424 ? -7.000 -8.465 21.929 1.00 85.44 424 LYS A CA 1
ATOM 3212 C C . LYS A 1 424 ? -6.316 -9.736 21.426 1.00 85.44 424 LYS A C 1
ATOM 3214 O O . LYS A 1 424 ? -5.093 -9.839 21.500 1.00 85.44 424 LYS A O 1
ATOM 3219 N N . SER A 1 425 ? -7.080 -10.702 20.912 1.00 84.50 425 SER A N 1
ATOM 3220 C CA . SER A 1 425 ? -6.506 -11.913 20.315 1.00 84.50 425 SER A CA 1
ATOM 3221 C C . SER A 1 425 ? -5.677 -11.609 19.059 1.00 84.50 425 SER A C 1
ATOM 3223 O O . SER A 1 425 ? -4.677 -12.283 18.818 1.00 84.50 425 SER A O 1
ATOM 3225 N N . TRP A 1 426 ? -6.024 -10.546 18.325 1.00 84.19 426 TRP A N 1
ATOM 3226 C CA . TRP A 1 426 ? -5.330 -10.108 17.111 1.00 84.19 426 TRP A CA 1
ATOM 3227 C C . TRP A 1 426 ? -4.152 -9.163 17.385 1.00 84.19 426 TRP A C 1
ATOM 3229 O O . TRP A 1 426 ? -3.154 -9.225 16.673 1.00 84.19 426 TRP A O 1
ATOM 3239 N N . GLU A 1 427 ? -4.207 -8.353 18.449 1.00 79.25 427 GLU A N 1
ATOM 3240 C CA . GLU A 1 427 ? -3.095 -7.472 18.861 1.00 79.25 427 GLU A CA 1
ATOM 3241 C C . GLU A 1 427 ? -1.804 -8.245 19.197 1.00 79.25 427 GLU A C 1
ATOM 3243 O O . GLU A 1 427 ? -0.697 -7.743 19.002 1.00 79.25 427 GLU A O 1
ATOM 3248 N N . ASN A 1 428 ? -1.918 -9.486 19.682 1.00 65.88 428 ASN A N 1
ATOM 3249 C CA . ASN A 1 428 ? -0.750 -10.282 20.072 1.00 65.88 428 ASN A CA 1
ATOM 3250 C C . ASN A 1 428 ? 0.123 -10.711 18.880 1.00 65.88 428 ASN A C 1
ATOM 3252 O O . ASN A 1 428 ? 1.316 -10.945 19.077 1.00 65.88 428 ASN A O 1
ATOM 3256 N N . LEU A 1 429 ? -0.439 -10.777 17.665 1.00 64.31 429 LEU A N 1
ATOM 3257 C CA . LEU A 1 429 ? 0.284 -11.179 16.450 1.00 64.31 429 LEU A CA 1
ATOM 3258 C C . LEU A 1 429 ? 1.379 -10.178 16.051 1.00 64.31 429 LEU A C 1
ATOM 3260 O O . LEU A 1 429 ? 2.334 -10.545 15.380 1.00 64.31 429 LEU A O 1
ATOM 3264 N N . GLU A 1 430 ? 1.256 -8.927 16.489 1.00 56.22 430 GLU A N 1
ATOM 3265 C CA . GLU A 1 430 ? 2.089 -7.800 16.048 1.00 56.22 430 GLU A CA 1
ATOM 3266 C C . GLU A 1 430 ? 3.344 -7.609 16.894 1.00 56.22 430 GLU A C 1
ATOM 3268 O O . GLU A 1 430 ? 4.290 -6.931 16.503 1.00 56.22 430 GLU A O 1
ATOM 3273 N N . SER A 1 431 ? 3.336 -8.154 18.109 1.00 48.06 431 SER A N 1
ATOM 3274 C CA . SER A 1 431 ? 4.354 -7.822 19.102 1.00 48.06 431 SER A CA 1
ATOM 3275 C C . SER A 1 431 ? 5.656 -8.602 18.937 1.00 48.06 431 SER A C 1
ATOM 3277 O O . SER A 1 431 ? 6.632 -8.240 19.588 1.00 48.06 431 SER A O 1
ATOM 3279 N N . GLY A 1 432 ? 5.690 -9.679 18.136 1.00 45.62 432 GLY A N 1
ATOM 3280 C CA . GLY A 1 432 ? 6.854 -10.576 18.017 1.00 45.62 432 GLY A CA 1
ATOM 3281 C C . GLY A 1 432 ? 7.380 -11.114 19.362 1.00 45.62 432 GLY A C 1
ATOM 3282 O O . GLY A 1 432 ? 8.434 -11.743 19.427 1.00 45.62 432 GLY A O 1
ATOM 3283 N N . GLU A 1 433 ? 6.669 -10.861 20.462 1.00 37.62 433 GLU A N 1
ATOM 3284 C CA . GLU A 1 433 ? 7.109 -11.111 21.820 1.00 37.62 433 GLU A CA 1
ATOM 3285 C C . GLU A 1 433 ? 6.234 -12.201 22.412 1.00 37.62 433 GLU A C 1
ATOM 3287 O O . GLU A 1 433 ? 5.401 -11.979 23.290 1.00 37.62 433 GLU A O 1
ATOM 3292 N N . ASN A 1 434 ? 6.587 -13.438 22.072 1.00 39.72 434 ASN A N 1
ATOM 3293 C CA . ASN A 1 434 ? 6.514 -14.526 23.037 1.00 39.72 434 ASN A CA 1
ATOM 3294 C C . ASN A 1 434 ? 7.530 -14.259 24.174 1.00 39.72 434 ASN A C 1
ATOM 3296 O O . ASN A 1 434 ? 8.439 -15.041 24.456 1.00 39.72 434 ASN A O 1
ATOM 3300 N N . LYS A 1 435 ? 7.413 -13.112 24.861 1.00 36.06 435 LYS A N 1
ATOM 3301 C CA . LYS A 1 435 ? 8.109 -12.886 26.122 1.00 36.06 435 LYS A CA 1
ATOM 3302 C C . LYS A 1 435 ? 7.392 -13.715 27.162 1.00 36.06 435 LYS A C 1
ATOM 3304 O O . LYS A 1 435 ? 6.433 -13.277 27.801 1.00 36.06 435 LYS A O 1
ATOM 3309 N N . SER A 1 436 ? 7.919 -14.919 27.369 1.00 41.94 436 SER A N 1
ATOM 3310 C CA . SER A 1 436 ? 7.678 -15.648 28.603 1.00 41.94 436 SER A CA 1
ATOM 3311 C C . SER A 1 436 ? 7.843 -14.656 29.764 1.00 41.94 436 SER A C 1
ATOM 3313 O O . SER A 1 436 ? 8.878 -14.003 29.938 1.00 41.94 436 SER A O 1
ATOM 3315 N N . LYS A 1 437 ? 6.771 -14.490 30.538 1.00 40.56 437 LYS A N 1
ATOM 3316 C CA . LYS A 1 437 ? 6.610 -13.554 31.667 1.00 40.56 437 LYS A CA 1
ATOM 3317 C C . LYS A 1 437 ? 7.601 -13.783 32.830 1.00 40.56 437 LYS A C 1
ATOM 3319 O O . LYS A 1 437 ? 7.381 -13.298 33.938 1.00 40.56 437 LYS A O 1
ATOM 3324 N N . SER A 1 438 ? 8.672 -14.543 32.610 1.00 47.00 438 SER A N 1
ATOM 3325 C CA . SER A 1 438 ? 9.583 -15.052 33.632 1.00 47.00 438 SER A CA 1
ATOM 3326 C C . SER A 1 438 ? 10.768 -14.116 33.911 1.00 47.00 438 SER A C 1
ATOM 3328 O O . SER A 1 438 ? 11.148 -13.928 35.067 1.00 47.00 438 SER A O 1
ATOM 3330 N N . TRP A 1 439 ? 11.333 -13.443 32.901 1.00 43.22 439 TRP A N 1
ATOM 3331 C CA . TRP A 1 439 ? 12.653 -12.817 33.080 1.00 43.22 439 TRP A CA 1
ATOM 3332 C C . TRP A 1 439 ? 12.647 -11.496 33.875 1.00 43.22 439 TRP A C 1
ATOM 3334 O O . TRP A 1 439 ? 13.551 -11.256 34.678 1.00 43.22 439 TRP A O 1
ATOM 3344 N N . THR A 1 440 ? 11.604 -10.666 33.764 1.00 51.25 440 THR A N 1
ATOM 3345 C CA . THR A 1 440 ? 11.519 -9.400 34.525 1.00 51.25 440 THR A CA 1
ATOM 3346 C C . THR A 1 440 ? 11.352 -9.623 36.029 1.00 51.25 440 THR A C 1
ATOM 3348 O O . THR A 1 440 ? 11.835 -8.814 36.822 1.00 51.25 440 THR A O 1
ATOM 3351 N N . ARG A 1 441 ? 10.756 -10.748 36.451 1.00 58.47 441 ARG A N 1
ATOM 3352 C CA . ARG A 1 441 ? 10.704 -11.137 37.870 1.00 58.47 441 ARG A CA 1
ATOM 3353 C C . ARG A 1 441 ? 12.075 -11.581 38.387 1.00 58.47 441 ARG A C 1
ATOM 3355 O O . ARG A 1 441 ? 12.442 -11.206 39.496 1.00 58.47 441 ARG A O 1
ATOM 3362 N N . PHE A 1 442 ? 12.863 -12.292 37.578 1.00 62.16 442 PHE A N 1
ATOM 3363 C CA . PHE A 1 442 ? 14.228 -12.688 37.947 1.00 62.16 442 PHE A CA 1
ATOM 3364 C C . PHE A 1 442 ? 15.180 -11.493 38.088 1.00 62.16 442 PHE A C 1
ATOM 3366 O O . PHE A 1 442 ? 15.981 -11.466 39.022 1.00 62.16 442 PHE A O 1
ATOM 3373 N N . PHE A 1 443 ? 15.067 -10.482 37.219 1.00 70.00 443 PHE A N 1
ATOM 3374 C CA . PHE A 1 443 ? 15.936 -9.302 37.280 1.00 70.00 443 PHE A CA 1
ATOM 3375 C C . PHE A 1 443 ? 15.696 -8.469 38.552 1.00 70.00 443 PHE A C 1
ATOM 3377 O O . PHE A 1 443 ? 16.649 -8.085 39.228 1.00 70.00 443 PHE A O 1
ATOM 3384 N N . TRP A 1 444 ? 14.433 -8.266 38.951 1.00 71.69 444 TRP A N 1
ATOM 3385 C CA . TRP A 1 444 ? 14.109 -7.558 40.197 1.00 71.69 444 TRP A CA 1
ATOM 3386 C C . TRP A 1 444 ? 14.515 -8.334 41.458 1.00 71.69 444 TRP A C 1
ATOM 3388 O O . TRP A 1 444 ? 14.999 -7.724 42.409 1.00 71.69 444 TRP A O 1
ATOM 3398 N N . VAL A 1 445 ? 14.404 -9.668 41.464 1.00 77.50 445 VAL A N 1
ATOM 3399 C CA . VAL A 1 445 ? 14.872 -10.499 42.591 1.00 77.50 445 VAL A CA 1
ATOM 3400 C C . VAL A 1 445 ? 16.398 -10.428 42.747 1.00 77.50 445 VAL A C 1
ATOM 3402 O O . VAL A 1 445 ? 16.888 -10.314 43.871 1.00 77.50 445 VAL A O 1
ATOM 3405 N N . LEU A 1 446 ? 17.155 -10.416 41.644 1.00 78.69 446 LEU A N 1
ATOM 3406 C CA . LEU A 1 446 ? 18.616 -10.264 41.675 1.00 78.69 446 LEU A CA 1
ATOM 3407 C C . LEU A 1 446 ? 19.049 -8.883 42.184 1.00 78.69 446 LEU A C 1
ATOM 3409 O O . LEU A 1 446 ? 19.923 -8.796 43.046 1.00 78.69 446 LEU A O 1
ATOM 3413 N N . VAL A 1 447 ? 18.413 -7.808 41.708 1.00 81.31 447 VAL A N 1
ATOM 3414 C CA . VAL A 1 447 ? 18.727 -6.435 42.144 1.00 81.31 447 VAL A CA 1
ATOM 3415 C C . VAL A 1 447 ? 18.412 -6.237 43.631 1.00 81.31 447 VAL A C 1
ATOM 3417 O O . VAL A 1 447 ? 19.238 -5.691 44.364 1.00 81.31 447 VAL A O 1
ATOM 3420 N N . ILE A 1 448 ? 17.266 -6.736 44.110 1.00 83.75 448 ILE A N 1
ATOM 3421 C CA . ILE A 1 448 ? 16.903 -6.674 45.535 1.00 83.75 448 ILE A CA 1
ATOM 3422 C C . ILE A 1 448 ? 17.877 -7.510 46.382 1.00 83.75 448 ILE A C 1
ATOM 3424 O O . ILE A 1 448 ? 18.312 -7.054 47.441 1.00 83.75 448 ILE A O 1
ATOM 3428 N N . GLY A 1 449 ? 18.277 -8.694 45.906 1.00 85.88 449 GLY A N 1
ATOM 3429 C CA . GLY A 1 449 ? 19.256 -9.545 46.587 1.00 85.88 449 GLY A CA 1
ATOM 3430 C C . GLY A 1 449 ? 20.627 -8.879 46.746 1.00 85.88 449 GLY A C 1
ATOM 3431 O O . GLY A 1 449 ? 21.211 -8.911 47.830 1.00 85.88 449 GLY A O 1
ATOM 3432 N N . VAL A 1 450 ? 21.120 -8.206 45.701 1.00 86.88 450 VAL A N 1
ATOM 3433 C CA . VAL A 1 450 ? 22.399 -7.478 45.744 1.00 86.88 450 VAL A CA 1
ATOM 3434 C C . VAL A 1 450 ? 22.323 -6.278 46.693 1.00 86.88 450 VAL A C 1
ATOM 3436 O O . VAL A 1 450 ? 23.222 -6.090 47.514 1.00 86.88 450 VAL A O 1
ATOM 3439 N N . LEU A 1 451 ? 21.237 -5.499 46.657 1.00 84.12 451 LEU A N 1
ATOM 3440 C CA . LEU A 1 451 ? 21.048 -4.365 47.571 1.00 84.12 451 LEU A CA 1
ATOM 3441 C C . LEU A 1 451 ? 20.980 -4.801 49.043 1.00 84.12 451 LEU A C 1
ATOM 3443 O O . LEU A 1 451 ? 21.559 -4.135 49.905 1.00 84.12 451 LEU A O 1
ATOM 3447 N N . ALA A 1 452 ? 20.346 -5.940 49.336 1.00 86.69 452 ALA A N 1
ATOM 3448 C CA . ALA A 1 452 ? 20.314 -6.499 50.685 1.00 86.69 452 ALA A CA 1
ATOM 3449 C C . ALA A 1 452 ? 21.720 -6.884 51.184 1.00 86.69 452 ALA A C 1
ATOM 3451 O O . ALA A 1 452 ? 22.073 -6.582 52.325 1.00 86.69 452 ALA A O 1
ATOM 3452 N N . LEU A 1 453 ? 22.560 -7.476 50.326 1.00 85.81 453 LEU A N 1
ATOM 3453 C CA . LEU A 1 453 ? 23.944 -7.818 50.675 1.00 85.81 453 LEU A CA 1
ATOM 3454 C C . LEU A 1 453 ? 24.801 -6.574 50.951 1.00 85.81 453 LEU A C 1
ATOM 3456 O O . LEU A 1 453 ? 25.561 -6.560 51.923 1.00 85.81 453 LEU A O 1
ATOM 3460 N N . PHE A 1 454 ? 24.642 -5.507 50.162 1.00 87.19 454 PHE A N 1
ATOM 3461 C CA . PHE A 1 454 ? 25.322 -4.233 50.421 1.00 87.19 454 PHE A CA 1
ATOM 3462 C C . PHE A 1 454 ? 24.878 -3.592 51.741 1.00 87.19 454 PHE A C 1
ATOM 3464 O O . PHE A 1 454 ? 25.723 -3.101 52.493 1.00 87.19 454 PHE A O 1
ATOM 3471 N N . ALA A 1 455 ? 23.584 -3.637 52.068 1.00 85.31 455 ALA A N 1
ATOM 3472 C CA . ALA A 1 455 ? 23.069 -3.113 53.332 1.00 85.31 455 ALA A CA 1
ATOM 3473 C C . ALA A 1 455 ? 23.625 -3.879 54.546 1.00 85.31 455 ALA A C 1
ATOM 3475 O O . ALA A 1 455 ? 24.048 -3.263 55.528 1.00 85.31 455 ALA A O 1
ATOM 3476 N N . VAL A 1 456 ? 23.698 -5.213 54.462 1.00 87.50 456 VAL A N 1
ATOM 3477 C CA . VAL A 1 456 ? 24.289 -6.057 55.513 1.00 87.50 456 VAL A CA 1
ATOM 3478 C C . VAL A 1 456 ? 25.786 -5.768 55.664 1.00 87.50 456 VAL A C 1
ATOM 3480 O O . VAL A 1 456 ? 26.258 -5.548 56.781 1.00 87.50 456 VAL A O 1
ATOM 3483 N N . GLY A 1 457 ? 26.531 -5.682 54.557 1.00 87.06 457 GLY A N 1
ATOM 3484 C CA . GLY A 1 457 ? 27.953 -5.329 54.576 1.00 87.06 457 GLY A CA 1
ATOM 3485 C C . GLY A 1 457 ? 28.218 -3.954 55.199 1.00 87.06 457 GLY A C 1
ATOM 3486 O O . GLY A 1 457 ? 29.095 -3.817 56.055 1.00 87.06 457 GLY A O 1
ATOM 3487 N N . TYR A 1 458 ? 27.411 -2.950 54.845 1.00 88.38 458 TYR A N 1
ATOM 3488 C CA . TYR A 1 458 ? 27.494 -1.608 55.422 1.00 88.38 458 TYR A CA 1
ATOM 3489 C C . TYR A 1 458 ? 27.214 -1.609 56.934 1.00 88.38 458 TYR A C 1
ATOM 3491 O O . TYR A 1 458 ? 27.926 -0.957 57.703 1.00 88.38 458 TYR A O 1
ATOM 3499 N N . PHE A 1 459 ? 26.224 -2.385 57.386 1.00 86.88 459 PHE A N 1
ATOM 3500 C CA . PHE A 1 459 ? 25.882 -2.494 58.804 1.00 86.88 459 PHE A CA 1
ATOM 3501 C C . PHE A 1 459 ? 27.018 -3.119 59.632 1.00 86.88 459 PHE A C 1
ATOM 3503 O O . PHE A 1 459 ? 27.367 -2.607 60.699 1.00 86.88 459 PHE A O 1
ATOM 3510 N N . PHE A 1 460 ? 27.663 -4.175 59.124 1.00 82.62 460 PHE A N 1
ATOM 3511 C CA . PHE A 1 460 ? 28.817 -4.787 59.794 1.00 82.62 460 PHE A CA 1
ATOM 3512 C C . PHE A 1 460 ? 30.065 -3.897 59.775 1.00 82.62 460 PHE A C 1
ATOM 3514 O O . PHE A 1 460 ? 30.798 -3.863 60.765 1.00 82.62 460 PHE A O 1
ATOM 3521 N N . ALA A 1 461 ? 30.290 -3.136 58.700 1.00 79.88 461 ALA A N 1
ATOM 3522 C CA . ALA A 1 461 ? 31.398 -2.185 58.623 1.00 79.88 461 ALA A CA 1
ATOM 3523 C C . ALA A 1 461 ? 31.250 -1.038 59.637 1.00 79.88 461 ALA A C 1
ATOM 3525 O O . ALA A 1 461 ? 32.235 -0.611 60.239 1.00 79.88 461 ALA A O 1
ATOM 3526 N N . LYS A 1 462 ? 30.018 -0.570 59.881 1.00 80.81 462 LYS A N 1
ATOM 3527 C CA . LYS A 1 462 ? 29.745 0.513 60.835 1.00 80.81 462 LYS A CA 1
ATOM 3528 C C . LYS A 1 462 ? 29.874 0.078 62.299 1.00 80.81 462 LYS A C 1
ATOM 3530 O O . LYS A 1 462 ? 30.192 0.910 63.131 1.00 80.81 462 LYS A O 1
ATOM 3535 N N . LYS A 1 463 ? 29.685 -1.209 62.615 1.00 70.56 463 LYS A N 1
ATOM 3536 C CA . LYS A 1 463 ? 29.777 -1.742 63.990 1.00 70.56 463 LYS A CA 1
ATOM 3537 C C . LYS A 1 463 ? 31.220 -1.958 64.486 1.00 70.56 463 LYS A C 1
ATOM 3539 O O . LYS A 1 463 ? 31.414 -2.298 65.648 1.00 70.56 463 LYS A O 1
ATOM 3544 N N . LYS A 1 464 ? 32.223 -1.814 63.609 1.00 62.09 464 LYS A N 1
ATOM 3545 C CA . LYS A 1 464 ? 33.659 -1.967 63.928 1.00 62.09 464 LYS A CA 1
ATOM 3546 C C . LYS A 1 464 ? 34.408 -0.641 64.147 1.00 62.09 464 LYS A C 1
ATOM 3548 O O . LYS A 1 464 ? 35.604 -0.684 64.421 1.00 62.09 464 LYS A O 1
ATOM 3553 N N . LYS A 1 465 ? 33.732 0.502 64.020 1.00 53.56 465 LYS A N 1
ATOM 3554 C CA . LYS A 1 465 ? 34.194 1.805 64.518 1.00 53.56 465 LYS A CA 1
ATOM 3555 C C . LYS A 1 465 ? 33.371 2.165 65.740 1.00 53.56 465 LYS A C 1
ATOM 3557 O O . LYS A 1 465 ? 33.958 2.796 66.640 1.00 53.56 465 LYS A O 1
#

pLDDT: mean 76.72, std 18.52, range [26.98, 96.31]